Protein AF-A0A5C7JFH1-F1 (afdb_monomer_lite)

Radius of gyration: 30.29 Å; chains: 1; bounding box: 63×47×99 Å

Structure (mmCIF, N/CA/C/O backbone):
data_AF-A0A5C7JFH1-F1
#
_entry.id   AF-A0A5C7JFH1-F1
#
loop_
_atom_site.group_PDB
_atom_site.id
_atom_site.type_symbol
_atom_site.label_atom_id
_atom_site.label_alt_id
_atom_site.label_comp_id
_atom_site.label_asym_id
_atom_site.label_entity_id
_atom_site.label_seq_id
_atom_site.pdbx_PDB_ins_code
_atom_site.Cartn_x
_atom_site.Cartn_y
_atom_site.Cartn_z
_atom_site.occupancy
_atom_site.B_iso_or_equiv
_atom_site.auth_seq_id
_atom_site.auth_comp_id
_atom_site.auth_asym_id
_atom_site.auth_atom_id
_atom_site.pdbx_PDB_model_num
ATOM 1 N N . MET A 1 1 ? -14.091 -29.315 60.951 1.00 42.94 1 MET A N 1
ATOM 2 C CA . MET A 1 1 ? -14.255 -27.997 60.300 1.00 42.94 1 MET A CA 1
ATOM 3 C C . MET A 1 1 ? -15.397 -28.114 59.305 1.00 42.94 1 MET A C 1
ATOM 5 O O . MET A 1 1 ? -15.276 -28.849 58.335 1.00 42.94 1 MET A O 1
ATOM 9 N N . SER A 1 2 ? -16.553 -27.523 59.613 1.00 44.91 2 SER A N 1
ATOM 10 C CA . SER A 1 2 ? -17.740 -27.599 58.754 1.00 44.91 2 SER A CA 1
ATOM 11 C C . SER A 1 2 ? -17.531 -26.697 57.538 1.00 44.91 2 SER A C 1
ATOM 13 O O . SER A 1 2 ? -17.447 -25.478 57.686 1.00 44.91 2 SER A O 1
ATOM 15 N N . ASN A 1 3 ? -17.448 -27.292 56.345 1.00 43.00 3 ASN A N 1
ATOM 16 C CA . ASN A 1 3 ? -17.573 -26.580 55.075 1.00 43.00 3 ASN A CA 1
ATOM 17 C C . ASN A 1 3 ? -19.018 -26.075 54.946 1.00 43.00 3 ASN A C 1
ATOM 19 O O . ASN A 1 3 ? -19.849 -26.665 54.256 1.00 43.00 3 ASN A O 1
ATOM 23 N N . ARG A 1 4 ? -19.343 -24.979 55.642 1.00 42.22 4 ARG A N 1
ATOM 24 C CA . ARG A 1 4 ? -20.550 -24.206 55.357 1.00 42.22 4 ARG A CA 1
ATOM 25 C C . ARG A 1 4 ? -20.382 -23.632 53.954 1.00 42.22 4 ARG A C 1
ATOM 27 O O . ARG A 1 4 ? -19.744 -22.595 53.787 1.00 42.22 4 ARG A O 1
ATOM 34 N N . ARG A 1 5 ? -20.968 -24.298 52.953 1.00 40.88 5 ARG A N 1
ATOM 35 C CA . ARG A 1 5 ? -21.336 -23.656 51.686 1.00 40.88 5 ARG A CA 1
ATOM 36 C C . ARG A 1 5 ? -22.221 -22.469 52.054 1.00 40.88 5 ARG A C 1
ATOM 38 O O . ARG A 1 5 ? -23.400 -22.636 52.346 1.00 40.88 5 ARG A O 1
ATOM 45 N N . ARG A 1 6 ? -21.630 -21.275 52.131 1.00 45.62 6 ARG A N 1
ATOM 46 C CA . ARG A 1 6 ? -22.394 -20.033 52.153 1.00 45.62 6 ARG A CA 1
ATOM 47 C C . ARG A 1 6 ? -22.980 -19.900 50.756 1.00 45.62 6 ARG A C 1
ATOM 49 O O . ARG A 1 6 ? -22.289 -19.489 49.832 1.00 45.62 6 ARG A O 1
ATOM 56 N N . THR A 1 7 ? -24.218 -20.341 50.588 1.00 45.09 7 THR A N 1
ATOM 57 C CA . THR A 1 7 ? -24.996 -20.035 49.393 1.00 45.09 7 THR A CA 1
ATOM 58 C C . THR A 1 7 ? -25.188 -18.522 49.390 1.00 45.09 7 THR A C 1
ATOM 60 O O . THR A 1 7 ? -25.885 -17.993 50.255 1.00 45.09 7 THR A O 1
ATOM 63 N N . LEU A 1 8 ? -24.503 -17.814 48.488 1.00 51.34 8 LEU A N 1
ATOM 64 C CA . LEU A 1 8 ? -24.766 -16.399 48.251 1.00 51.34 8 LEU A CA 1
ATOM 65 C C . LEU A 1 8 ? -26.196 -16.325 47.710 1.00 51.34 8 LEU A C 1
ATOM 67 O O . LEU A 1 8 ? -26.460 -16.770 46.595 1.00 51.34 8 LEU A O 1
ATOM 71 N N . ASN A 1 9 ? -27.134 -15.868 48.535 1.00 47.03 9 ASN A N 1
ATOM 72 C CA . ASN A 1 9 ? -28.523 -15.739 48.127 1.00 47.03 9 ASN A CA 1
ATOM 73 C C . ASN A 1 9 ? -28.622 -14.479 47.259 1.00 47.03 9 ASN A C 1
ATOM 75 O O . ASN A 1 9 ? -28.784 -13.373 47.769 1.00 47.03 9 ASN A O 1
ATOM 79 N N . ILE A 1 10 ? -28.409 -14.641 45.953 1.00 52.47 10 ILE A N 1
ATOM 80 C CA . ILE A 1 10 ? -28.463 -13.551 44.979 1.00 52.47 10 ILE A CA 1
ATOM 81 C C . ILE A 1 10 ? -29.938 -13.179 44.801 1.00 52.47 10 ILE A C 1
ATOM 83 O O . ILE A 1 10 ? -30.633 -13.735 43.953 1.00 52.47 10 ILE A O 1
ATOM 87 N N . GLN A 1 11 ? -30.444 -12.251 45.613 1.00 55.06 11 GLN A N 1
ATOM 88 C CA . GLN A 1 11 ? -31.674 -11.545 45.267 1.00 55.06 11 GLN A CA 1
ATOM 89 C C . GLN A 1 11 ? -31.354 -10.627 44.090 1.00 55.06 11 GLN A C 1
ATOM 91 O O . GLN A 1 11 ? -30.784 -9.559 44.279 1.00 55.06 11 GLN A O 1
ATOM 96 N N . SER A 1 12 ? -31.678 -11.055 42.869 1.00 58.00 12 SER A N 1
ATOM 97 C CA . SER A 1 12 ? -31.512 -10.216 41.686 1.00 58.00 12 SER A CA 1
ATOM 98 C C . SER A 1 12 ? -32.571 -9.114 41.695 1.00 58.00 12 SER A C 1
ATOM 100 O O . SER A 1 12 ? -33.706 -9.325 41.264 1.00 58.00 12 SER A O 1
ATOM 102 N N . ILE A 1 13 ? -32.214 -7.939 42.199 1.00 66.94 13 ILE A N 1
ATOM 103 C CA . ILE A 1 13 ? -33.045 -6.743 42.068 1.00 66.94 13 ILE A CA 1
ATOM 104 C C . ILE A 1 13 ? -32.676 -6.080 40.738 1.00 66.94 13 ILE A C 1
ATOM 106 O O . ILE A 1 13 ? -31.496 -5.832 40.472 1.00 66.94 13 ILE A O 1
ATOM 110 N N . ALA A 1 14 ? -33.672 -5.833 39.884 1.00 64.94 14 ALA A N 1
ATOM 111 C CA . ALA A 1 14 ? -33.471 -5.092 38.643 1.00 64.94 14 ALA A CA 1
ATOM 112 C C . ALA A 1 14 ? -33.091 -3.639 38.963 1.00 64.94 14 ALA A C 1
ATOM 114 O O . ALA A 1 14 ? -33.740 -2.989 39.781 1.00 64.94 14 ALA A O 1
ATOM 115 N N . TYR A 1 15 ? -32.041 -3.142 38.318 1.00 69.31 15 TYR A N 1
ATOM 116 C CA . TYR A 1 15 ? -31.431 -1.848 38.602 1.00 69.31 15 TYR A CA 1
ATOM 117 C C . TYR A 1 15 ? -31.398 -0.974 37.352 1.00 69.31 15 TYR A C 1
ATOM 119 O O . TYR A 1 15 ? -30.757 -1.335 36.368 1.00 69.31 15 TYR A O 1
ATOM 127 N N . ASN A 1 16 ? -32.051 0.189 37.377 1.00 72.38 16 ASN A N 1
ATOM 128 C CA . ASN A 1 16 ? -32.026 1.105 36.241 1.00 72.38 16 ASN A CA 1
ATOM 129 C C . ASN A 1 16 ? -30.866 2.105 36.385 1.00 72.38 16 ASN A C 1
ATOM 131 O O . ASN A 1 16 ? -30.948 3.045 37.180 1.00 72.38 16 ASN A O 1
ATOM 135 N N . ALA A 1 17 ? -29.806 1.927 35.587 1.00 62.88 17 ALA A N 1
ATOM 136 C CA . ALA A 1 17 ? -28.624 2.785 35.643 1.00 62.88 17 ALA A CA 1
ATOM 137 C C . ALA A 1 17 ? -28.797 4.144 34.939 1.00 62.88 17 ALA A C 1
ATOM 139 O O . ALA A 1 17 ? -27.934 5.006 35.077 1.00 62.88 17 ALA A O 1
ATOM 140 N N . SER A 1 18 ? -29.889 4.373 34.207 1.00 66.19 18 SER A N 1
ATOM 141 C CA . SER A 1 18 ? -30.149 5.669 33.559 1.00 66.19 18 SER A CA 1
ATOM 142 C C . SER A 1 18 ? -30.772 6.702 34.509 1.00 66.19 18 SER A C 1
ATOM 144 O O . SER A 1 18 ? -30.607 7.903 34.313 1.00 66.19 18 SER A O 1
ATOM 146 N N . THR A 1 19 ? -31.461 6.251 35.564 1.00 64.94 19 THR A N 1
ATOM 147 C CA . THR A 1 19 ? -32.217 7.113 36.492 1.00 64.94 19 THR A CA 1
ATOM 148 C C . THR A 1 19 ? -31.709 7.057 37.936 1.00 64.94 19 THR A C 1
ATOM 150 O O . THR A 1 19 ? -32.391 7.543 38.841 1.00 64.94 19 THR A O 1
ATOM 153 N N . ASN A 1 20 ? -30.532 6.461 38.185 1.00 61.44 20 ASN A N 1
ATOM 154 C CA . ASN A 1 20 ? -29.967 6.255 39.530 1.00 61.44 20 ASN A CA 1
ATOM 155 C C . ASN A 1 20 ? -30.980 5.647 40.515 1.00 61.44 20 ASN A C 1
ATOM 157 O O . ASN A 1 20 ? -31.039 6.066 41.671 1.00 61.44 20 ASN A O 1
ATOM 161 N N . THR A 1 21 ? -31.841 4.729 40.063 1.00 54.28 21 THR A N 1
ATOM 162 C CA . THR A 1 21 ? -32.916 4.182 40.902 1.00 54.28 21 THR A CA 1
ATOM 163 C C . THR A 1 21 ? -32.829 2.655 40.978 1.00 54.28 21 THR A C 1
ATOM 165 O O . THR A 1 21 ? -33.039 1.986 39.961 1.00 54.28 21 THR A O 1
ATOM 168 N N . PRO A 1 22 ? -32.542 2.094 42.177 1.00 55.72 22 PRO A N 1
ATOM 169 C CA . PRO A 1 22 ? -32.298 2.775 43.461 1.00 55.72 22 PRO A CA 1
ATOM 170 C C . PRO A 1 22 ? -30.992 3.588 43.477 1.00 55.72 22 PRO A C 1
ATOM 172 O O . PRO A 1 22 ? -30.009 3.205 42.848 1.00 55.72 22 PRO A O 1
ATOM 175 N N . SER A 1 23 ? -30.957 4.696 44.223 1.00 62.59 23 SER A N 1
ATOM 176 C CA . SER A 1 23 ? -29.692 5.393 44.467 1.00 62.59 23 SER A CA 1
ATOM 177 C C . SER A 1 23 ? -28.814 4.513 45.352 1.00 62.59 23 SER A C 1
ATOM 179 O O . SER A 1 23 ? -29.315 3.720 46.150 1.00 62.59 23 SER A O 1
ATOM 181 N N . LEU A 1 24 ? -27.497 4.643 45.224 1.00 60.59 24 LEU A N 1
ATOM 182 C CA . LEU A 1 24 ? -26.554 3.790 45.945 1.00 60.59 24 LEU A CA 1
ATOM 183 C C . LEU A 1 24 ? -26.734 3.812 47.472 1.00 60.59 24 LEU A C 1
ATOM 185 O O . LEU A 1 24 ? -26.502 2.811 48.140 1.00 60.59 24 LEU A O 1
ATOM 189 N N . ALA A 1 25 ? -27.208 4.942 48.011 1.00 63.56 25 ALA A N 1
ATOM 190 C CA . ALA A 1 25 ? -27.552 5.110 49.424 1.00 63.56 25 ALA A CA 1
ATOM 191 C C . ALA A 1 25 ? -28.619 4.112 49.914 1.00 63.56 25 ALA A C 1
ATOM 193 O O . ALA A 1 25 ? -28.720 3.855 51.109 1.00 63.56 25 ALA A O 1
ATOM 194 N N . ASN A 1 26 ? -29.385 3.533 48.989 1.00 69.50 26 ASN A N 1
ATOM 195 C CA . ASN A 1 26 ? -30.462 2.595 49.267 1.00 69.50 26 ASN A CA 1
ATOM 196 C C . ASN A 1 26 ? -30.075 1.141 48.942 1.00 69.50 26 ASN A C 1
ATOM 198 O O . ASN A 1 26 ? -30.921 0.251 49.042 1.00 69.50 26 ASN A O 1
ATOM 202 N N . MET A 1 27 ? -28.826 0.874 48.536 1.00 75.75 27 MET A N 1
ATOM 203 C CA . MET A 1 27 ? -28.369 -0.489 48.276 1.00 75.75 27 MET A CA 1
ATOM 204 C C . MET A 1 27 ? -28.130 -1.236 49.590 1.00 75.75 27 MET A C 1
ATOM 206 O O . MET A 1 27 ? -27.197 -0.934 50.330 1.00 75.75 27 MET A O 1
ATOM 210 N N . VAL A 1 28 ? -28.949 -2.256 49.845 1.00 79.62 28 VAL A N 1
ATOM 211 C CA . VAL A 1 28 ? -28.807 -3.168 50.989 1.00 79.62 28 VAL A CA 1
ATOM 212 C C . VAL A 1 28 ? -27.431 -3.844 50.988 1.00 79.62 28 VAL A C 1
ATOM 214 O O . VAL A 1 28 ? -26.978 -4.338 49.953 1.00 79.62 28 VAL A O 1
ATOM 217 N N . ASP A 1 29 ? -26.780 -3.874 52.151 1.00 81.69 29 ASP A N 1
ATOM 218 C CA . ASP A 1 29 ? -25.498 -4.553 52.335 1.00 81.69 29 ASP A CA 1
ATOM 219 C C . ASP A 1 29 ? -25.619 -6.066 52.080 1.00 81.69 29 ASP A C 1
ATOM 221 O O . ASP A 1 29 ? -26.553 -6.722 52.542 1.00 81.69 29 ASP A O 1
ATOM 225 N N . GLY A 1 30 ? -24.681 -6.622 51.317 1.00 77.88 30 GLY A N 1
ATOM 226 C CA . GLY A 1 30 ? -24.679 -8.014 50.869 1.00 77.88 30 GLY A CA 1
ATOM 227 C C . GLY A 1 30 ? -25.569 -8.314 49.656 1.00 77.88 30 GLY A C 1
ATOM 228 O O . GLY A 1 30 ? -25.637 -9.474 49.246 1.00 77.88 30 GLY A O 1
ATOM 229 N N . ALA A 1 31 ? -26.242 -7.316 49.071 1.00 78.94 31 ALA A N 1
ATOM 230 C CA . ALA A 1 31 ? -27.097 -7.508 47.899 1.00 78.94 31 ALA A CA 1
ATOM 231 C C . ALA A 1 31 ? -26.342 -7.353 46.564 1.00 78.94 31 ALA A C 1
ATOM 233 O O . ALA A 1 31 ? -25.344 -6.635 46.452 1.00 78.94 31 ALA A O 1
ATOM 234 N N . VAL A 1 32 ? -26.868 -8.026 45.536 1.00 82.75 32 VAL A N 1
ATOM 235 C CA . VAL A 1 32 ? -26.378 -7.985 44.152 1.00 82.75 32 VAL A CA 1
ATOM 236 C C . VAL A 1 32 ? -27.483 -7.431 43.262 1.00 82.75 32 VAL A C 1
ATOM 238 O O . VAL A 1 32 ? -28.574 -7.990 43.180 1.00 82.75 32 VAL A O 1
ATOM 241 N N . TYR A 1 33 ? -27.185 -6.351 42.559 1.00 82.75 33 TYR A N 1
ATOM 242 C CA . TYR A 1 33 ? -28.122 -5.663 41.685 1.00 82.75 33 TYR A CA 1
ATOM 243 C C . TYR A 1 33 ? -27.745 -5.934 40.241 1.00 82.75 33 TYR A C 1
ATOM 245 O O . TYR A 1 33 ? -26.576 -5.825 39.875 1.00 82.75 33 TYR A O 1
ATOM 253 N N . LYS A 1 34 ? -28.735 -6.290 39.422 1.00 86.00 34 LYS A N 1
ATOM 254 C CA . LYS A 1 34 ? -28.535 -6.547 37.997 1.00 86.00 34 LYS A CA 1
ATOM 255 C C . LYS A 1 34 ? -29.018 -5.350 37.194 1.00 86.00 34 LYS A C 1
ATOM 257 O O . LYS A 1 34 ? -30.194 -4.997 37.267 1.00 86.00 34 LYS A O 1
ATOM 262 N N . VAL A 1 35 ? -28.131 -4.761 36.402 1.00 85.38 35 VAL A N 1
ATOM 263 C CA . VAL A 1 35 ? -28.430 -3.590 35.575 1.00 85.38 35 VAL A CA 1
ATOM 264 C C . VAL A 1 35 ? -29.437 -3.972 34.484 1.00 85.38 35 VAL A C 1
ATOM 266 O O . VAL A 1 35 ? -29.207 -4.905 33.718 1.00 85.38 35 VAL A O 1
ATOM 269 N N . SER A 1 36 ? -30.576 -3.287 34.419 1.00 83.69 36 SER A N 1
ATOM 270 C CA . SER A 1 36 ? -31.654 -3.527 33.448 1.00 83.69 36 SER A CA 1
ATOM 271 C C . SER A 1 36 ? -31.658 -2.529 32.291 1.00 83.69 36 SER A C 1
ATOM 273 O O . SER A 1 36 ? -32.174 -2.842 31.222 1.00 83.69 36 SER A O 1
ATOM 275 N N . VAL A 1 37 ? -31.066 -1.352 32.489 1.00 84.56 37 VAL A N 1
ATOM 276 C CA . VAL A 1 37 ? -30.922 -0.285 31.491 1.00 84.56 37 VAL A CA 1
ATOM 277 C C . VAL A 1 37 ? -29.512 0.268 31.621 1.00 84.56 37 VAL A C 1
ATOM 279 O O . VAL A 1 37 ? -29.060 0.488 32.744 1.00 84.56 37 VAL A O 1
ATOM 282 N N . GLU A 1 38 ? -28.822 0.461 30.499 1.00 87.69 38 GLU A N 1
ATOM 283 C CA . GLU A 1 38 ? -27.478 1.041 30.496 1.00 87.69 38 GLU A CA 1
ATOM 284 C C . GLU A 1 38 ? -27.464 2.502 30.979 1.00 87.69 38 GLU A C 1
ATOM 286 O O . GLU A 1 38 ? -28.469 3.210 30.896 1.00 87.69 38 GLU A O 1
ATOM 291 N N . GLY A 1 39 ? -26.327 2.955 31.508 1.00 86.94 39 GLY A N 1
ATOM 292 C CA . GLY A 1 39 ? -26.176 4.338 31.957 1.00 86.94 39 GLY A CA 1
ATOM 293 C C . GLY A 1 39 ? -24.884 4.605 32.723 1.00 86.94 39 GLY A C 1
ATOM 294 O O . GLY A 1 39 ? -24.100 3.694 32.996 1.00 86.94 39 GLY A O 1
ATOM 295 N N . ILE A 1 40 ? -24.655 5.873 33.068 1.00 84.94 40 ILE A N 1
ATOM 296 C CA .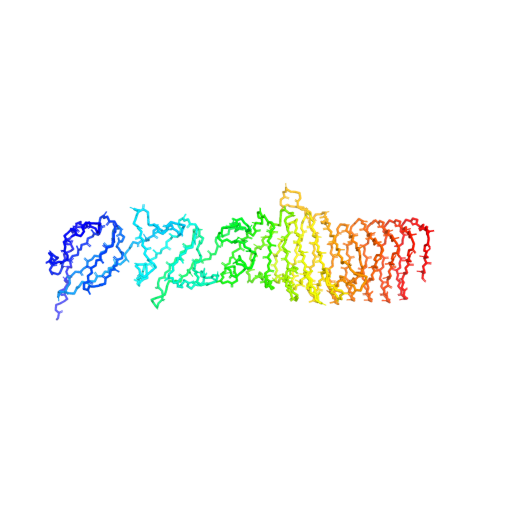 ILE A 1 40 ? -23.507 6.308 33.873 1.00 84.94 40 ILE A CA 1
ATOM 297 C C . ILE A 1 40 ? -23.910 6.346 35.347 1.00 84.94 40 ILE A C 1
ATOM 299 O O . ILE A 1 40 ? -24.917 6.943 35.714 1.00 84.94 40 ILE A O 1
ATOM 303 N N . GLN A 1 41 ? -23.083 5.742 36.193 1.00 80.88 41 GLN A N 1
ATOM 304 C CA . GLN A 1 41 ? -23.251 5.657 37.635 1.00 80.88 41 GLN A CA 1
ATOM 305 C C . GLN A 1 41 ? -22.122 6.373 38.359 1.00 80.88 41 GLN A C 1
ATOM 307 O O . GLN A 1 41 ? -20.955 6.038 38.171 1.00 80.88 41 GLN A O 1
ATOM 312 N N . THR A 1 42 ? -22.457 7.337 39.214 1.00 76.44 42 THR A N 1
ATOM 313 C CA . THR A 1 42 ? -21.470 8.075 40.009 1.00 76.44 42 THR A CA 1
ATOM 314 C C . THR A 1 42 ? -21.473 7.591 41.454 1.00 76.44 42 THR A C 1
ATOM 316 O O . THR A 1 42 ? -22.464 7.736 42.165 1.00 76.44 42 THR A O 1
ATOM 319 N N . ILE A 1 43 ? -20.341 7.050 41.910 1.00 68.00 43 ILE A N 1
ATOM 320 C CA . ILE A 1 43 ? -20.146 6.545 43.274 1.00 68.00 43 ILE A CA 1
ATOM 321 C C . ILE A 1 43 ? -18.886 7.166 43.861 1.00 68.00 43 ILE A C 1
ATOM 323 O O . ILE A 1 43 ? -17.814 7.078 43.264 1.00 68.00 43 ILE A O 1
ATOM 327 N N . GLY A 1 44 ? -19.003 7.802 45.031 1.00 65.50 44 GLY A N 1
ATOM 328 C CA . GLY A 1 44 ? -17.847 8.378 45.728 1.00 65.50 44 GLY A CA 1
ATOM 329 C C . GLY A 1 44 ? -17.062 9.388 44.881 1.00 65.50 44 GLY A C 1
ATOM 330 O O . GLY A 1 44 ? -15.842 9.443 44.970 1.00 65.50 44 GLY A O 1
ATOM 331 N N . GLY A 1 45 ? -17.746 10.132 44.002 1.00 71.31 45 GLY A N 1
ATOM 332 C CA . GLY A 1 45 ? -17.130 11.097 43.082 1.00 71.31 45 GLY A CA 1
ATOM 333 C C . GLY A 1 45 ? -16.567 10.506 41.781 1.00 71.31 45 GLY A C 1
ATOM 334 O O . GLY A 1 45 ? -16.125 11.266 40.926 1.00 71.31 45 GLY A O 1
ATOM 335 N N . THR A 1 46 ? -16.618 9.183 41.585 1.00 70.19 46 THR A N 1
ATOM 336 C CA . THR A 1 46 ? -16.154 8.521 40.353 1.00 70.19 46 THR A CA 1
ATOM 337 C C . THR A 1 46 ? -17.339 8.062 39.511 1.00 70.19 46 THR A C 1
ATOM 339 O O . THR A 1 46 ? -18.220 7.375 40.023 1.00 70.19 46 THR A O 1
ATOM 342 N N . SER A 1 47 ? -17.367 8.421 38.225 1.00 80.19 47 SER A N 1
ATOM 343 C CA . SER A 1 47 ? -18.432 8.031 37.289 1.00 80.19 47 SER A CA 1
ATOM 344 C C . SER A 1 47 ? -18.021 6.835 36.431 1.00 80.19 47 SER A C 1
ATOM 346 O O . SER A 1 47 ? -16.950 6.858 35.830 1.00 80.19 47 SER A O 1
ATOM 348 N N . LYS A 1 48 ? -18.878 5.816 36.355 1.00 83.00 48 LYS A N 1
ATOM 349 C CA . LYS A 1 48 ? -18.640 4.532 35.687 1.00 83.00 48 LYS A CA 1
ATOM 350 C C . LYS A 1 48 ? -19.804 4.169 34.778 1.00 83.00 48 LYS A C 1
ATOM 352 O O . LYS A 1 48 ? -20.955 4.312 35.176 1.00 83.00 48 LYS A O 1
ATOM 357 N N . PHE A 1 49 ? -19.532 3.699 33.566 1.00 87.31 49 PHE A N 1
ATOM 358 C CA . PHE A 1 49 ? -20.589 3.198 32.687 1.00 87.31 49 PHE A CA 1
ATOM 359 C C . PHE A 1 49 ? -21.012 1.790 33.118 1.00 87.31 49 PHE A C 1
ATOM 361 O O . PHE A 1 49 ? -20.160 0.952 33.384 1.00 87.31 49 PHE A O 1
ATOM 368 N N . CYS A 1 50 ? -22.309 1.504 33.154 1.00 87.31 50 CYS A N 1
ATOM 369 C CA . CYS A 1 50 ? -22.861 0.181 33.441 1.00 87.31 50 CYS A CA 1
ATOM 370 C C . CYS A 1 50 ? -23.667 -0.306 32.238 1.00 87.31 50 CYS A C 1
ATOM 372 O O . CYS A 1 50 ? -24.619 0.360 31.831 1.00 87.31 50 CYS A O 1
ATOM 374 N N . ALA A 1 51 ? -23.312 -1.467 31.688 1.00 88.75 51 ALA A N 1
ATOM 375 C CA . ALA A 1 51 ? -24.059 -2.079 30.596 1.00 88.75 51 ALA A CA 1
ATOM 376 C C . ALA A 1 51 ? -25.251 -2.890 31.123 1.00 88.75 51 ALA A C 1
ATOM 378 O O . ALA A 1 51 ? -25.272 -3.327 32.275 1.00 88.75 51 ALA A O 1
ATOM 379 N N . VAL A 1 52 ? -26.246 -3.146 30.269 1.00 87.88 52 VAL A N 1
ATOM 380 C CA . VAL A 1 52 ? -27.351 -4.054 30.612 1.00 87.88 52 VAL A CA 1
ATOM 381 C C . VAL A 1 52 ? -26.791 -5.435 30.967 1.00 87.88 52 VAL A C 1
ATOM 383 O O . VAL A 1 52 ? -26.016 -6.003 30.209 1.00 87.88 52 VAL A O 1
ATOM 386 N N . ASN A 1 53 ? -27.257 -5.990 32.085 1.00 88.38 53 ASN A N 1
ATOM 387 C CA . ASN A 1 53 ? -26.827 -7.218 32.760 1.00 88.38 53 ASN A CA 1
ATOM 388 C C . ASN A 1 53 ? -25.535 -7.145 33.581 1.00 88.38 53 ASN A C 1
ATOM 390 O O . ASN A 1 53 ? -25.236 -8.139 34.244 1.00 88.38 53 ASN A O 1
ATOM 394 N N . ASP A 1 54 ? -24.822 -6.015 33.619 1.00 88.44 54 ASP A N 1
ATOM 395 C CA . ASP A 1 54 ? -23.746 -5.837 34.599 1.00 88.44 54 ASP A CA 1
ATOM 396 C C . ASP A 1 54 ? -24.266 -5.979 36.035 1.00 88.44 54 ASP A C 1
ATOM 398 O O . ASP A 1 54 ? -25.461 -5.813 36.313 1.00 88.44 54 ASP A O 1
ATOM 402 N N . LEU A 1 55 ? -23.360 -6.327 36.950 1.00 87.19 55 LEU A N 1
ATOM 403 C CA . LEU A 1 55 ? -23.691 -6.562 38.349 1.00 87.19 55 LEU A CA 1
ATOM 404 C C . LEU A 1 55 ? -23.042 -5.501 39.234 1.00 87.19 55 LEU A C 1
ATOM 406 O O . LEU A 1 55 ? -21.844 -5.235 39.139 1.00 87.19 55 LEU A O 1
ATOM 410 N N . ILE A 1 56 ? -23.837 -4.930 40.133 1.00 84.44 56 ILE A N 1
ATOM 411 C CA . ILE A 1 56 ? -23.371 -4.007 41.166 1.00 84.44 56 ILE A CA 1
ATOM 412 C C . ILE A 1 56 ? -23.541 -4.710 42.508 1.00 84.44 56 ILE A C 1
ATOM 414 O O . ILE A 1 56 ? -24.637 -5.152 42.854 1.00 84.44 56 ILE A O 1
ATOM 418 N N . VAL A 1 57 ? -22.452 -4.839 43.257 1.00 85.25 57 VAL A N 1
ATOM 419 C CA . VAL A 1 57 ? -22.428 -5.562 44.530 1.00 85.25 57 VAL A CA 1
ATOM 420 C C . VAL A 1 57 ? -22.048 -4.592 45.637 1.00 85.25 57 VAL A C 1
ATOM 422 O O . VAL A 1 57 ? -21.025 -3.923 45.526 1.00 85.25 57 VAL A O 1
ATOM 425 N N . ASN A 1 58 ? -22.839 -4.532 46.707 1.00 81.81 58 ASN A N 1
ATOM 426 C CA . ASN A 1 58 ? -22.488 -3.790 47.919 1.00 81.81 58 ASN A CA 1
ATOM 427 C C . ASN A 1 58 ? -22.151 -4.786 49.036 1.00 81.81 58 ASN A C 1
ATOM 429 O O . ASN A 1 58 ? -22.999 -5.609 49.372 1.00 81.81 58 ASN A O 1
ATOM 433 N N . VAL A 1 59 ? -20.933 -4.750 49.585 1.00 82.12 59 VAL A N 1
ATOM 434 C CA . VAL A 1 59 ? -20.527 -5.593 50.727 1.00 82.12 59 VAL A CA 1
ATOM 435 C C . VAL A 1 59 ? -19.717 -4.771 51.723 1.00 82.12 59 VAL A C 1
ATOM 437 O O . VAL A 1 59 ? -18.695 -4.190 51.367 1.00 82.12 59 VAL A O 1
ATOM 440 N N . GLY A 1 60 ? -20.147 -4.740 52.983 1.00 81.44 60 GLY A N 1
ATOM 441 C CA . GLY A 1 60 ? -19.524 -3.958 54.047 1.00 81.44 60 GLY A CA 1
ATOM 442 C C . GLY A 1 60 ? -19.506 -2.455 53.757 1.00 81.44 60 GLY A C 1
ATOM 443 O O . GLY A 1 60 ? -18.567 -1.776 54.163 1.00 81.44 60 GLY A O 1
ATOM 444 N N . GLY A 1 61 ? -20.487 -1.945 53.001 1.00 77.75 61 GLY A N 1
ATOM 445 C CA . GLY A 1 61 ? -20.529 -0.548 52.545 1.00 77.75 61 GLY A CA 1
ATOM 446 C C . GLY A 1 61 ? -19.586 -0.219 51.379 1.00 77.75 61 GLY A C 1
ATOM 447 O O . GLY A 1 61 ? -19.507 0.938 50.967 1.00 77.75 61 GLY A O 1
ATOM 448 N N . VAL A 1 62 ? -18.878 -1.211 50.828 1.00 80.38 62 VAL A N 1
ATOM 449 C CA . VAL A 1 62 ? -18.041 -1.058 49.634 1.00 80.38 62 VAL A CA 1
ATOM 450 C C . VAL A 1 62 ? -18.825 -1.514 48.414 1.00 80.38 62 VAL A C 1
ATOM 452 O O . VAL A 1 62 ? -19.245 -2.668 48.324 1.00 80.38 62 VAL A O 1
ATOM 455 N N . THR A 1 63 ? -18.975 -0.620 47.437 1.00 80.38 63 THR A N 1
ATOM 456 C CA . THR A 1 63 ? -19.608 -0.962 46.161 1.00 80.38 63 THR A CA 1
ATOM 457 C C . THR A 1 63 ? -18.573 -1.378 45.127 1.00 80.38 63 THR A C 1
ATOM 459 O O . THR A 1 63 ? -17.641 -0.637 44.823 1.00 80.38 63 THR A O 1
ATOM 462 N N . SER A 1 64 ? -18.761 -2.572 44.575 1.00 84.00 64 SER A N 1
ATOM 463 C CA . SER A 1 64 ? -17.956 -3.146 43.502 1.00 84.00 64 SER A CA 1
ATOM 464 C C . SER A 1 64 ? -18.800 -3.314 42.244 1.00 84.00 64 SER A C 1
ATOM 466 O O . SER A 1 64 ? -19.981 -3.653 42.315 1.00 84.00 64 SER A O 1
ATOM 468 N N . PHE A 1 65 ? -18.171 -3.115 41.090 1.00 84.00 65 PHE A N 1
ATOM 469 C CA . PHE A 1 65 ? -18.778 -3.352 39.785 1.00 84.00 65 PHE A CA 1
ATOM 470 C C . PHE A 1 65 ? -18.180 -4.611 39.188 1.00 84.00 65 PHE A C 1
ATOM 472 O O . PHE A 1 65 ? -16.961 -4.788 39.202 1.00 84.00 65 PHE A O 1
ATOM 479 N N . LEU A 1 66 ? -19.042 -5.471 38.667 1.00 86.56 66 LEU A N 1
ATOM 480 C CA . LEU A 1 66 ? -18.644 -6.658 37.943 1.00 86.56 66 LEU A CA 1
ATOM 481 C C . LEU A 1 66 ? -19.212 -6.575 36.528 1.00 86.56 66 LEU A C 1
ATOM 483 O O . LEU A 1 66 ? -20.421 -6.683 36.309 1.00 86.56 66 LEU A O 1
ATOM 487 N N . HIS A 1 67 ? -18.303 -6.374 35.579 1.00 86.81 67 HIS A N 1
ATOM 488 C CA . HIS A 1 67 ? -18.603 -6.259 34.158 1.00 86.81 67 HIS A CA 1
ATOM 489 C C . HIS A 1 67 ? -18.716 -7.659 33.576 1.00 86.81 67 HIS A C 1
ATOM 491 O O . HIS A 1 67 ? -17.715 -8.346 33.380 1.00 86.81 67 HIS A O 1
ATOM 497 N N . VAL A 1 68 ? -19.950 -8.102 33.362 1.00 84.62 68 VAL A N 1
ATOM 498 C CA . VAL A 1 68 ? -20.238 -9.425 32.783 1.00 84.62 68 VAL A CA 1
ATOM 499 C C . VAL A 1 68 ? -20.728 -9.317 31.347 1.00 84.62 68 VAL A C 1
ATOM 501 O O . VAL A 1 68 ? -20.823 -10.330 30.656 1.00 84.62 68 VAL A O 1
ATOM 504 N N . SER A 1 69 ? -21.035 -8.100 30.899 1.00 86.06 69 SER A N 1
ATOM 505 C CA . SER A 1 69 ? -21.647 -7.858 29.603 1.00 86.06 69 SER A CA 1
ATOM 506 C C . SER A 1 69 ? -20.687 -7.165 28.655 1.00 86.06 69 SER A C 1
ATOM 508 O O . SER A 1 69 ? -19.919 -6.274 29.018 1.00 86.06 69 SER A O 1
ATOM 510 N N . ASN A 1 70 ? -20.777 -7.580 27.401 1.00 89.19 70 ASN A N 1
ATOM 511 C CA . ASN A 1 70 ? -20.094 -6.940 26.296 1.00 89.19 70 ASN A CA 1
ATOM 512 C C . ASN A 1 70 ? -20.754 -5.592 25.984 1.00 89.19 70 ASN A C 1
ATOM 514 O O . ASN A 1 70 ? -21.981 -5.487 25.993 1.00 89.19 70 ASN A O 1
ATOM 518 N N . VAL A 1 71 ? -19.949 -4.582 25.659 1.00 90.06 71 VAL A N 1
ATOM 519 C CA . VAL A 1 71 ? -20.450 -3.261 25.257 1.00 90.06 71 VAL A CA 1
ATOM 520 C C . VAL A 1 71 ? -20.335 -3.108 23.755 1.00 90.06 71 VAL A C 1
ATOM 522 O O . VAL A 1 71 ? -19.240 -3.137 23.213 1.00 90.06 71 VAL A O 1
ATOM 525 N N . ASN A 1 72 ? -21.455 -2.891 23.083 1.00 91.88 72 ASN A N 1
ATOM 526 C CA . ASN A 1 72 ? -21.464 -2.478 21.688 1.00 91.88 72 ASN A CA 1
ATOM 527 C C . ASN A 1 72 ? -21.336 -0.953 21.630 1.00 91.88 72 ASN A C 1
ATOM 529 O O . ASN A 1 72 ? -22.199 -0.244 22.149 1.00 91.88 72 ASN A O 1
ATOM 533 N N . PHE A 1 73 ? -20.266 -0.458 21.016 1.00 90.94 73 PHE A N 1
ATOM 534 C CA . PHE A 1 73 ? -19.920 0.959 20.978 1.00 90.94 73 PHE A CA 1
ATOM 535 C C . PHE A 1 73 ? -19.810 1.456 19.536 1.00 90.94 73 PHE A C 1
ATOM 537 O O . PHE A 1 73 ? -19.228 0.803 18.670 1.00 90.94 73 PHE A O 1
ATOM 544 N N . ASN A 1 74 ? -20.398 2.610 19.256 1.00 91.12 74 ASN A N 1
ATOM 545 C CA . ASN A 1 74 ? -20.316 3.299 17.982 1.00 91.12 74 ASN A CA 1
ATOM 546 C C . ASN A 1 74 ? -19.232 4.378 18.089 1.00 91.12 74 ASN A C 1
ATOM 548 O O . ASN A 1 74 ? -19.459 5.437 18.674 1.00 91.12 74 ASN A O 1
ATOM 552 N N . ALA A 1 75 ? -18.061 4.121 17.502 1.00 86.88 75 ALA A N 1
ATOM 553 C CA . ALA A 1 75 ? -16.933 5.045 17.569 1.00 86.88 75 ALA A CA 1
ATOM 554 C C . ALA A 1 75 ? -17.139 6.314 16.727 1.00 86.88 75 ALA A C 1
ATOM 556 O O . ALA A 1 75 ? -16.416 7.285 16.921 1.00 86.88 75 ALA A O 1
ATOM 557 N N . SER A 1 76 ? -18.108 6.338 15.803 1.00 84.38 76 SER A N 1
ATOM 558 C CA . SER A 1 76 ? -18.429 7.545 15.024 1.00 84.38 76 SER A CA 1
ATOM 559 C C . SER A 1 76 ? -19.240 8.566 15.822 1.00 84.38 76 SER A C 1
ATOM 561 O O . SER A 1 76 ? -19.082 9.766 15.617 1.00 84.38 76 SER A O 1
ATOM 563 N N . THR A 1 77 ? -20.090 8.099 16.741 1.00 87.56 77 THR A N 1
ATOM 564 C CA . THR A 1 77 ? -20.995 8.956 17.522 1.00 87.56 77 THR A CA 1
ATOM 565 C C . THR A 1 77 ? -20.640 9.027 19.005 1.00 87.56 77 THR A C 1
ATOM 567 O O . THR A 1 77 ? -21.192 9.862 19.716 1.00 87.56 77 THR A O 1
ATOM 570 N N . GLY A 1 78 ? -19.773 8.139 19.499 1.00 86.56 78 GLY A N 1
ATOM 571 C CA . GLY A 1 78 ? -19.481 7.998 20.927 1.00 86.56 78 GLY A CA 1
ATOM 572 C C . GLY A 1 78 ? -20.617 7.358 21.736 1.00 86.56 78 GLY A C 1
ATOM 573 O O . GLY A 1 78 ? -20.669 7.539 22.952 1.00 86.56 78 GLY A O 1
ATOM 574 N N . LEU A 1 79 ? -21.540 6.646 21.074 1.00 89.81 79 LEU A N 1
ATOM 575 C CA . LEU A 1 79 ? -22.748 6.081 21.691 1.00 89.81 79 LEU A CA 1
ATOM 576 C C . LEU A 1 79 ? -22.644 4.566 21.870 1.00 89.81 79 LEU A C 1
ATOM 578 O O . LEU A 1 79 ? -22.129 3.866 21.001 1.00 89.81 79 LEU A O 1
ATOM 582 N N . THR A 1 80 ? -23.210 4.040 22.949 1.00 89.88 80 THR A N 1
ATOM 583 C CA . THR A 1 80 ? -23.508 2.607 23.097 1.00 89.88 80 THR A CA 1
ATOM 584 C C . THR A 1 80 ? -24.830 2.233 22.417 1.00 89.88 80 THR A C 1
ATOM 586 O O . THR A 1 80 ? -25.582 3.102 21.973 1.00 89.88 80 THR A O 1
ATOM 589 N N . THR A 1 81 ? -25.147 0.936 22.310 1.00 85.44 81 THR A N 1
ATOM 590 C CA . THR A 1 81 ? -26.399 0.469 21.674 1.00 85.44 81 THR A CA 1
ATOM 591 C C . THR A 1 81 ? -27.671 1.035 22.309 1.00 85.44 81 THR A C 1
ATOM 593 O O . THR A 1 81 ? -28.627 1.282 21.580 1.00 85.44 81 THR A O 1
ATOM 596 N N . GLY A 1 82 ? -27.713 1.270 23.622 1.00 81.94 82 GLY A N 1
ATOM 597 C CA . GLY A 1 82 ? -28.865 1.922 24.257 1.00 81.94 82 GLY A CA 1
ATOM 598 C C . GLY A 1 82 ? -28.859 3.453 24.159 1.00 81.94 82 GLY A C 1
ATOM 599 O O . GLY A 1 82 ? -29.712 4.092 24.769 1.00 81.94 82 GLY A O 1
ATOM 600 N N . GLY A 1 83 ? -27.945 4.049 23.384 1.00 85.56 83 GLY A N 1
ATOM 601 C CA . GLY A 1 83 ? -27.908 5.489 23.123 1.00 85.56 83 GLY A CA 1
ATOM 602 C C . GLY A 1 83 ? -27.191 6.316 24.190 1.00 85.56 83 GLY A C 1
ATOM 603 O O . GLY A 1 83 ? -27.323 7.539 24.188 1.00 85.56 83 GLY A O 1
ATOM 604 N N . THR A 1 84 ? -26.431 5.688 25.090 1.00 84.62 84 THR A N 1
ATOM 605 C CA . THR A 1 84 ? -25.648 6.411 26.102 1.00 84.62 84 THR A CA 1
ATOM 606 C C . THR A 1 84 ? -24.347 6.944 25.505 1.00 84.62 84 THR A C 1
ATOM 608 O O . THR A 1 84 ? -23.538 6.179 24.980 1.00 84.62 84 THR A O 1
ATOM 611 N N . THR A 1 85 ? -24.103 8.251 25.623 1.00 86.00 85 THR A N 1
ATOM 612 C CA . THR A 1 85 ? -22.788 8.835 25.325 1.00 86.00 85 THR A CA 1
ATOM 613 C C . THR A 1 85 ? -21.808 8.477 26.431 1.00 86.00 85 THR A C 1
ATOM 615 O O . THR A 1 85 ? -22.050 8.804 27.593 1.00 86.00 85 THR A O 1
ATOM 618 N N . VAL A 1 86 ? -20.695 7.839 26.077 1.00 80.81 86 VAL A N 1
ATOM 619 C CA . VAL A 1 86 ? -19.673 7.406 27.040 1.00 80.81 86 VAL A CA 1
ATOM 620 C C . VAL A 1 86 ? -18.300 7.945 26.659 1.00 80.81 86 VAL A C 1
ATOM 622 O O . VAL A 1 86 ? -17.916 7.954 25.490 1.00 80.81 86 VAL A O 1
ATOM 625 N N . THR A 1 87 ? -17.543 8.404 27.653 1.00 79.88 87 THR A N 1
ATOM 626 C CA . THR A 1 87 ? -16.142 8.798 27.476 1.00 79.88 87 THR A CA 1
ATOM 627 C C . THR A 1 87 ? -15.234 7.573 27.493 1.00 79.88 87 THR A C 1
ATOM 629 O O . THR A 1 87 ? -15.580 6.524 28.040 1.00 79.88 87 THR A O 1
ATOM 632 N N . GLN A 1 88 ? -14.014 7.714 26.971 1.00 75.69 88 GLN A N 1
ATOM 633 C CA . GLN A 1 88 ? -13.015 6.649 27.061 1.00 75.69 88 GLN A CA 1
ATOM 634 C C . GLN A 1 88 ? -12.762 6.226 28.518 1.00 75.69 88 GLN A C 1
ATOM 636 O O . GLN A 1 88 ? -12.772 5.040 28.822 1.00 75.69 88 GLN A O 1
ATOM 641 N N . SER A 1 89 ? -12.613 7.179 29.443 1.00 78.75 89 SER A N 1
ATOM 642 C CA . SER A 1 89 ? -12.401 6.884 30.867 1.00 78.75 89 SER A CA 1
ATOM 643 C C . SER A 1 89 ? -13.537 6.077 31.503 1.00 78.75 89 SER A C 1
ATOM 645 O O . SER A 1 89 ? -13.289 5.306 32.424 1.00 78.75 89 SER A O 1
ATOM 647 N N . GLN A 1 90 ? -14.767 6.214 31.001 1.00 81.38 90 GLN A N 1
ATOM 648 C CA . GLN A 1 90 ? -15.924 5.432 31.446 1.00 81.38 90 GLN A CA 1
ATOM 649 C C . GLN A 1 90 ? -15.964 4.027 30.826 1.00 81.38 90 GLN A C 1
ATOM 651 O O . GLN A 1 90 ? -16.624 3.135 31.361 1.00 81.38 90 GLN A O 1
ATOM 656 N N . LEU A 1 91 ? -15.261 3.825 29.710 1.00 79.44 91 LEU A N 1
ATOM 657 C CA . LEU A 1 91 ? -15.085 2.535 29.047 1.00 79.44 91 LEU A CA 1
ATOM 658 C C . LEU A 1 91 ? -13.899 1.736 29.609 1.00 79.44 91 LEU A C 1
ATOM 660 O O . LEU A 1 91 ? -13.940 0.506 29.579 1.00 79.44 91 LEU A O 1
ATOM 664 N N . THR A 1 92 ? -12.879 2.416 30.141 1.00 81.12 92 THR A N 1
ATOM 665 C CA . THR A 1 92 ? -11.658 1.826 30.712 1.00 81.12 92 THR A CA 1
ATOM 666 C C . THR A 1 92 ? -11.919 1.180 32.077 1.00 81.12 92 THR A C 1
ATOM 668 O O . THR A 1 92 ? -11.466 1.651 33.119 1.00 81.12 92 THR A O 1
ATOM 671 N N . GLU A 1 93 ? -12.654 0.071 32.079 1.00 79.12 93 GLU A N 1
ATOM 672 C CA . GLU A 1 93 ? -12.873 -0.754 33.267 1.00 79.12 93 GLU A CA 1
ATOM 673 C C . GLU A 1 93 ? -12.304 -2.162 33.064 1.00 79.12 93 GLU A C 1
ATOM 675 O O . GLU A 1 93 ? -12.494 -2.784 32.014 1.00 79.12 93 GLU A O 1
ATOM 680 N N . THR A 1 94 ? -11.564 -2.658 34.059 1.00 79.75 94 THR A N 1
ATOM 681 C CA . THR A 1 94 ? -10.891 -3.963 34.012 1.00 79.75 94 THR A CA 1
ATOM 682 C C . THR A 1 94 ? -11.884 -5.091 33.737 1.00 79.75 94 THR A C 1
ATOM 684 O O . THR A 1 94 ? -12.905 -5.208 34.411 1.00 79.75 94 THR A O 1
ATOM 687 N N . GLY A 1 95 ? -11.565 -5.948 32.762 1.00 75.94 95 GLY A N 1
ATOM 688 C CA . GLY A 1 95 ? -12.374 -7.119 32.406 1.00 75.94 95 GLY A CA 1
ATOM 689 C C . GLY A 1 95 ? -13.542 -6.844 31.452 1.00 75.94 95 GLY A C 1
ATOM 690 O O . GLY A 1 95 ? -14.201 -7.790 31.027 1.00 75.94 95 GLY A O 1
ATOM 691 N N . ARG A 1 96 ? -13.788 -5.585 31.066 1.00 85.19 96 ARG A N 1
ATOM 692 C CA . ARG A 1 96 ? -14.805 -5.245 30.066 1.00 85.19 96 ARG A CA 1
ATOM 693 C C . ARG A 1 96 ? -14.297 -5.509 28.648 1.00 85.19 96 ARG A C 1
ATOM 695 O O . ARG A 1 96 ? -13.199 -5.081 28.294 1.00 85.19 96 ARG A O 1
ATOM 702 N N . LYS A 1 97 ? -15.142 -6.146 27.830 1.00 89.06 97 LYS A N 1
ATOM 703 C CA . LYS A 1 97 ? -14.961 -6.248 26.376 1.00 89.06 97 LYS A CA 1
ATOM 704 C C . LYS A 1 97 ? -15.872 -5.263 25.655 1.00 89.06 97 LYS A C 1
ATOM 706 O O . LYS A 1 97 ? -17.065 -5.182 25.959 1.00 89.06 97 LYS A O 1
ATOM 711 N N . ILE A 1 98 ? -15.320 -4.545 24.687 1.00 90.19 98 ILE A N 1
ATOM 712 C CA . ILE A 1 98 ? -16.038 -3.547 23.890 1.00 90.19 98 ILE A CA 1
ATOM 713 C C . ILE A 1 98 ? -15.954 -3.953 22.422 1.00 90.19 98 ILE A C 1
ATOM 715 O O . ILE A 1 98 ? -14.864 -4.207 21.924 1.00 90.19 98 ILE A O 1
ATOM 719 N N . TYR A 1 99 ? -17.090 -3.993 21.738 1.00 91.50 99 TYR A N 1
ATOM 720 C CA . TYR A 1 99 ? -17.223 -4.328 20.326 1.00 91.50 99 TYR A CA 1
ATOM 721 C C . TYR A 1 99 ? -17.594 -3.076 19.551 1.00 91.50 99 TYR A C 1
ATOM 723 O O . TYR A 1 99 ? -18.595 -2.417 19.842 1.00 91.50 99 TYR A O 1
ATOM 731 N N . ILE A 1 100 ? -16.792 -2.749 18.549 1.00 89.81 100 ILE A N 1
ATOM 732 C CA . ILE A 1 100 ? -17.002 -1.565 17.732 1.00 89.81 100 ILE A CA 1
ATOM 733 C C . ILE A 1 100 ? -18.006 -1.885 16.638 1.00 89.81 100 ILE A C 1
ATOM 735 O O . ILE A 1 100 ? -17.792 -2.750 15.796 1.00 89.81 100 ILE A O 1
ATOM 739 N N . THR A 1 101 ? -19.129 -1.179 16.665 1.00 89.06 101 THR A N 1
ATOM 740 C CA . THR A 1 101 ? -20.259 -1.391 15.748 1.00 89.06 101 THR A CA 1
ATOM 741 C C . THR A 1 101 ? -20.221 -0.468 14.538 1.00 89.06 101 THR A C 1
ATOM 743 O O . THR A 1 101 ? -20.772 -0.799 13.494 1.00 89.06 101 THR A O 1
ATOM 746 N N . ALA A 1 102 ? -19.539 0.669 14.657 1.00 87.38 102 ALA A N 1
ATOM 747 C CA . ALA A 1 102 ? -19.313 1.601 13.566 1.00 87.38 102 ALA A CA 1
ATOM 748 C C . ALA A 1 102 ? -17.953 2.276 13.742 1.00 87.38 102 ALA A C 1
ATOM 750 O O . ALA A 1 102 ? -17.589 2.663 14.857 1.00 87.38 102 ALA A O 1
ATOM 751 N N . SER A 1 103 ? -17.219 2.393 12.635 1.00 84.94 103 SER A N 1
ATOM 752 C CA . SER A 1 103 ? -15.875 2.964 12.595 1.00 84.94 103 SER A CA 1
ATOM 753 C C . SER A 1 103 ? -15.894 4.449 12.933 1.00 84.94 103 SER A C 1
ATOM 755 O O . SER A 1 103 ? -16.777 5.175 12.481 1.00 84.94 103 SER A O 1
ATOM 757 N N . GLY A 1 104 ? -14.902 4.928 13.671 1.00 81.88 104 GLY A N 1
ATOM 758 C CA . GLY A 1 104 ? -14.837 6.332 14.041 1.00 81.88 104 GLY A CA 1
ATOM 759 C C . GLY A 1 104 ? -13.667 6.672 14.946 1.00 81.88 104 GLY A C 1
ATOM 760 O O . GLY A 1 104 ? -12.789 5.849 15.214 1.00 81.88 104 GLY A O 1
ATOM 761 N N . LYS A 1 105 ? -13.661 7.925 15.385 1.00 80.25 105 LYS A N 1
ATOM 762 C CA . LYS A 1 105 ? -12.609 8.514 16.202 1.00 80.25 105 LYS A CA 1
ATOM 763 C C . LYS A 1 105 ? -13.066 8.576 17.652 1.00 80.25 105 LYS A C 1
ATOM 765 O O . LYS A 1 105 ? -14.063 9.228 17.949 1.00 80.25 105 LYS A O 1
ATOM 770 N N . ILE A 1 106 ? -12.304 7.973 18.557 1.00 76.81 106 ILE A N 1
ATOM 771 C CA . ILE A 1 106 ? -12.452 8.222 19.989 1.00 76.81 106 ILE A CA 1
ATOM 772 C C . ILE A 1 106 ? -11.545 9.391 20.364 1.00 76.81 106 ILE A C 1
ATOM 774 O O . ILE A 1 106 ? -10.320 9.292 20.300 1.00 76.81 106 ILE A O 1
ATOM 778 N N . THR A 1 107 ? -12.164 10.495 20.770 1.00 68.56 107 THR A N 1
ATOM 779 C CA . THR A 1 107 ? -11.484 11.661 21.335 1.00 68.56 107 THR A CA 1
ATOM 780 C C . THR A 1 107 ? -11.251 11.493 22.835 1.00 68.56 107 THR A C 1
ATOM 782 O O . THR A 1 107 ? -12.079 10.934 23.557 1.00 68.56 107 THR A O 1
ATOM 785 N N . GLY A 1 108 ? -10.128 12.024 23.325 1.00 64.94 108 GLY A N 1
ATOM 786 C CA . GLY A 1 108 ? -9.872 12.141 24.766 1.00 64.94 108 GLY A CA 1
ATOM 787 C C . GLY A 1 108 ? -9.058 11.013 25.405 1.00 64.94 108 GLY A C 1
ATOM 788 O O . GLY A 1 108 ? -8.961 10.985 26.631 1.00 64.94 108 GLY A O 1
ATOM 789 N N . GLY A 1 109 ? -8.427 10.145 24.608 1.00 65.94 109 GLY A N 1
ATOM 790 C CA . GLY A 1 109 ? -7.253 9.398 25.059 1.00 65.94 109 GLY A CA 1
ATOM 791 C C . GLY A 1 109 ? -6.814 8.234 24.166 1.00 65.94 109 GLY A C 1
ATOM 792 O O . GLY A 1 109 ? -7.298 8.037 23.047 1.00 65.94 109 GLY A O 1
ATOM 793 N N . THR A 1 110 ? -5.811 7.505 24.657 1.00 75.81 110 THR A N 1
ATOM 794 C CA . THR A 1 110 ? -5.016 6.545 23.878 1.00 75.81 110 THR A CA 1
ATOM 795 C C . THR A 1 110 ? -5.582 5.134 23.999 1.00 75.81 110 THR A C 1
ATOM 797 O O . THR A 1 110 ? -5.712 4.603 25.101 1.00 75.81 110 THR A O 1
ATOM 800 N N . VAL A 1 111 ? -5.904 4.517 22.867 1.00 82.00 111 VAL A N 1
ATOM 801 C CA . VAL A 1 111 ? -6.193 3.094 22.717 1.00 82.00 111 VAL A CA 1
ATOM 802 C C . VAL A 1 111 ? -4.954 2.462 22.103 1.00 82.00 111 VAL A C 1
ATOM 804 O O . VAL A 1 111 ? -4.532 2.829 21.004 1.00 82.00 111 VAL A O 1
ATOM 807 N N . VAL A 1 112 ? -4.367 1.503 22.810 1.00 82.94 112 VAL A N 1
ATOM 808 C CA . VAL A 1 112 ? -3.214 0.751 22.316 1.00 82.94 112 VAL A CA 1
ATOM 809 C C . VAL A 1 112 ? -3.627 -0.008 21.056 1.00 82.94 112 VAL A C 1
ATOM 811 O O . VAL A 1 112 ? -4.668 -0.671 21.030 1.00 82.94 112 VAL A O 1
ATOM 814 N N . ASN A 1 113 ? -2.797 0.116 20.019 1.00 80.69 113 ASN A N 1
ATOM 815 C CA . ASN A 1 113 ? -3.003 -0.399 18.661 1.00 80.69 113 ASN A CA 1
ATOM 816 C C . ASN A 1 113 ? -4.146 0.263 17.865 1.00 80.69 113 ASN A C 1
ATOM 818 O O . ASN A 1 113 ? -4.515 -0.247 16.810 1.00 80.69 113 ASN A O 1
ATOM 822 N N . GLY A 1 114 ? -4.717 1.372 18.357 1.00 69.69 114 GLY A N 1
ATOM 823 C CA . GLY A 1 114 ? -5.775 2.126 17.667 1.00 69.69 114 GLY A CA 1
ATOM 824 C C . GLY A 1 114 ? -5.367 3.530 17.214 1.00 69.69 114 GLY A C 1
ATOM 825 O O . GLY A 1 114 ? -6.092 4.172 16.467 1.00 69.69 114 GLY A O 1
ATOM 826 N N . THR A 1 115 ? -4.237 4.066 17.668 1.00 65.56 115 THR A N 1
ATOM 827 C CA . THR A 1 115 ? -3.852 5.463 17.402 1.00 65.56 115 THR A CA 1
ATOM 828 C C . THR A 1 115 ? -3.182 5.685 16.055 1.00 65.56 115 THR A C 1
ATOM 830 O O . THR A 1 115 ? -2.231 4.987 15.725 1.00 65.56 115 THR A O 1
ATOM 833 N N . THR A 1 116 ? -3.570 6.771 15.379 1.00 56.56 116 THR A N 1
ATOM 834 C CA . THR A 1 116 ? -2.781 7.416 14.311 1.00 56.56 116 THR A CA 1
ATOM 835 C C . THR A 1 116 ? -2.864 8.939 14.482 1.00 56.56 116 THR A C 1
ATOM 837 O O . THR A 1 116 ? -3.732 9.607 13.922 1.00 56.56 116 THR A O 1
ATOM 840 N N . GLY A 1 117 ? -2.010 9.492 15.349 1.00 59.16 117 GLY A N 1
ATOM 841 C CA . GLY A 1 117 ? -2.061 10.882 15.830 1.00 59.16 117 GLY A CA 1
ATOM 842 C C . GLY A 1 117 ? -2.397 10.982 17.327 1.00 59.16 117 GLY A C 1
ATOM 843 O O . GLY A 1 117 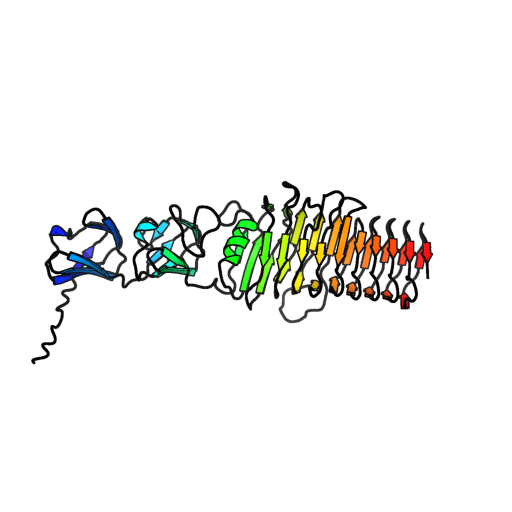? -2.260 10.009 18.062 1.00 59.16 117 GLY A O 1
ATOM 844 N N . GLY A 1 118 ? -2.837 12.159 17.795 1.00 59.09 118 GLY A N 1
ATOM 845 C CA . GLY A 1 118 ? -3.194 12.399 19.208 1.00 59.09 118 GLY A CA 1
ATOM 846 C C . GLY A 1 118 ? -4.487 11.719 19.689 1.00 59.09 118 GLY A C 1
ATOM 847 O O . GLY A 1 118 ? -4.833 11.835 20.859 1.00 59.09 118 GLY A O 1
ATOM 848 N N . ASP A 1 119 ? -5.189 11.012 18.802 1.00 69.56 119 ASP A N 1
ATOM 849 C CA . ASP A 1 119 ? -6.481 10.375 19.046 1.00 69.56 119 ASP A CA 1
ATOM 850 C C . ASP A 1 119 ? -6.502 8.942 18.497 1.00 69.56 119 ASP A C 1
ATOM 852 O O . ASP A 1 119 ? -5.732 8.590 17.596 1.00 69.56 119 ASP A O 1
ATOM 856 N N . SER A 1 120 ? -7.418 8.126 19.023 1.00 77.38 120 SER A N 1
ATOM 857 C CA . SER A 1 120 ? -7.531 6.708 18.677 1.00 77.38 120 SER A CA 1
ATOM 858 C C . SER A 1 120 ? -8.651 6.451 17.683 1.00 77.38 120 SER A C 1
ATOM 860 O O . SER A 1 120 ? -9.799 6.834 17.912 1.00 77.38 120 SER A O 1
ATOM 862 N N . TYR A 1 121 ? -8.337 5.754 16.603 1.00 81.00 121 TYR A N 1
ATOM 863 C CA . TYR A 1 121 ? -9.275 5.360 15.568 1.00 81.00 121 TYR A CA 1
ATOM 864 C C . TYR A 1 121 ? -9.603 3.880 15.674 1.00 81.00 121 TYR A C 1
ATOM 866 O O . TYR A 1 121 ? -8.730 3.045 15.890 1.00 81.00 121 TYR A O 1
ATOM 874 N N . LEU A 1 122 ? -10.882 3.557 15.520 1.00 84.00 122 LEU A N 1
ATOM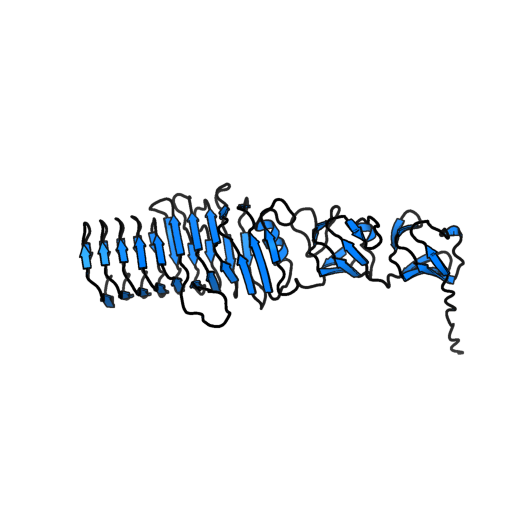 875 C CA . LEU A 1 122 ? -11.386 2.194 15.609 1.00 84.00 122 LEU A CA 1
ATOM 876 C C . LEU A 1 122 ? -12.224 1.885 14.378 1.00 84.00 122 LEU A C 1
ATOM 878 O O . LEU A 1 122 ? -12.963 2.751 13.899 1.00 84.00 122 LEU A O 1
ATOM 882 N N . ILE A 1 123 ? -12.148 0.650 13.891 1.00 84.88 123 ILE A N 1
ATOM 883 C CA . ILE A 1 123 ? -12.994 0.178 12.794 1.00 84.88 123 ILE A CA 1
ATOM 884 C C . ILE A 1 123 ? -14.100 -0.728 13.325 1.00 84.88 123 ILE A C 1
ATOM 886 O O . ILE A 1 123 ? -13.954 -1.395 14.349 1.00 84.88 123 ILE A O 1
ATOM 890 N N . ALA A 1 124 ? -15.227 -0.761 12.620 1.00 84.62 124 ALA A N 1
ATOM 891 C CA . ALA A 1 124 ? -16.285 -1.720 12.897 1.00 84.62 124 ALA A CA 1
ATOM 892 C C . ALA A 1 124 ? -15.732 -3.158 12.886 1.00 84.62 124 ALA A C 1
ATOM 894 O O . ALA A 1 124 ? -15.009 -3.551 11.971 1.00 84.62 124 ALA A O 1
ATOM 895 N N . GLY A 1 125 ? -16.081 -3.936 13.908 1.00 84.44 125 GLY A N 1
ATOM 896 C CA . GLY A 1 125 ? -15.550 -5.275 14.153 1.00 84.44 125 GLY A CA 1
ATOM 897 C C . GLY A 1 125 ? -14.368 -5.322 15.124 1.00 84.44 125 GLY A C 1
ATOM 898 O O . GLY A 1 125 ? -14.020 -6.412 15.578 1.00 84.44 125 GLY A O 1
ATOM 899 N N . ASP A 1 126 ? -13.784 -4.180 15.497 1.00 87.44 126 ASP A N 1
ATOM 900 C CA . ASP A 1 126 ? -12.754 -4.158 16.533 1.00 87.44 126 ASP A CA 1
ATOM 901 C C . ASP A 1 126 ? -13.296 -4.630 17.876 1.00 87.44 126 ASP A C 1
ATOM 903 O O . ASP A 1 126 ? -14.413 -4.297 18.276 1.00 87.44 126 ASP A O 1
ATOM 907 N N . THR A 1 127 ? -12.471 -5.401 18.582 1.00 89.88 127 THR A N 1
ATOM 908 C CA . THR A 1 127 ? -12.708 -5.766 19.977 1.00 89.88 127 THR A CA 1
ATOM 909 C C . THR A 1 127 ? -11.633 -5.131 20.842 1.00 89.88 127 THR A C 1
ATOM 911 O O . THR A 1 127 ? -10.443 -5.268 20.552 1.00 89.88 127 THR A O 1
ATOM 914 N N . LEU A 1 128 ? -12.049 -4.433 21.895 1.00 89.75 128 LEU A N 1
ATOM 915 C CA . LEU A 1 128 ? -11.165 -3.805 22.864 1.00 89.75 128 LEU A CA 1
ATOM 916 C C . LEU A 1 128 ? -11.325 -4.471 24.221 1.00 89.75 128 LEU A C 1
ATOM 918 O O . LEU A 1 128 ? -12.438 -4.807 24.632 1.00 89.75 128 LEU A O 1
ATOM 922 N N . GLU A 1 129 ? -10.214 -4.583 24.935 1.00 89.75 129 GLU A N 1
ATOM 923 C CA . GLU A 1 129 ? -10.176 -4.997 26.331 1.00 89.75 129 GLU A CA 1
ATOM 924 C C . GLU A 1 129 ? -9.326 -4.018 27.139 1.00 89.75 129 GLU A C 1
ATOM 926 O O . GLU A 1 129 ? -8.324 -3.485 26.654 1.00 89.75 129 GLU A O 1
ATOM 931 N N . THR A 1 130 ? -9.716 -3.777 28.387 1.00 85.81 130 THR A N 1
ATOM 932 C CA . THR A 1 130 ? -8.902 -2.987 29.315 1.00 85.81 130 THR A CA 1
ATOM 933 C C . THR A 1 130 ? -7.790 -3.858 29.892 1.00 85.81 130 THR A C 1
ATOM 935 O O . THR A 1 130 ? -8.052 -4.734 30.719 1.00 85.81 130 THR A O 1
ATOM 938 N N . ILE A 1 131 ? -6.544 -3.584 29.508 1.00 81.06 131 ILE A N 1
ATOM 939 C CA . ILE A 1 131 ? -5.339 -4.248 30.018 1.00 81.06 131 ILE A CA 1
ATOM 940 C C . ILE A 1 131 ? -4.512 -3.195 30.757 1.00 81.06 131 ILE A C 1
ATOM 942 O O . ILE A 1 131 ? -4.172 -2.165 30.187 1.00 81.06 131 ILE A O 1
ATOM 946 N N . ASN A 1 132 ? -4.210 -3.420 32.041 1.00 82.94 132 ASN A N 1
ATOM 947 C CA . ASN A 1 132 ? -3.459 -2.473 32.884 1.00 82.94 132 ASN A CA 1
ATOM 948 C C . ASN A 1 132 ? -4.032 -1.040 32.880 1.00 82.94 132 ASN A C 1
ATOM 950 O O . ASN A 1 132 ? -3.283 -0.070 32.816 1.00 82.94 132 ASN A O 1
ATOM 954 N N . ASN A 1 133 ? -5.362 -0.906 32.950 1.00 78.44 133 ASN A N 1
ATOM 955 C CA . ASN A 1 133 ? -6.086 0.373 32.858 1.00 78.44 133 ASN A CA 1
ATOM 956 C C . ASN A 1 133 ? -5.903 1.117 31.523 1.00 78.44 133 ASN A C 1
ATOM 958 O O . ASN A 1 133 ? -6.062 2.334 31.470 1.00 78.44 133 ASN A O 1
ATOM 962 N N . VAL A 1 134 ? -5.593 0.401 30.440 1.00 83.69 134 VAL A N 1
ATOM 963 C CA . VAL A 1 134 ? -5.496 0.962 29.091 1.00 83.69 134 VAL A CA 1
ATOM 964 C C . VAL A 1 134 ? -6.359 0.143 28.140 1.00 83.69 134 VAL A C 1
ATOM 966 O O . VAL A 1 134 ? -6.270 -1.085 28.103 1.00 83.69 134 VAL A O 1
ATOM 969 N N . LEU A 1 135 ? -7.205 0.817 27.359 1.00 87.00 135 LEU A N 1
ATOM 970 C CA . LEU A 1 135 ? -7.953 0.157 26.293 1.00 87.00 135 LEU A CA 1
ATOM 971 C C . LEU A 1 135 ? -6.973 -0.336 25.232 1.00 87.00 135 LEU A C 1
ATOM 973 O O . LEU A 1 135 ? -6.191 0.442 24.692 1.00 87.00 135 LEU A O 1
ATOM 977 N N . THR A 1 136 ? -7.024 -1.625 24.940 1.00 87.25 136 THR A N 1
ATOM 978 C CA . THR A 1 136 ? -6.158 -2.284 23.966 1.00 87.25 136 THR A CA 1
ATOM 979 C C . THR A 1 136 ? -7.030 -3.004 22.959 1.00 87.25 136 THR A C 1
ATOM 981 O O . THR A 1 136 ? -7.910 -3.769 23.355 1.00 87.25 136 THR A O 1
ATOM 984 N N . ILE A 1 137 ? -6.802 -2.781 21.665 1.00 88.56 137 ILE A N 1
ATOM 985 C CA . ILE A 1 137 ? -7.437 -3.610 20.638 1.00 88.56 137 ILE A CA 1
ATOM 986 C C . ILE A 1 137 ? -6.829 -5.012 20.708 1.00 88.56 137 ILE A C 1
ATOM 988 O O . ILE A 1 137 ? -5.614 -5.179 20.589 1.00 88.56 137 ILE A O 1
ATOM 992 N N . THR A 1 138 ? -7.683 -6.015 20.894 1.00 86.62 138 THR A N 1
ATOM 993 C CA . THR A 1 138 ? -7.293 -7.427 21.013 1.00 86.62 138 THR A CA 1
ATOM 994 C C . THR A 1 138 ? -7.640 -8.250 19.778 1.00 86.62 138 THR A C 1
ATOM 996 O O . THR A 1 138 ? -7.150 -9.370 19.634 1.00 86.62 138 THR A O 1
ATOM 999 N N . SER A 1 139 ? -8.457 -7.717 18.866 1.00 81.50 139 SER A N 1
ATOM 1000 C CA . SER A 1 139 ? -8.781 -8.388 17.608 1.00 81.50 139 SER A CA 1
ATOM 1001 C C . SER A 1 139 ? -7.755 -8.090 16.511 1.00 81.50 139 SER A C 1
ATOM 1003 O O . SER A 1 139 ? -7.110 -7.039 16.488 1.00 81.50 139 SER A O 1
ATOM 1005 N N . GLN A 1 140 ? -7.636 -9.012 15.558 1.00 82.00 140 GLN A N 1
ATOM 1006 C CA . GLN A 1 140 ? -7.023 -8.739 14.256 1.00 82.00 140 GLN A CA 1
ATOM 1007 C C . GLN A 1 140 ? -8.001 -7.940 13.388 1.00 82.00 140 GLN A C 1
ATOM 1009 O O . GLN A 1 140 ? -9.209 -7.956 13.641 1.00 82.00 140 GLN A O 1
ATOM 1014 N N . ILE A 1 141 ? -7.500 -7.266 12.354 1.00 82.31 141 ILE A N 1
ATOM 1015 C CA . ILE A 1 141 ? -8.395 -6.740 11.320 1.00 82.31 141 ILE A CA 1
ATOM 1016 C C . ILE A 1 141 ? -9.028 -7.940 10.608 1.00 82.31 141 ILE A C 1
ATOM 1018 O O . ILE A 1 141 ? -8.324 -8.855 10.168 1.00 82.31 141 ILE A O 1
ATOM 1022 N N . ASN A 1 142 ? -10.356 -7.941 10.504 1.00 83.06 142 ASN A N 1
ATOM 1023 C CA . ASN A 1 142 ? -11.091 -9.028 9.864 1.00 83.06 142 ASN A CA 1
ATOM 1024 C C . ASN A 1 142 ? -10.658 -9.184 8.399 1.00 83.06 142 ASN A C 1
ATOM 1026 O O . ASN A 1 142 ? -10.534 -8.188 7.681 1.00 83.06 142 ASN A O 1
ATOM 1030 N N . SER A 1 143 ? -10.469 -10.427 7.944 1.00 86.00 143 SER A N 1
ATOM 1031 C CA . SER A 1 143 ? -10.179 -10.704 6.530 1.00 86.00 143 SER A CA 1
ATOM 1032 C C . SER A 1 143 ? -11.268 -10.104 5.632 1.00 86.00 143 SER A C 1
ATOM 1034 O O . SER A 1 143 ? -12.458 -10.187 5.942 1.00 86.00 143 SER A O 1
ATOM 1036 N N . GLY A 1 144 ? -10.851 -9.478 4.534 1.00 84.44 144 GLY A N 1
ATOM 1037 C CA . GLY A 1 144 ? -11.733 -8.815 3.576 1.00 84.44 144 GLY A CA 1
ATOM 1038 C C . GLY A 1 144 ? -12.147 -7.398 3.975 1.00 84.44 144 GLY A C 1
ATOM 1039 O O . GLY A 1 144 ? -12.946 -6.788 3.265 1.00 84.44 144 GLY A O 1
ATOM 1040 N N . SER A 1 145 ? -11.618 -6.851 5.075 1.00 85.50 145 SER A N 1
ATOM 1041 C CA . SER A 1 145 ? -11.909 -5.470 5.472 1.00 85.50 145 SER A CA 1
ATOM 1042 C C . SER A 1 145 ? -11.426 -4.471 4.419 1.00 85.50 145 SER A C 1
ATOM 1044 O O . SER A 1 145 ? -10.335 -4.610 3.858 1.00 85.50 145 SER A O 1
ATOM 1046 N N . ILE A 1 146 ? -12.236 -3.436 4.187 1.00 87.50 146 ILE A N 1
ATOM 1047 C CA . ILE A 1 146 ? -11.924 -2.325 3.284 1.00 87.50 146 ILE A CA 1
ATOM 1048 C C . ILE A 1 146 ? -11.730 -1.057 4.117 1.00 87.50 146 ILE A C 1
ATOM 1050 O O . ILE A 1 146 ? -12.632 -0.627 4.836 1.00 87.50 146 ILE A O 1
ATOM 1054 N N . ILE A 1 147 ? -10.558 -0.446 3.985 1.00 88.00 147 ILE A N 1
ATOM 1055 C CA . ILE A 1 147 ? -10.196 0.841 4.570 1.00 88.00 147 ILE A CA 1
ATOM 1056 C C . ILE A 1 147 ? -10.267 1.888 3.459 1.00 88.00 147 ILE A C 1
ATOM 1058 O O . ILE A 1 147 ? -9.461 1.881 2.532 1.00 88.00 147 ILE A O 1
ATOM 1062 N N . ASN A 1 148 ? -11.248 2.784 3.540 1.00 88.38 148 ASN A N 1
ATOM 1063 C CA . ASN A 1 148 ? -11.437 3.856 2.564 1.00 88.38 148 ASN A CA 1
ATOM 1064 C C . ASN A 1 148 ? -10.550 5.063 2.898 1.00 88.38 148 ASN A C 1
ATOM 1066 O O . ASN A 1 148 ? -10.630 5.575 4.014 1.00 88.38 148 ASN A O 1
ATOM 1070 N N . VAL A 1 149 ? -9.769 5.540 1.926 1.00 89.44 149 VAL A N 1
ATOM 1071 C CA . VAL A 1 149 ? -8.750 6.591 2.091 1.00 89.44 149 VAL A CA 1
ATOM 1072 C C . VAL A 1 149 ? -9.074 7.823 1.232 1.00 89.44 149 VAL A C 1
ATOM 1074 O O . VAL A 1 149 ? -9.509 7.683 0.091 1.00 89.44 149 VAL A O 1
ATOM 1077 N N . GLY A 1 150 ? -8.845 9.033 1.755 1.00 82.62 150 GLY A N 1
ATOM 1078 C CA . GLY A 1 150 ? -8.806 10.290 0.985 1.00 82.62 150 GLY A CA 1
ATOM 1079 C C . GLY A 1 150 ? -10.041 11.202 1.087 1.00 82.62 150 GLY A C 1
ATOM 1080 O O . GLY A 1 150 ? -9.952 12.412 0.868 1.00 82.62 150 GLY A O 1
ATOM 1081 N N . ILE A 1 151 ? -11.210 10.684 1.463 1.00 74.12 151 ILE A N 1
ATOM 1082 C CA . ILE A 1 151 ? -12.462 11.468 1.503 1.00 74.12 151 ILE A CA 1
ATOM 1083 C C . ILE A 1 151 ? -12.704 12.136 2.862 1.00 74.12 151 ILE A C 1
ATOM 1085 O O . ILE A 1 151 ? -13.689 11.833 3.522 1.00 74.12 151 ILE A O 1
ATOM 1089 N N . GLY A 1 152 ? -11.795 13.014 3.311 1.00 63.06 152 GLY A N 1
ATOM 1090 C CA . GLY A 1 152 ? -12.019 13.925 4.456 1.00 63.06 152 GLY A CA 1
ATOM 1091 C C . GLY A 1 152 ? -12.523 13.288 5.765 1.00 63.06 152 GLY A C 1
ATOM 1092 O O . GLY A 1 152 ? -13.082 13.982 6.609 1.00 63.06 152 GLY A O 1
ATOM 1093 N N . GLY A 1 153 ? -12.365 11.973 5.913 1.00 67.12 153 GLY A N 1
ATOM 1094 C CA . GLY A 1 153 ? -12.940 11.165 6.981 1.00 67.12 153 GLY A CA 1
ATOM 1095 C C . GLY A 1 153 ? -11.864 10.528 7.851 1.00 67.12 153 GLY A C 1
ATOM 1096 O O . GLY A 1 153 ? -10.802 11.104 8.063 1.00 67.12 153 GLY A O 1
ATOM 1097 N N . LEU A 1 154 ? -12.155 9.318 8.334 1.00 73.06 154 LEU A N 1
ATOM 1098 C CA . LEU A 1 154 ? -11.320 8.563 9.274 1.00 73.06 154 LEU A CA 1
ATOM 1099 C C . LEU A 1 154 ? -9.863 8.406 8.809 1.00 73.06 154 LEU A C 1
ATOM 1101 O O . LEU A 1 154 ? -8.940 8.587 9.594 1.00 73.06 154 LEU A O 1
ATOM 1105 N N . PHE A 1 155 ? -9.677 8.124 7.520 1.00 84.44 155 PHE A N 1
ATOM 1106 C CA . PHE A 1 155 ? -8.378 8.004 6.868 1.00 84.44 155 PHE A CA 1
ATOM 1107 C C . PHE A 1 155 ? -8.289 9.061 5.769 1.00 84.44 155 PHE A C 1
ATOM 1109 O O . PHE A 1 155 ? -8.558 8.808 4.595 1.00 84.44 155 PHE A O 1
ATOM 1116 N N . SER A 1 156 ? -8.000 10.296 6.169 1.00 82.81 156 SER A N 1
ATOM 1117 C CA . SER A 1 156 ? -7.935 11.442 5.254 1.00 82.81 156 SER A CA 1
ATOM 1118 C C . SER A 1 156 ? -6.787 11.343 4.247 1.00 82.81 156 SER A C 1
ATOM 1120 O O . SER A 1 156 ? -6.866 11.952 3.183 1.00 82.81 156 SER A O 1
ATOM 1122 N N . ASN A 1 157 ? -5.747 10.572 4.560 1.00 87.19 157 ASN A N 1
ATOM 1123 C CA . ASN A 1 157 ? -4.599 10.327 3.701 1.00 87.19 157 ASN A CA 1
ATOM 1124 C C . ASN A 1 157 ? -4.049 8.904 3.918 1.00 87.19 157 ASN A C 1
ATOM 1126 O O . ASN A 1 157 ? -4.495 8.176 4.813 1.00 87.19 157 ASN A O 1
ATOM 1130 N N . MET A 1 158 ? -3.115 8.491 3.064 1.00 87.25 158 MET A N 1
ATOM 1131 C CA . MET A 1 158 ? -2.551 7.144 3.091 1.00 87.25 158 MET A CA 1
ATOM 1132 C C . MET A 1 158 ? -1.644 6.937 4.309 1.00 87.25 158 MET A C 1
ATOM 1134 O O . MET A 1 158 ? -1.603 5.831 4.840 1.00 87.25 158 MET A O 1
ATOM 1138 N N . SER A 1 159 ? -0.966 7.986 4.787 1.00 85.75 159 SER A N 1
ATOM 1139 C CA . SER A 1 159 ? -0.087 7.912 5.961 1.00 85.75 159 SER A CA 1
ATOM 1140 C C . SER A 1 159 ? -0.846 7.443 7.208 1.00 85.75 159 SER A C 1
ATOM 1142 O O . SER A 1 159 ? -0.465 6.471 7.856 1.00 85.75 159 SER A O 1
ATOM 1144 N N . VAL A 1 160 ? -2.019 8.030 7.457 1.00 82.81 160 VAL A N 1
ATOM 1145 C CA . VAL A 1 160 ? -2.905 7.650 8.567 1.00 82.81 160 VAL A CA 1
ATOM 1146 C C . VAL A 1 160 ? -3.397 6.204 8.416 1.00 82.81 160 VAL A C 1
ATOM 1148 O O . VAL A 1 160 ? -3.421 5.455 9.387 1.00 82.81 160 VAL A O 1
ATOM 1151 N N . ALA A 1 161 ? -3.769 5.764 7.210 1.00 87.12 161 ALA A N 1
ATOM 1152 C CA . ALA A 1 161 ? -4.177 4.371 6.996 1.00 87.12 161 ALA A CA 1
ATOM 1153 C C . ALA A 1 161 ? -3.022 3.384 7.227 1.00 87.12 161 ALA A C 1
ATOM 1155 O O . ALA A 1 161 ? -3.221 2.307 7.788 1.00 87.12 161 ALA A O 1
ATOM 1156 N N . ASN A 1 162 ? -1.816 3.765 6.817 1.00 86.12 162 ASN A N 1
ATOM 1157 C CA . ASN A 1 162 ? -0.613 2.968 6.971 1.00 86.12 162 ASN A CA 1
ATOM 1158 C C . ASN A 1 162 ? -0.215 2.782 8.438 1.00 86.12 162 ASN A C 1
ATOM 1160 O O . ASN A 1 162 ? 0.026 1.658 8.870 1.00 86.12 162 ASN A O 1
ATOM 1164 N N . ASP A 1 163 ? -0.204 3.861 9.220 1.00 83.25 163 ASP A N 1
ATOM 1165 C CA . ASP A 1 163 ? 0.086 3.793 10.654 1.00 83.25 163 ASP A CA 1
ATOM 1166 C C . ASP A 1 163 ? -0.893 2.852 11.367 1.00 83.25 163 ASP A C 1
ATOM 1168 O O . ASP A 1 163 ? -0.498 2.037 12.200 1.00 83.25 163 ASP A O 1
ATOM 1172 N N . TYR A 1 164 ? -2.170 2.906 10.980 1.00 84.75 164 TYR A N 1
ATOM 1173 C CA . TYR A 1 164 ? -3.205 2.044 11.537 1.00 84.75 164 TYR A CA 1
ATOM 1174 C C . TYR A 1 164 ? -2.957 0.565 11.216 1.00 84.75 164 TYR A C 1
ATOM 1176 O O . TYR A 1 164 ? -3.083 -0.293 12.092 1.00 84.75 164 TYR A O 1
ATOM 1184 N N . LEU A 1 165 ? -2.577 0.260 9.972 1.00 85.94 165 LEU A N 1
ATOM 1185 C CA . LEU A 1 165 ? -2.210 -1.095 9.561 1.00 85.94 165 LEU A CA 1
ATOM 1186 C C . LEU A 1 165 ? -0.963 -1.600 10.287 1.00 85.94 165 LEU A C 1
ATOM 1188 O O . LEU A 1 165 ? -0.960 -2.728 10.768 1.00 85.94 165 LEU A O 1
ATOM 1192 N N . ASN A 1 166 ? 0.077 -0.775 10.404 1.00 80.50 166 ASN A N 1
ATOM 1193 C CA . ASN A 1 166 ? 1.363 -1.172 10.982 1.00 80.50 166 ASN A CA 1
ATOM 1194 C C . ASN A 1 166 ? 1.290 -1.489 12.484 1.00 80.50 166 ASN A C 1
ATOM 1196 O O . ASN A 1 166 ? 2.164 -2.177 13.015 1.00 80.50 166 ASN A O 1
ATOM 1200 N N . LEU A 1 167 ? 0.240 -1.032 13.169 1.00 80.75 167 LEU A N 1
ATOM 1201 C CA . LEU A 1 167 ? -0.039 -1.371 14.564 1.00 80.75 167 LEU A CA 1
ATOM 1202 C C . LEU A 1 167 ? -0.816 -2.686 14.732 1.00 80.75 167 LEU A C 1
ATOM 1204 O O . LEU A 1 167 ? -1.082 -3.091 15.868 1.00 80.75 167 LEU A O 1
ATOM 1208 N N . ARG A 1 168 ? -1.223 -3.350 13.639 1.00 80.12 168 ARG A N 1
ATOM 1209 C CA . ARG A 1 168 ? -2.165 -4.472 13.696 1.00 80.12 168 ARG A CA 1
ATOM 1210 C C . ARG A 1 168 ? -1.790 -5.634 12.788 1.00 80.12 168 ARG A C 1
ATOM 1212 O O . ARG A 1 168 ? -1.310 -5.480 11.674 1.00 80.12 168 ARG A O 1
ATOM 1219 N N . ASN A 1 169 ? -2.125 -6.830 13.261 1.00 80.44 169 ASN A N 1
ATOM 1220 C CA . ASN A 1 169 ? -2.123 -8.020 12.422 1.00 80.44 169 ASN A CA 1
ATOM 1221 C C . ASN A 1 169 ? -3.417 -8.086 11.605 1.00 80.44 169 ASN A C 1
ATOM 1223 O O . ASN A 1 169 ? -4.505 -7.782 12.110 1.00 80.44 169 ASN A O 1
ATOM 1227 N N . TYR A 1 170 ? -3.301 -8.550 10.368 1.00 83.56 170 TYR A N 1
ATOM 1228 C CA . TYR A 1 170 ? -4.420 -8.791 9.471 1.00 83.56 170 TYR A CA 1
ATOM 1229 C C . TYR A 1 170 ? -4.200 -10.058 8.645 1.00 83.56 170 TYR A C 1
ATOM 1231 O O . TYR A 1 170 ? -3.075 -10.514 8.474 1.00 83.56 170 TYR A O 1
ATOM 1239 N N . ALA A 1 171 ? -5.285 -10.653 8.153 1.00 79.19 171 ALA A N 1
ATOM 1240 C CA . ALA A 1 171 ? -5.201 -11.708 7.148 1.00 79.19 171 ALA A CA 1
ATOM 1241 C C . ALA A 1 171 ? -5.216 -11.064 5.760 1.00 79.19 171 ALA A C 1
ATOM 1243 O O . ALA A 1 171 ? -4.160 -10.869 5.177 1.00 79.19 171 ALA A O 1
ATOM 1244 N N . ASP A 1 172 ? -6.380 -10.622 5.283 1.00 86.62 172 ASP A N 1
ATOM 1245 C CA . ASP A 1 172 ? -6.501 -9.914 4.006 1.00 86.62 172 ASP A CA 1
ATOM 1246 C C . ASP A 1 172 ? -7.159 -8.552 4.215 1.00 86.62 172 ASP A C 1
ATOM 1248 O O . ASP A 1 172 ? -8.232 -8.477 4.817 1.00 86.62 172 ASP A O 1
ATOM 1252 N N . VAL A 1 173 ? -6.551 -7.482 3.708 1.00 90.19 173 VAL A N 1
ATOM 1253 C CA . VAL A 1 173 ? -7.078 -6.114 3.830 1.00 90.19 173 VAL A CA 1
ATOM 1254 C C . VAL A 1 173 ? -6.956 -5.374 2.511 1.00 90.19 173 VAL A C 1
ATOM 1256 O O . VAL A 1 173 ? -6.018 -5.578 1.747 1.00 90.19 173 VAL A O 1
ATOM 1259 N N . THR A 1 174 ? -7.922 -4.497 2.248 1.00 91.19 174 THR A N 1
ATOM 1260 C CA . THR A 1 174 ? -7.901 -3.584 1.109 1.00 91.19 174 THR A CA 1
ATOM 1261 C C . THR A 1 174 ? -7.828 -2.133 1.575 1.00 91.19 174 THR A C 1
ATOM 1263 O O . THR A 1 174 ? -8.725 -1.669 2.272 1.00 91.19 174 THR A O 1
ATOM 1266 N N . LEU A 1 175 ? -6.804 -1.398 1.146 1.00 92.31 175 LEU A N 1
ATOM 1267 C CA . LEU A 1 175 ? -6.766 0.062 1.150 1.00 92.31 175 LEU A CA 1
ATOM 1268 C C . LEU A 1 175 ? -7.413 0.568 -0.142 1.00 92.31 175 LEU A C 1
ATOM 1270 O O . LEU A 1 175 ? -6.949 0.248 -1.232 1.00 92.31 175 LEU A O 1
ATOM 1274 N N . ASN A 1 176 ? -8.491 1.336 -0.037 1.00 91.75 176 ASN A N 1
ATOM 1275 C CA . ASN A 1 176 ? -9.291 1.787 -1.170 1.00 91.75 176 ASN A CA 1
ATOM 1276 C C . ASN A 1 176 ? -9.260 3.314 -1.276 1.00 91.75 176 ASN A C 1
ATOM 1278 O O . ASN A 1 176 ? -9.894 4.006 -0.477 1.00 91.75 176 ASN A O 1
ATOM 1282 N N . LEU A 1 177 ? -8.519 3.847 -2.247 1.00 91.12 177 LEU A N 1
ATOM 1283 C CA . LEU A 1 177 ? -8.379 5.287 -2.445 1.00 91.12 177 LEU A CA 1
ATOM 1284 C C . LEU A 1 177 ? -9.633 5.823 -3.120 1.00 91.12 177 LEU A C 1
ATOM 1286 O O . LEU A 1 177 ? -10.001 5.399 -4.212 1.00 91.12 177 LEU A O 1
ATOM 1290 N N . LEU A 1 178 ? -10.285 6.778 -2.473 1.00 90.75 178 LEU A N 1
ATOM 1291 C CA . LEU A 1 178 ? -11.514 7.402 -2.956 1.00 90.75 178 LEU A CA 1
ATOM 1292 C C . LEU A 1 178 ? -11.294 8.830 -3.474 1.00 90.75 178 LEU A C 1
ATOM 1294 O O . LEU A 1 178 ? -12.215 9.435 -4.019 1.00 90.75 178 LEU A O 1
ATOM 1298 N N . SER A 1 179 ? -10.089 9.369 -3.308 1.00 91.94 179 SER A N 1
ATOM 1299 C CA . SER A 1 179 ? -9.656 10.654 -3.855 1.00 91.94 179 SER A CA 1
ATOM 1300 C C . SER A 1 179 ? -8.124 10.719 -3.904 1.00 91.94 179 SER A C 1
ATOM 1302 O O . SER A 1 179 ? -7.432 9.851 -3.367 1.00 91.94 179 SER A O 1
ATOM 1304 N N . ALA A 1 180 ? -7.586 11.752 -4.559 1.00 90.25 180 ALA A N 1
ATOM 1305 C CA . ALA A 1 180 ? -6.160 12.052 -4.484 1.00 90.25 180 ALA A CA 1
ATOM 1306 C C . ALA A 1 180 ? -5.773 12.492 -3.065 1.00 90.25 180 ALA A C 1
ATOM 1308 O O . ALA A 1 180 ? -6.503 13.259 -2.433 1.00 90.25 180 ALA A O 1
ATOM 1309 N N . THR A 1 181 ? -4.611 12.045 -2.595 1.00 90.06 181 THR A N 1
ATOM 1310 C CA . THR A 1 181 ? -4.065 12.418 -1.287 1.00 90.06 181 THR A CA 1
ATOM 1311 C C . THR A 1 181 ? -2.784 13.221 -1.458 1.00 90.06 181 THR A C 1
ATOM 1313 O O . THR A 1 181 ? -2.011 12.993 -2.389 1.00 90.06 181 THR A O 1
ATOM 1316 N N . THR A 1 182 ? -2.563 14.169 -0.549 1.00 90.25 182 THR A N 1
ATOM 1317 C CA . THR A 1 182 ? -1.286 14.874 -0.419 1.00 90.25 182 THR A CA 1
ATOM 1318 C C . THR A 1 182 ? -0.642 14.437 0.883 1.00 90.25 182 THR A C 1
ATOM 1320 O O . THR A 1 182 ? -1.230 14.602 1.951 1.00 90.25 182 THR A O 1
ATOM 1323 N N . GLU A 1 183 ? 0.565 13.900 0.792 1.00 89.75 183 GLU A N 1
ATOM 1324 C CA . GLU A 1 183 ? 1.304 13.357 1.922 1.00 89.75 183 GLU A CA 1
ATOM 1325 C C . GLU A 1 183 ? 2.449 14.303 2.294 1.00 89.75 183 GLU A C 1
ATOM 1327 O O . GLU A 1 183 ? 3.224 14.755 1.447 1.00 89.75 183 GLU A O 1
ATOM 1332 N N . THR A 1 184 ? 2.557 14.620 3.582 1.00 87.88 184 THR A N 1
ATOM 1333 C CA . THR A 1 184 ? 3.582 15.530 4.125 1.00 87.88 184 THR A CA 1
ATOM 1334 C C . THR A 1 184 ? 4.775 14.794 4.732 1.00 87.88 184 THR A C 1
ATOM 1336 O O . THR A 1 184 ? 5.716 15.430 5.201 1.00 87.88 184 THR A O 1
ATOM 1339 N N . SER A 1 185 ? 4.751 13.463 4.726 1.00 88.88 185 SER A N 1
ATOM 1340 C CA . SER A 1 185 ? 5.820 12.576 5.190 1.00 88.88 185 SER A CA 1
ATOM 1341 C C . SER A 1 185 ? 5.962 11.398 4.231 1.00 88.88 185 SER A C 1
ATOM 1343 O O . SER A 1 185 ? 5.025 11.094 3.492 1.00 88.88 185 SER A O 1
ATOM 1345 N N . SER A 1 186 ? 7.107 10.714 4.255 1.00 90.56 186 SER A N 1
ATOM 1346 C CA . SER A 1 186 ? 7.211 9.394 3.629 1.00 90.56 186 SER A CA 1
ATOM 1347 C C . SER A 1 186 ? 6.206 8.412 4.230 1.00 90.56 186 SER A C 1
ATOM 1349 O O . SER A 1 186 ? 5.801 8.553 5.387 1.00 90.56 186 SER A O 1
ATOM 1351 N N . ILE A 1 187 ? 5.807 7.423 3.432 1.00 90.81 187 ILE A N 1
ATOM 1352 C CA . ILE A 1 187 ? 4.924 6.337 3.863 1.00 90.81 187 ILE A CA 1
ATOM 1353 C C . ILE A 1 187 ? 5.613 5.014 3.588 1.00 90.81 187 ILE A C 1
ATOM 1355 O O . ILE A 1 187 ? 5.910 4.706 2.434 1.00 90.81 187 ILE A O 1
ATOM 1359 N N . ASP A 1 188 ? 5.773 4.215 4.638 1.00 90.31 188 ASP A N 1
ATOM 1360 C CA . ASP A 1 188 ? 6.293 2.856 4.557 1.00 90.31 188 ASP A CA 1
ATOM 1361 C C . ASP A 1 188 ? 5.158 1.849 4.751 1.00 90.31 188 ASP A C 1
ATOM 1363 O O . ASP A 1 188 ? 4.773 1.540 5.883 1.00 90.31 188 ASP A O 1
ATOM 1367 N N . ILE A 1 189 ? 4.606 1.368 3.633 1.00 89.38 189 ILE A N 1
ATOM 1368 C CA . ILE A 1 189 ? 3.563 0.343 3.617 1.00 89.38 189 ILE A CA 1
ATOM 1369 C C . ILE A 1 189 ? 4.217 -1.028 3.630 1.00 89.38 189 ILE A C 1
ATOM 1371 O O . ILE A 1 189 ? 4.731 -1.499 2.613 1.00 89.38 189 ILE A O 1
ATOM 1375 N N . GLU A 1 190 ? 4.162 -1.673 4.790 1.00 88.06 190 GLU A N 1
ATOM 1376 C CA . GLU A 1 190 ? 4.751 -2.985 5.000 1.00 88.06 190 GLU A CA 1
ATOM 1377 C C . GLU A 1 190 ? 3.673 -4.045 5.223 1.00 88.06 190 GLU A C 1
ATOM 1379 O O . GLU A 1 190 ? 2.891 -3.984 6.176 1.00 88.06 190 GLU A O 1
ATOM 1384 N N . ASN A 1 191 ? 3.655 -5.074 4.375 1.00 85.69 191 ASN A N 1
ATOM 1385 C CA . ASN A 1 191 ? 2.895 -6.277 4.682 1.00 85.69 191 ASN A CA 1
ATOM 1386 C C . ASN A 1 191 ? 3.745 -7.233 5.519 1.00 85.69 191 ASN A C 1
ATOM 1388 O O . ASN A 1 191 ? 4.493 -8.060 4.998 1.00 85.69 191 ASN A O 1
ATOM 1392 N N . ARG A 1 192 ? 3.598 -7.114 6.841 1.00 83.38 192 ARG A N 1
ATOM 1393 C CA . ARG A 1 192 ? 4.199 -8.026 7.831 1.00 83.38 192 ARG A CA 1
ATOM 1394 C C . ARG A 1 192 ? 3.365 -9.281 8.083 1.00 83.38 192 ARG A C 1
ATOM 1396 O O . ARG A 1 192 ? 3.728 -10.103 8.923 1.00 83.38 192 ARG A O 1
ATOM 1403 N N . CYS A 1 193 ? 2.224 -9.406 7.414 1.00 79.12 193 CYS A N 1
ATOM 1404 C CA . CYS A 1 193 ? 1.249 -10.448 7.674 1.00 79.12 193 CYS A CA 1
ATOM 1405 C C . CYS A 1 193 ? 1.301 -11.557 6.618 1.00 79.12 193 CYS A C 1
ATOM 1407 O O . CYS A 1 193 ? 1.795 -11.382 5.509 1.00 79.12 193 CYS A O 1
ATOM 1409 N N . GLY A 1 194 ? 0.767 -12.731 6.967 1.00 77.38 194 GLY A N 1
ATOM 1410 C CA . GLY A 1 194 ? 0.751 -13.883 6.061 1.00 77.38 194 GLY A CA 1
ATOM 1411 C C . GLY A 1 194 ? -0.266 -13.793 4.917 1.00 77.38 194 GLY A C 1
ATOM 1412 O O . GLY A 1 194 ? -0.144 -14.553 3.958 1.00 77.38 194 GLY A O 1
ATOM 1413 N N . GLY A 1 195 ? -1.274 -12.918 5.005 1.00 83.19 195 GLY A N 1
ATOM 1414 C CA . GLY A 1 195 ? -2.270 -12.758 3.940 1.00 83.19 195 GLY A CA 1
ATOM 1415 C C . GLY A 1 195 ? -2.021 -11.535 3.054 1.00 83.19 195 GLY A C 1
ATOM 1416 O O . GLY A 1 195 ? -0.900 -11.028 2.984 1.00 83.19 195 GLY A O 1
ATOM 1417 N N . LYS A 1 196 ? -3.030 -11.130 2.278 1.00 88.19 196 LYS A N 1
ATOM 1418 C CA . LYS A 1 196 ? -2.876 -10.187 1.160 1.00 88.19 196 LYS A CA 1
ATOM 1419 C C . LYS A 1 196 ? -3.212 -8.752 1.552 1.00 88.19 196 LYS A C 1
ATOM 1421 O O . LYS A 1 196 ? -4.286 -8.483 2.089 1.00 88.19 196 LYS A O 1
ATOM 1426 N N . LEU A 1 197 ? -2.347 -7.818 1.168 1.00 91.38 197 LEU A N 1
ATOM 1427 C CA . LEU A 1 197 ? -2.642 -6.389 1.218 1.00 91.38 197 LEU A CA 1
ATOM 1428 C C . LEU A 1 197 ? -2.962 -5.883 -0.190 1.00 91.38 197 LEU A C 1
ATOM 1430 O O . LEU A 1 197 ? -2.083 -5.814 -1.046 1.00 91.38 197 LEU A O 1
ATOM 1434 N N . ASN A 1 198 ? -4.212 -5.502 -0.431 1.00 91.69 198 ASN A N 1
ATOM 1435 C CA . ASN A 1 198 ? -4.624 -4.870 -1.680 1.00 91.69 198 ASN A CA 1
ATOM 1436 C C . ASN A 1 198 ? -4.626 -3.347 -1.514 1.00 91.69 198 ASN A C 1
ATOM 1438 O O . ASN A 1 198 ? -5.169 -2.834 -0.543 1.00 91.69 198 ASN A O 1
ATOM 1442 N N . ILE A 1 199 ? -4.085 -2.615 -2.478 1.00 92.75 199 ILE A N 1
ATOM 1443 C CA . ILE A 1 199 ? -4.116 -1.155 -2.537 1.00 92.75 199 ILE A CA 1
ATOM 1444 C C . ILE A 1 199 ? -4.776 -0.771 -3.858 1.00 92.75 199 ILE A C 1
ATOM 1446 O O . ILE A 1 199 ? -4.172 -0.864 -4.925 1.00 92.75 199 ILE A O 1
ATOM 1450 N N . LEU A 1 200 ? -6.035 -0.356 -3.788 1.00 92.19 200 LEU A N 1
ATOM 1451 C CA . LEU A 1 200 ? -6.802 0.114 -4.932 1.00 92.19 200 LEU A CA 1
ATOM 1452 C C . LEU A 1 200 ? -6.588 1.617 -5.062 1.00 92.19 200 LEU A C 1
ATOM 1454 O O . LEU A 1 200 ? -7.156 2.400 -4.305 1.00 92.19 200 LEU A O 1
ATOM 1458 N N . GLY A 1 201 ? -5.753 2.023 -6.016 1.00 88.25 201 GLY A N 1
ATOM 1459 C CA . GLY A 1 201 ? -5.508 3.429 -6.317 1.00 88.25 201 GLY A CA 1
ATOM 1460 C C . GLY A 1 201 ? -6.692 4.101 -7.010 1.00 88.25 201 GLY A C 1
ATOM 1461 O O . GLY A 1 201 ? -6.849 5.312 -6.892 1.00 88.25 201 GLY A O 1
ATOM 1462 N N . ASN A 1 202 ? -7.538 3.338 -7.718 1.00 88.69 202 ASN A N 1
ATOM 1463 C CA . ASN A 1 202 ? -8.700 3.837 -8.471 1.00 88.69 202 ASN A CA 1
ATOM 1464 C C . ASN A 1 202 ? -8.373 4.998 -9.435 1.00 88.69 202 ASN A C 1
ATOM 1466 O O . ASN A 1 202 ? -9.244 5.792 -9.785 1.00 88.69 202 ASN A O 1
ATOM 1470 N N . GLY A 1 203 ? -7.115 5.108 -9.874 1.00 86.62 203 GLY A N 1
ATOM 1471 C CA . GLY A 1 203 ? -6.638 6.189 -10.739 1.00 86.62 203 GLY A CA 1
ATOM 1472 C C . GLY A 1 203 ? -6.338 7.489 -9.990 1.00 86.62 203 GLY A C 1
ATOM 1473 O O . GLY A 1 203 ? -5.915 8.469 -10.605 1.00 86.62 203 GLY A O 1
ATOM 1474 N N . PHE A 1 204 ? -6.520 7.512 -8.670 1.00 92.12 204 PHE A N 1
ATOM 1475 C CA . PHE A 1 204 ? -6.115 8.624 -7.829 1.00 92.12 204 PHE A CA 1
ATOM 1476 C C . PHE A 1 204 ? -4.610 8.618 -7.576 1.00 92.12 204 PHE A C 1
ATOM 1478 O O . PHE A 1 204 ? -3.917 7.605 -7.680 1.00 92.12 204 PHE A O 1
ATOM 1485 N N . THR A 1 205 ? -4.099 9.808 -7.270 1.00 91.12 205 THR A N 1
ATOM 1486 C CA . THR A 1 205 ? -2.679 10.048 -7.020 1.00 91.12 205 THR A CA 1
ATOM 1487 C C . THR A 1 205 ? -2.411 10.163 -5.526 1.00 91.12 205 THR A C 1
ATOM 1489 O O . THR A 1 205 ? -3.108 10.912 -4.846 1.00 91.12 205 THR A O 1
ATOM 1492 N N . VAL A 1 206 ? -1.356 9.497 -5.059 1.00 92.69 206 VAL A N 1
ATOM 1493 C CA . VAL A 1 206 ? -0.687 9.794 -3.786 1.00 92.69 206 VAL A CA 1
ATOM 1494 C C . VAL A 1 206 ? 0.459 10.768 -4.078 1.00 92.69 206 VAL A C 1
ATOM 1496 O O . VAL A 1 206 ? 1.406 10.417 -4.788 1.00 92.69 206 VAL A O 1
ATOM 1499 N N . ASP A 1 207 ? 0.345 12.010 -3.609 1.00 92.31 207 ASP A N 1
ATOM 1500 C CA . ASP A 1 207 ? 1.242 13.115 -3.963 1.00 92.31 207 ASP A CA 1
ATOM 1501 C C . ASP A 1 207 ? 2.113 13.565 -2.781 1.00 92.31 207 ASP A C 1
ATOM 1503 O O . ASP A 1 207 ? 1.632 14.150 -1.816 1.00 92.31 207 ASP A O 1
ATOM 1507 N N . PHE A 1 208 ? 3.420 13.356 -2.892 1.00 91.38 208 PHE A N 1
ATOM 1508 C CA . PHE A 1 208 ? 4.438 13.762 -1.923 1.00 91.38 208 PHE A CA 1
ATOM 1509 C C . PHE A 1 208 ? 5.159 15.064 -2.325 1.00 91.38 208 PHE A C 1
ATOM 1511 O O . PHE A 1 208 ? 6.085 15.497 -1.643 1.00 91.38 208 PHE A O 1
ATOM 1518 N N . ARG A 1 209 ? 4.802 15.713 -3.447 1.00 88.50 209 ARG A N 1
ATOM 1519 C CA . ARG A 1 209 ? 5.593 16.831 -4.014 1.00 88.50 209 ARG A CA 1
ATOM 1520 C C . ARG A 1 209 ? 5.627 18.093 -3.152 1.00 88.50 209 ARG A C 1
ATOM 1522 O O . ARG A 1 209 ? 6.502 18.932 -3.362 1.00 88.50 209 ARG A O 1
ATOM 1529 N N . GLY A 1 210 ? 4.698 18.237 -2.205 1.00 82.44 210 GLY A N 1
ATOM 1530 C CA . GLY A 1 210 ? 4.636 19.380 -1.291 1.00 82.44 210 GLY A CA 1
ATOM 1531 C C . GLY A 1 210 ? 5.821 19.472 -0.324 1.00 82.44 210 GLY A C 1
ATOM 1532 O O . GLY A 1 210 ? 6.011 20.507 0.311 1.00 82.44 210 GLY A O 1
ATOM 1533 N N . THR A 1 211 ? 6.630 18.419 -0.194 1.00 77.94 211 THR A N 1
ATOM 1534 C CA . THR A 1 211 ? 7.776 18.386 0.719 1.00 77.94 211 THR A CA 1
ATOM 1535 C C . THR A 1 211 ? 8.920 17.597 0.089 1.00 77.94 211 THR A C 1
ATOM 1537 O O . THR A 1 211 ? 8.739 16.475 -0.380 1.00 77.94 211 THR A O 1
ATOM 1540 N N . VAL A 1 212 ? 10.109 18.202 0.043 1.00 81.38 212 VAL A N 1
ATOM 1541 C CA . VAL A 1 212 ? 11.292 17.565 -0.549 1.00 81.38 212 VAL A CA 1
ATOM 1542 C C . VAL A 1 212 ? 11.734 16.390 0.317 1.00 81.38 212 VAL A C 1
ATOM 1544 O O . VAL A 1 212 ? 11.834 16.526 1.532 1.00 81.38 212 VAL A O 1
ATOM 1547 N N . GLY A 1 213 ? 12.050 15.262 -0.320 1.00 82.62 213 GLY A N 1
ATOM 1548 C CA . GLY A 1 213 ? 12.613 14.096 0.370 1.00 82.62 213 GLY A CA 1
ATOM 1549 C C . GLY A 1 213 ? 11.584 13.104 0.912 1.00 82.62 213 GLY A C 1
ATOM 1550 O O . GLY A 1 213 ? 11.971 12.183 1.618 1.00 82.62 213 GLY A O 1
ATOM 1551 N N . ASN A 1 214 ? 10.306 13.250 0.558 1.00 89.06 214 ASN A N 1
ATOM 1552 C CA . ASN A 1 214 ? 9.278 12.271 0.903 1.00 89.06 214 ASN A CA 1
ATOM 1553 C C . ASN A 1 214 ? 8.986 11.315 -0.260 1.00 89.06 214 ASN A C 1
ATOM 1555 O O . ASN A 1 214 ? 9.010 11.716 -1.427 1.00 89.06 214 ASN A O 1
ATOM 1559 N N . ASN A 1 215 ? 8.696 10.056 0.059 1.00 89.25 215 ASN A N 1
ATOM 1560 C CA . ASN A 1 215 ? 8.446 8.977 -0.899 1.00 89.25 215 ASN A CA 1
ATOM 1561 C C . ASN A 1 215 ? 7.475 7.916 -0.359 1.00 89.25 215 ASN A C 1
ATOM 1563 O O . ASN A 1 215 ? 7.107 7.914 0.813 1.00 89.25 215 ASN A O 1
ATOM 1567 N N . CYS A 1 216 ? 7.092 6.980 -1.226 1.00 92.44 216 CYS A N 1
ATOM 1568 C CA . CYS A 1 216 ? 6.358 5.779 -0.848 1.00 92.44 216 CYS A CA 1
ATOM 1569 C C . CYS A 1 216 ? 7.285 4.561 -0.882 1.00 92.44 216 CYS A C 1
ATOM 1571 O O . CYS A 1 216 ? 7.949 4.322 -1.893 1.00 92.44 216 CYS A O 1
ATOM 1573 N N . THR A 1 217 ? 7.289 3.769 0.184 1.00 92.00 217 THR A N 1
ATOM 1574 C CA . THR A 1 217 ? 7.914 2.447 0.235 1.00 92.00 217 THR A CA 1
ATOM 1575 C C . THR A 1 217 ? 6.836 1.374 0.314 1.00 92.00 217 THR A C 1
ATOM 1577 O O . THR A 1 217 ? 5.917 1.478 1.121 1.00 92.00 217 THR A O 1
ATOM 1580 N N . LEU A 1 218 ? 6.971 0.329 -0.501 1.00 90.56 218 LEU A N 1
ATOM 1581 C CA . LEU A 1 218 ? 6.203 -0.910 -0.411 1.00 90.56 218 LEU A CA 1
ATOM 1582 C C . LEU A 1 218 ? 7.158 -2.054 -0.056 1.00 90.56 218 LEU A C 1
ATOM 1584 O O . LEU A 1 218 ? 8.088 -2.357 -0.815 1.00 90.56 218 LEU A O 1
ATOM 1588 N N . SER A 1 219 ? 6.932 -2.690 1.088 1.00 89.00 219 SER A N 1
ATOM 1589 C CA . SER A 1 219 ? 7.799 -3.737 1.634 1.00 89.00 219 SER A CA 1
ATOM 1590 C C . SER A 1 219 ? 7.006 -4.963 2.092 1.00 89.00 219 SER A C 1
ATOM 1592 O O . SER A 1 219 ? 5.854 -4.871 2.509 1.00 89.00 219 SER A O 1
ATOM 1594 N N . GLY A 1 220 ? 7.627 -6.140 2.007 1.00 84.81 220 GLY A N 1
ATOM 1595 C CA . GLY A 1 220 ? 6.981 -7.417 2.324 1.00 84.81 220 GLY A CA 1
ATOM 1596 C C . GLY A 1 220 ? 6.340 -8.110 1.118 1.00 84.81 220 GLY A C 1
ATOM 1597 O O . GLY A 1 220 ? 6.490 -7.690 -0.031 1.00 84.81 220 GLY A O 1
ATOM 1598 N N . ASP A 1 221 ? 5.657 -9.218 1.385 1.00 80.44 221 ASP A N 1
ATOM 1599 C CA . ASP A 1 221 ? 5.095 -10.097 0.357 1.00 80.44 221 ASP A CA 1
ATOM 1600 C C . ASP A 1 221 ? 3.583 -9.905 0.203 1.00 80.44 221 ASP A C 1
ATOM 1602 O O . ASP A 1 221 ? 2.924 -9.317 1.055 1.00 80.44 221 ASP A O 1
ATOM 1606 N N . ASN A 1 222 ? 3.003 -10.427 -0.882 1.00 85.25 222 ASN A N 1
ATOM 1607 C CA . ASN A 1 222 ? 1.550 -10.450 -1.107 1.00 85.25 222 ASN A CA 1
ATOM 1608 C C . ASN A 1 222 ? 0.875 -9.067 -1.125 1.00 85.25 222 ASN A C 1
ATOM 1610 O O . ASN A 1 222 ? -0.303 -8.945 -0.778 1.00 85.25 222 ASN A O 1
ATOM 1614 N N . ILE A 1 223 ? 1.601 -8.037 -1.560 1.00 89.12 223 ILE A N 1
ATOM 1615 C CA . ILE A 1 223 ? 1.020 -6.720 -1.823 1.00 89.12 223 ILE A CA 1
ATOM 1616 C C . ILE A 1 223 ? 0.555 -6.675 -3.276 1.00 89.12 223 ILE A C 1
ATOM 1618 O O . ILE A 1 223 ? 1.336 -6.922 -4.196 1.00 89.12 223 ILE A O 1
ATOM 1622 N N . LEU A 1 224 ? -0.712 -6.332 -3.480 1.00 88.81 224 LEU A N 1
ATOM 1623 C CA . LEU A 1 224 ? -1.298 -6.058 -4.784 1.00 88.81 224 LEU A CA 1
ATOM 1624 C C . LEU A 1 224 ? -1.647 -4.577 -4.880 1.00 88.81 224 LEU A C 1
ATOM 1626 O O . LEU A 1 224 ? -2.503 -4.106 -4.142 1.00 88.81 224 LEU A O 1
ATOM 1630 N N . ILE A 1 225 ? -1.053 -3.859 -5.825 1.00 89.56 225 ILE A N 1
ATOM 1631 C CA . ILE A 1 225 ? -1.459 -2.492 -6.167 1.00 89.56 225 ILE A CA 1
ATOM 1632 C C . ILE A 1 225 ? -2.290 -2.500 -7.456 1.00 89.56 225 ILE A C 1
ATOM 1634 O O . ILE A 1 225 ? -1.946 -3.194 -8.409 1.00 89.56 225 ILE A O 1
ATOM 1638 N N . ASP A 1 226 ? -3.378 -1.738 -7.515 1.00 86.50 226 ASP A N 1
ATOM 1639 C CA . ASP A 1 226 ? -4.244 -1.645 -8.696 1.00 86.50 226 ASP A CA 1
ATOM 1640 C C . ASP A 1 226 ? -4.491 -0.193 -9.095 1.00 86.50 226 ASP A C 1
ATOM 1642 O O . ASP A 1 226 ? -4.882 0.614 -8.252 1.00 86.50 226 ASP A O 1
ATOM 1646 N N . ASN A 1 227 ? -4.283 0.134 -10.377 1.00 85.69 227 ASN A N 1
ATOM 1647 C CA . ASN A 1 227 ? -4.483 1.478 -10.933 1.00 85.69 227 ASN A CA 1
ATOM 1648 C C . ASN A 1 227 ? -3.868 2.571 -10.034 1.00 85.69 227 ASN A C 1
ATOM 1650 O O . ASN A 1 227 ? -4.542 3.501 -9.574 1.00 85.69 227 ASN A O 1
ATOM 1654 N N . PHE A 1 228 ? -2.591 2.378 -9.704 1.00 88.38 228 PHE A N 1
ATOM 1655 C CA . PHE A 1 228 ? -1.900 3.098 -8.642 1.00 88.38 228 PHE A CA 1
ATOM 1656 C C . PHE A 1 228 ? -0.995 4.184 -9.220 1.00 88.38 228 PHE A C 1
ATOM 1658 O O . PHE A 1 228 ? -0.174 3.914 -10.101 1.00 88.38 228 PHE A O 1
ATOM 1665 N N . THR A 1 229 ? -1.143 5.413 -8.715 1.00 90.75 229 THR A N 1
ATOM 1666 C CA . THR A 1 229 ? -0.323 6.558 -9.127 1.00 90.75 229 THR A CA 1
ATOM 1667 C C . THR A 1 229 ? 0.384 7.186 -7.932 1.00 90.75 229 THR A C 1
ATOM 1669 O O . THR A 1 229 ? -0.268 7.597 -6.974 1.00 90.75 229 THR A O 1
ATOM 1672 N N . VAL A 1 230 ? 1.708 7.331 -8.015 1.00 91.25 230 VAL A N 1
ATOM 1673 C CA . VAL A 1 230 ? 2.529 8.018 -7.002 1.00 91.25 230 VAL A CA 1
ATOM 1674 C C . VAL A 1 230 ? 3.310 9.152 -7.644 1.00 91.25 230 VAL A C 1
ATOM 1676 O O . VAL A 1 230 ? 3.919 8.978 -8.702 1.00 91.25 230 VAL A O 1
ATOM 1679 N N . LYS A 1 231 ? 3.321 10.313 -6.985 1.00 91.06 231 LYS A N 1
ATOM 1680 C CA . LYS A 1 231 ? 4.146 11.461 -7.370 1.00 91.06 231 LYS A CA 1
ATOM 1681 C C . LYS A 1 231 ? 5.008 11.899 -6.204 1.00 91.06 231 LYS A C 1
ATOM 1683 O O . LYS A 1 231 ? 4.487 12.076 -5.114 1.00 91.06 231 LYS A O 1
ATOM 1688 N N . ALA A 1 232 ? 6.291 12.146 -6.427 1.00 89.00 232 ALA A N 1
ATOM 1689 C CA . ALA A 1 232 ? 7.170 12.675 -5.390 1.00 89.00 232 ALA A CA 1
ATOM 1690 C C . ALA A 1 232 ? 8.115 13.752 -5.915 1.00 89.00 232 ALA A C 1
ATOM 1692 O O . ALA A 1 232 ? 8.312 13.900 -7.120 1.00 89.00 232 ALA A O 1
ATOM 1693 N N . ASN A 1 233 ? 8.709 14.489 -4.980 1.00 85.94 233 ASN A N 1
ATOM 1694 C CA . ASN A 1 233 ? 9.820 15.400 -5.219 1.00 85.94 233 ASN A CA 1
ATOM 1695 C C . ASN A 1 233 ? 10.989 14.994 -4.308 1.00 85.94 233 ASN A C 1
ATOM 1697 O O . ASN A 1 233 ? 11.281 15.645 -3.307 1.00 85.94 233 ASN A O 1
ATOM 1701 N N . HIS A 1 234 ? 11.622 13.862 -4.616 1.00 83.25 234 HIS A N 1
ATOM 1702 C CA . HIS A 1 234 ? 12.681 13.283 -3.792 1.00 83.25 234 HIS A CA 1
ATOM 1703 C C . HIS A 1 234 ? 13.963 13.118 -4.605 1.00 83.25 234 HIS A C 1
ATOM 1705 O O . HIS A 1 234 ? 13.927 12.593 -5.711 1.00 83.25 234 HIS A O 1
ATOM 1711 N N . ALA A 1 235 ? 15.113 13.480 -4.030 1.00 80.38 235 ALA A N 1
ATOM 1712 C CA . ALA A 1 235 ? 16.432 13.241 -4.628 1.00 80.38 235 ALA A CA 1
ATOM 1713 C C . ALA A 1 235 ? 16.788 11.754 -4.854 1.00 80.38 235 ALA A C 1
ATOM 1715 O O . ALA A 1 235 ? 17.767 11.464 -5.526 1.00 80.38 235 ALA A O 1
ATOM 1716 N N . ASN A 1 236 ? 15.988 10.831 -4.316 1.00 81.50 236 ASN A N 1
ATOM 1717 C CA . ASN A 1 236 ? 16.095 9.385 -4.471 1.00 81.50 236 ASN A CA 1
ATOM 1718 C C . ASN A 1 236 ? 14.812 8.930 -5.182 1.00 81.50 236 ASN A C 1
ATOM 1720 O O . ASN A 1 236 ? 14.351 9.606 -6.086 1.00 81.50 236 ASN A O 1
ATOM 1724 N N . GLN A 1 237 ? 14.185 7.830 -4.790 1.00 82.75 237 GLN A N 1
ATOM 1725 C CA . GLN A 1 237 ? 13.009 7.276 -5.461 1.00 82.75 237 GLN A CA 1
ATOM 1726 C C . GLN A 1 237 ? 11.664 7.893 -5.032 1.00 82.75 237 GLN A C 1
ATOM 1728 O O . GLN A 1 237 ? 11.478 8.191 -3.857 1.00 82.75 237 GLN A O 1
ATOM 1733 N N . ALA A 1 238 ? 10.698 8.002 -5.954 1.00 84.94 238 ALA A N 1
ATOM 1734 C CA . ALA A 1 238 ? 9.299 8.295 -5.613 1.00 84.94 238 ALA A CA 1
ATOM 1735 C C . ALA A 1 238 ? 8.570 7.055 -5.071 1.00 84.94 238 ALA A C 1
ATOM 1737 O O . ALA A 1 238 ? 7.814 7.158 -4.106 1.00 84.94 238 ALA A O 1
ATOM 1738 N N . LEU A 1 239 ? 8.838 5.888 -5.668 1.00 87.56 239 LEU A N 1
ATOM 1739 C CA . LEU A 1 239 ? 8.373 4.583 -5.203 1.00 87.56 239 LEU A CA 1
ATOM 1740 C C . LEU A 1 239 ? 9.564 3.652 -4.939 1.00 87.56 239 LEU A C 1
ATOM 1742 O O . LEU A 1 239 ? 10.365 3.395 -5.838 1.00 87.56 239 LEU A O 1
ATOM 1746 N N . TYR A 1 240 ? 9.664 3.123 -3.725 1.00 86.56 240 TYR A N 1
ATOM 1747 C CA . TYR A 1 240 ? 10.665 2.142 -3.318 1.00 86.56 240 TYR A CA 1
ATOM 1748 C C . TYR A 1 240 ? 10.018 0.780 -3.087 1.00 86.56 240 TYR A C 1
ATOM 1750 O O . TYR A 1 240 ? 9.035 0.688 -2.362 1.00 86.56 240 TYR A O 1
ATOM 1758 N N . VAL A 1 241 ? 10.557 -0.279 -3.687 1.00 85.12 241 VAL A N 1
ATOM 1759 C CA . VAL A 1 241 ? 10.001 -1.633 -3.602 1.00 85.12 241 VAL A CA 1
ATOM 1760 C C . VAL A 1 241 ? 11.046 -2.590 -3.052 1.00 85.12 241 VAL A C 1
ATOM 1762 O O . VAL A 1 241 ? 12.101 -2.772 -3.665 1.00 85.12 241 VAL A O 1
ATOM 1765 N N . THR A 1 242 ? 10.738 -3.229 -1.920 1.00 83.88 242 THR A N 1
ATOM 1766 C CA . THR A 1 242 ? 11.661 -4.148 -1.232 1.00 83.88 242 THR A CA 1
ATOM 1767 C C . THR A 1 242 ? 11.147 -5.567 -1.019 1.00 83.88 242 THR A C 1
ATOM 1769 O O . THR A 1 242 ? 11.854 -6.380 -0.430 1.00 83.88 242 THR A O 1
ATOM 1772 N N . GLY A 1 243 ? 9.973 -5.906 -1.555 1.00 79.88 243 GLY A N 1
ATOM 1773 C CA . GLY A 1 243 ? 9.409 -7.256 -1.478 1.00 79.88 243 GLY A CA 1
ATOM 1774 C C . GLY A 1 243 ? 8.772 -7.736 -2.782 1.00 79.88 243 GLY A C 1
ATOM 1775 O O . GLY A 1 243 ? 9.084 -7.219 -3.859 1.00 79.88 243 GLY A O 1
ATOM 1776 N N . ASN A 1 244 ? 7.909 -8.752 -2.695 1.00 81.06 244 ASN A N 1
ATOM 1777 C CA . ASN A 1 244 ? 7.191 -9.304 -3.844 1.00 81.06 244 ASN A CA 1
ATOM 1778 C C . ASN A 1 244 ? 5.863 -8.562 -4.057 1.00 81.06 244 ASN A C 1
ATOM 1780 O O . ASN A 1 244 ? 4.839 -8.901 -3.458 1.00 81.06 244 ASN A O 1
ATOM 1784 N N . ILE A 1 245 ? 5.888 -7.561 -4.936 1.00 82.88 245 ILE A N 1
ATOM 1785 C CA . ILE A 1 245 ? 4.752 -6.688 -5.238 1.00 82.88 245 ILE A CA 1
ATOM 1786 C C . ILE A 1 245 ? 4.147 -7.059 -6.589 1.00 82.88 245 ILE A C 1
ATOM 1788 O O . ILE A 1 245 ? 4.826 -7.126 -7.619 1.00 82.88 245 ILE A O 1
ATOM 1792 N N . LEU A 1 246 ? 2.836 -7.253 -6.589 1.00 82.94 246 LEU A N 1
ATOM 1793 C CA . LEU A 1 246 ? 2.028 -7.452 -7.781 1.00 82.94 246 LEU A CA 1
ATOM 1794 C C . LEU A 1 246 ? 1.363 -6.125 -8.143 1.00 82.94 246 LEU A C 1
ATOM 1796 O O . LEU A 1 246 ? 0.833 -5.451 -7.266 1.00 82.94 246 LEU A O 1
ATOM 1800 N N . HIS A 1 247 ? 1.349 -5.749 -9.420 1.00 79.19 247 HIS A N 1
ATOM 1801 C CA . HIS A 1 247 ? 0.608 -4.569 -9.872 1.00 79.19 247 HIS A CA 1
ATOM 1802 C C . HIS A 1 247 ? -0.400 -4.910 -10.974 1.00 79.19 247 HIS A C 1
ATOM 1804 O O . HIS A 1 247 ? -0.116 -5.740 -11.838 1.00 79.19 247 HIS A O 1
ATOM 1810 N N . ASN A 1 248 ? -1.559 -4.246 -10.962 1.00 76.94 248 ASN A N 1
ATOM 1811 C CA . ASN A 1 248 ? -2.668 -4.425 -11.902 1.00 76.94 248 ASN A CA 1
ATOM 1812 C C . ASN A 1 248 ? -3.182 -3.084 -12.468 1.00 76.94 248 ASN A C 1
ATOM 1814 O O . ASN A 1 248 ? -2.906 -2.023 -11.913 1.00 76.94 248 ASN A O 1
ATOM 1818 N N . ASN A 1 249 ? -3.852 -3.136 -13.630 1.00 73.12 249 ASN A N 1
ATOM 1819 C CA . ASN A 1 249 ? -4.491 -2.016 -14.351 1.00 73.12 249 ASN A CA 1
ATOM 1820 C C . ASN A 1 249 ? -3.654 -0.737 -14.570 1.00 73.12 249 ASN A C 1
ATOM 1822 O O . ASN A 1 249 ? -4.195 0.287 -14.978 1.00 73.12 249 ASN A O 1
ATOM 1826 N N . GLY A 1 250 ? -2.335 -0.802 -14.383 1.00 73.19 250 GLY A N 1
ATOM 1827 C CA . GLY A 1 250 ? -1.427 0.328 -14.565 1.00 73.19 250 GLY A CA 1
ATOM 1828 C C . GLY A 1 250 ? -0.726 0.733 -13.270 1.00 73.19 250 GLY A C 1
ATOM 1829 O O . GLY A 1 250 ? -1.365 0.918 -12.238 1.00 73.19 250 GLY A O 1
ATOM 1830 N N . LEU A 1 251 ? 0.592 0.904 -13.345 1.00 82.12 251 LEU A N 1
ATOM 1831 C CA . LEU A 1 251 ? 1.393 1.591 -12.333 1.00 82.12 251 LEU A CA 1
ATOM 1832 C C . LEU A 1 251 ? 1.970 2.859 -12.962 1.00 82.12 251 LEU A C 1
ATOM 1834 O O . LEU A 1 251 ? 2.711 2.760 -13.940 1.00 82.12 251 LEU A O 1
ATOM 1838 N N . ASN A 1 252 ? 1.637 4.027 -12.414 1.00 83.19 252 ASN A N 1
ATOM 1839 C CA . ASN A 1 252 ? 2.191 5.305 -12.851 1.00 83.19 252 ASN A CA 1
ATOM 1840 C C . ASN A 1 252 ? 3.039 5.922 -11.739 1.00 83.19 252 ASN A C 1
ATOM 1842 O O . ASN A 1 252 ? 2.535 6.214 -10.655 1.00 83.19 252 ASN A O 1
ATOM 1846 N N . VAL A 1 253 ? 4.323 6.140 -12.004 1.00 82.25 253 VAL A N 1
ATOM 1847 C CA . VAL A 1 253 ? 5.214 6.755 -11.019 1.00 82.25 253 VAL A CA 1
ATOM 1848 C C . VAL A 1 253 ? 5.913 7.958 -11.611 1.00 82.25 253 VAL A C 1
ATOM 1850 O O . VAL A 1 253 ? 6.535 7.879 -12.674 1.00 82.25 253 VAL A O 1
ATOM 1853 N N . GLN A 1 254 ? 5.813 9.070 -10.884 1.00 84.75 254 GLN A N 1
ATOM 1854 C CA . GLN A 1 254 ? 6.419 10.332 -11.251 1.00 84.75 254 GLN A CA 1
ATOM 1855 C C . GLN A 1 254 ? 7.341 10.845 -10.152 1.00 84.75 254 GLN A C 1
ATOM 1857 O O . GLN A 1 254 ? 6.923 11.030 -9.012 1.00 84.75 254 GLN A O 1
ATOM 1862 N N . ASN A 1 255 ? 8.583 11.154 -10.511 1.00 80.75 255 ASN A N 1
ATOM 1863 C CA . ASN A 1 255 ? 9.465 11.942 -9.657 1.00 80.75 255 ASN A CA 1
ATOM 1864 C C . ASN A 1 255 ? 9.794 13.260 -10.352 1.00 80.75 255 ASN A C 1
ATOM 1866 O O . ASN A 1 255 ? 10.241 13.260 -11.504 1.00 80.75 255 ASN A O 1
ATOM 1870 N N . THR A 1 256 ? 9.532 14.366 -9.654 1.00 83.12 256 THR A N 1
ATOM 1871 C CA . THR A 1 256 ? 9.775 15.718 -10.156 1.00 83.12 256 THR A CA 1
ATOM 1872 C C . THR A 1 256 ? 11.094 16.335 -9.703 1.00 83.12 256 THR A C 1
ATOM 1874 O O . THR A 1 256 ? 11.417 17.446 -10.118 1.00 83.12 256 THR A O 1
ATOM 1877 N N . HIS A 1 257 ? 11.849 15.652 -8.841 1.00 80.88 257 HIS A N 1
ATOM 1878 C CA . HIS A 1 257 ? 13.159 16.131 -8.407 1.00 80.88 257 HIS A CA 1
ATOM 1879 C C . HIS A 1 257 ? 14.145 16.148 -9.579 1.00 80.88 257 HIS A C 1
ATOM 1881 O O . HIS A 1 257 ? 13.993 15.385 -10.522 1.00 80.88 257 HIS A O 1
ATOM 1887 N N . ALA A 1 258 ? 15.179 16.985 -9.529 1.00 72.50 258 ALA A N 1
ATOM 1888 C CA . ALA A 1 258 ? 16.120 17.150 -10.642 1.00 72.50 258 ALA A CA 1
ATOM 1889 C C . ALA A 1 258 ? 17.129 15.996 -10.841 1.00 72.50 258 ALA A C 1
ATOM 1891 O O . ALA A 1 258 ? 17.786 15.955 -11.877 1.00 72.50 258 ALA A O 1
ATOM 1892 N N . THR A 1 259 ? 17.292 15.123 -9.845 1.00 71.31 259 THR A N 1
ATOM 1893 C CA . THR A 1 259 ? 18.333 14.071 -9.776 1.00 71.31 259 THR A CA 1
ATOM 1894 C C . THR A 1 259 ? 17.808 12.777 -9.144 1.00 71.31 259 THR A C 1
ATOM 1896 O O . THR A 1 259 ? 18.581 11.974 -8.631 1.00 71.31 259 THR A O 1
ATOM 1899 N N . GLY A 1 260 ? 16.485 12.641 -9.062 1.00 68.12 260 GLY A N 1
ATOM 1900 C CA . GLY A 1 260 ? 15.817 11.549 -8.365 1.00 68.12 260 GLY A CA 1
ATOM 1901 C C . GLY A 1 260 ? 15.450 10.397 -9.286 1.00 68.12 260 GLY A C 1
ATOM 1902 O O . GLY A 1 260 ? 15.575 10.467 -10.502 1.00 68.12 260 GLY A O 1
ATOM 1903 N N . SER A 1 261 ? 14.919 9.340 -8.696 1.00 72.12 261 SER A N 1
ATOM 1904 C CA . SER A 1 261 ? 14.419 8.176 -9.397 1.00 72.12 261 SER A CA 1
ATOM 1905 C C . SER A 1 261 ? 12.897 8.082 -9.373 1.00 72.12 261 SER A C 1
ATOM 1907 O O . SER A 1 261 ? 12.258 8.414 -8.378 1.00 72.12 261 SER A O 1
ATOM 1909 N N . GLY A 1 262 ? 12.278 7.603 -10.450 1.00 75.81 262 GLY A N 1
ATOM 1910 C CA . GLY A 1 262 ? 10.846 7.289 -10.444 1.00 75.81 262 GLY A CA 1
ATOM 1911 C C . GLY A 1 262 ? 10.569 6.126 -9.491 1.00 75.81 262 GLY A C 1
ATOM 1912 O O . GLY A 1 262 ? 9.962 6.291 -8.436 1.00 75.81 262 GLY A O 1
ATOM 1913 N N . ILE A 1 263 ? 11.092 4.955 -9.840 1.00 81.44 263 ILE A N 1
ATOM 1914 C CA . ILE A 1 263 ? 10.917 3.705 -9.094 1.00 81.44 263 ILE A CA 1
ATOM 1915 C C . ILE A 1 263 ? 12.293 3.129 -8.774 1.00 81.44 263 ILE A C 1
ATOM 1917 O O . ILE A 1 263 ? 13.191 3.216 -9.612 1.00 81.44 263 ILE A O 1
ATOM 1921 N N . SER A 1 264 ? 12.449 2.521 -7.599 1.00 81.94 264 SER A N 1
ATOM 1922 C CA . SER A 1 264 ? 13.598 1.676 -7.273 1.00 81.94 264 SER A CA 1
ATOM 1923 C C . SER A 1 264 ? 13.146 0.320 -6.717 1.00 81.94 264 SER A C 1
ATOM 1925 O O . SER A 1 264 ? 12.402 0.287 -5.739 1.00 81.94 264 SER A O 1
ATOM 1927 N N . VAL A 1 265 ? 13.567 -0.786 -7.343 1.00 80.06 265 VAL A N 1
ATOM 1928 C CA . VAL A 1 265 ? 13.294 -2.171 -6.897 1.00 80.06 265 VAL A CA 1
ATOM 1929 C C . VAL A 1 265 ? 14.596 -2.794 -6.394 1.00 80.06 265 VAL A C 1
ATOM 1931 O O . VAL A 1 265 ? 15.515 -2.995 -7.188 1.00 80.06 265 VAL A O 1
ATOM 1934 N N . VAL A 1 266 ? 14.714 -3.089 -5.095 1.00 79.88 266 VAL A N 1
ATOM 1935 C CA . VAL A 1 266 ? 15.979 -3.585 -4.506 1.00 79.88 266 VAL A CA 1
ATOM 1936 C C . VAL A 1 266 ? 16.229 -5.079 -4.723 1.00 79.88 266 VAL A C 1
ATOM 1938 O O . VAL A 1 266 ? 15.365 -5.806 -5.205 1.00 79.88 266 VAL A O 1
ATOM 1941 N N . SER A 1 267 ? 17.439 -5.527 -4.372 1.00 72.88 267 SER A N 1
ATOM 1942 C CA . SER A 1 267 ? 17.911 -6.887 -4.608 1.00 72.88 267 SER A CA 1
ATOM 1943 C C . SER A 1 267 ? 17.008 -7.870 -3.875 1.00 72.88 267 SER A C 1
ATOM 1945 O O . SER A 1 267 ? 16.801 -7.743 -2.670 1.00 72.88 267 SER A O 1
ATOM 1947 N N . GLY A 1 268 ? 16.474 -8.849 -4.604 1.00 67.75 268 GLY A N 1
ATOM 1948 C CA . GLY A 1 268 ? 15.498 -9.812 -4.083 1.00 67.75 268 GLY A CA 1
ATOM 1949 C C . GLY A 1 268 ? 14.041 -9.332 -4.115 1.00 67.75 268 GLY A C 1
ATOM 1950 O O . GLY A 1 268 ? 13.142 -10.165 -4.012 1.00 67.75 268 GLY A O 1
ATOM 1951 N N . GLY A 1 269 ? 13.795 -8.035 -4.326 1.00 70.50 269 GLY A N 1
ATOM 1952 C CA . GLY A 1 269 ? 12.468 -7.499 -4.611 1.00 70.50 269 GLY A CA 1
ATOM 1953 C C . GLY A 1 269 ? 11.985 -7.901 -6.006 1.00 70.50 269 GLY A C 1
ATOM 1954 O O . GLY A 1 269 ? 12.772 -8.054 -6.947 1.00 70.50 269 GLY A O 1
ATOM 1955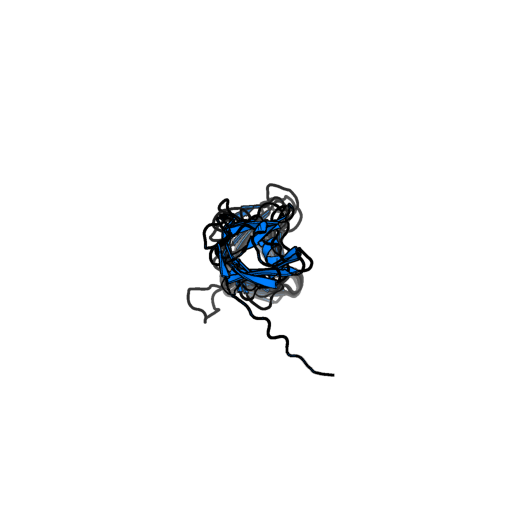 N N . LYS A 1 270 ? 10.669 -8.065 -6.156 1.00 75.75 270 LYS A N 1
ATOM 1956 C CA . LYS A 1 270 ? 10.028 -8.370 -7.440 1.00 75.75 270 LYS A CA 1
ATOM 1957 C C . LYS A 1 270 ? 8.863 -7.426 -7.659 1.00 75.75 270 LYS A C 1
ATOM 1959 O O . LYS A 1 270 ? 7.990 -7.317 -6.804 1.00 75.75 270 LYS A O 1
ATOM 1964 N N . LEU A 1 271 ? 8.828 -6.794 -8.828 1.00 78.06 271 LEU A N 1
ATOM 1965 C CA . LEU A 1 271 ? 7.680 -6.019 -9.281 1.00 78.06 271 LEU A CA 1
ATOM 1966 C C . LEU A 1 271 ? 7.078 -6.722 -10.496 1.00 78.06 271 LEU A C 1
ATOM 1968 O O . LEU A 1 271 ? 7.652 -6.719 -11.587 1.00 78.06 271 LEU A O 1
ATOM 1972 N N . GLN A 1 272 ? 5.933 -7.365 -10.295 1.00 74.62 272 GLN A N 1
ATOM 1973 C CA . GLN A 1 272 ? 5.318 -8.208 -11.311 1.00 74.62 272 GLN A CA 1
ATOM 1974 C C . GLN A 1 272 ? 3.955 -7.669 -11.738 1.00 74.62 272 GLN A C 1
ATOM 1976 O O . GLN A 1 272 ? 2.999 -7.622 -10.966 1.00 74.62 272 GLN A O 1
ATOM 1981 N N . GLY A 1 273 ? 3.848 -7.335 -13.019 1.00 63.62 273 GLY A N 1
ATOM 1982 C CA . GLY A 1 273 ? 2.592 -6.988 -13.655 1.00 63.62 273 GLY A CA 1
ATOM 1983 C C . GLY A 1 273 ? 1.699 -8.203 -13.830 1.00 63.62 273 GLY A C 1
ATOM 1984 O O . GLY A 1 273 ? 2.070 -9.182 -14.489 1.00 63.62 273 GLY A O 1
ATOM 1985 N N . ILE A 1 274 ? 0.486 -8.091 -13.308 1.00 61.62 274 ILE A N 1
ATOM 1986 C CA . ILE A 1 274 ? -0.609 -9.035 -13.495 1.00 61.62 274 ILE A CA 1
ATOM 1987 C C . ILE A 1 274 ? -1.829 -8.285 -14.023 1.00 61.62 274 ILE A C 1
ATOM 1989 O O . ILE A 1 274 ? -2.090 -7.163 -13.626 1.00 61.62 274 ILE A O 1
ATOM 1993 N N . ASN A 1 275 ? -2.572 -8.889 -14.938 1.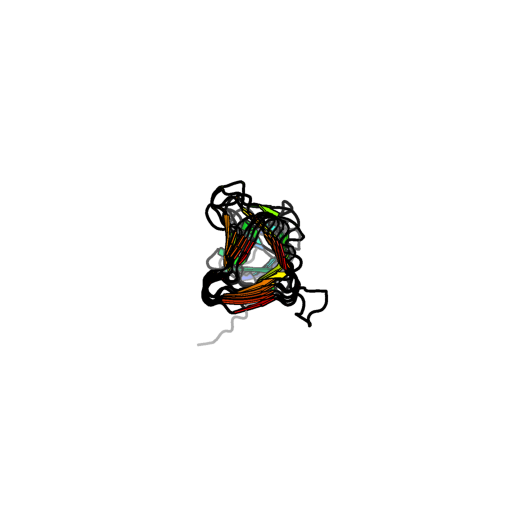00 52.34 275 ASN A N 1
ATOM 1994 C CA . ASN A 1 275 ? -3.834 -8.366 -15.439 1.00 52.34 275 ASN A CA 1
ATOM 1995 C C . ASN A 1 275 ? -4.947 -9.252 -14.886 1.00 52.34 275 ASN A C 1
ATOM 1997 O O . ASN A 1 275 ? -5.113 -10.397 -15.315 1.00 52.34 275 ASN A O 1
ATOM 2001 N N . ILE A 1 276 ? -5.671 -8.741 -13.894 1.00 51.44 276 ILE A N 1
ATOM 2002 C CA . ILE A 1 276 ? -6.808 -9.436 -13.297 1.00 51.44 276 ILE A CA 1
ATOM 2003 C C . ILE A 1 276 ? -8.071 -8.976 -14.032 1.00 51.44 276 ILE A C 1
ATOM 2005 O O . ILE A 1 276 ? -8.762 -8.056 -13.597 1.00 51.44 276 ILE A O 1
ATOM 2009 N N . ARG A 1 277 ? -8.415 -9.639 -15.143 1.00 40.88 277 ARG A N 1
ATOM 2010 C CA . ARG A 1 277 ? -9.792 -9.594 -15.662 1.00 40.88 277 ARG A CA 1
ATOM 2011 C C . ARG A 1 277 ? -10.639 -10.579 -14.863 1.00 40.88 277 ARG A C 1
ATOM 2013 O O . ARG A 1 277 ? -10.612 -11.768 -15.144 1.00 40.88 277 ARG A O 1
ATOM 2020 N N . THR A 1 278 ? -11.310 -10.079 -13.826 1.00 38.12 278 THR A N 1
ATOM 2021 C CA . THR A 1 278 ? -12.537 -10.630 -13.207 1.00 38.12 278 THR A CA 1
ATOM 2022 C C . THR A 1 278 ? -12.808 -12.140 -13.377 1.00 38.12 278 THR A C 1
ATOM 2024 O O . THR A 1 278 ? -13.830 -12.532 -13.928 1.00 38.12 278 THR A O 1
ATOM 2027 N N . ASN A 1 279 ? -11.908 -13.000 -12.893 1.00 34.47 279 ASN A N 1
ATOM 2028 C CA . ASN A 1 279 ? -12.176 -14.285 -12.227 1.00 34.47 279 ASN A CA 1
ATOM 2029 C C . ASN A 1 279 ? -10.843 -14.972 -11.888 1.00 34.47 279 ASN A C 1
ATOM 2031 O O . ASN A 1 279 ? -9.911 -15.019 -12.686 1.00 34.47 279 ASN A O 1
ATOM 2035 N N . LEU A 1 280 ? -10.753 -15.479 -10.663 1.00 41.34 280 LEU A N 1
ATOM 2036 C CA . LEU A 1 280 ? -9.528 -15.691 -9.887 1.00 41.34 280 LEU A CA 1
ATOM 2037 C C . LEU A 1 280 ? -8.652 -16.905 -10.292 1.00 41.34 280 LEU A C 1
ATOM 2039 O O . LEU A 1 280 ? -8.129 -17.577 -9.409 1.00 41.34 280 LEU A O 1
ATOM 2043 N N . THR A 1 281 ? -8.491 -17.244 -11.579 1.00 32.00 281 THR A N 1
ATOM 2044 C CA . THR A 1 281 ? -7.792 -18.497 -11.966 1.00 32.00 281 THR A CA 1
ATOM 2045 C C . THR A 1 281 ? -6.857 -18.439 -13.178 1.00 32.00 281 THR A C 1
ATOM 2047 O O . THR A 1 281 ? -6.308 -19.472 -13.557 1.00 32.00 281 THR A O 1
ATOM 2050 N N . THR A 1 282 ? -6.585 -17.279 -13.790 1.00 33.91 282 THR A N 1
ATOM 2051 C CA . THR A 1 282 ? -5.648 -17.237 -14.937 1.00 33.91 282 THR A CA 1
ATOM 2052 C C . THR A 1 282 ? -4.744 -16.000 -14.925 1.00 33.91 282 THR A C 1
ATOM 2054 O O . THR A 1 282 ? -5.070 -14.950 -15.471 1.00 33.91 282 THR A O 1
ATOM 2057 N N . TYR A 1 283 ? -3.563 -16.136 -14.314 1.00 39.91 283 TYR A N 1
ATOM 2058 C CA . TYR A 1 283 ? -2.479 -15.147 -14.344 1.00 39.91 283 TYR A CA 1
ATOM 2059 C C . TYR A 1 283 ? -1.773 -15.168 -15.707 1.00 39.91 283 TYR A C 1
ATOM 2061 O O . TYR A 1 283 ? -0.751 -15.835 -15.838 1.00 39.91 283 TYR A O 1
ATOM 2069 N N . ASN A 1 284 ? -2.297 -14.513 -16.752 1.00 38.44 284 ASN A N 1
ATOM 2070 C CA . ASN A 1 284 ? -1.614 -14.625 -18.056 1.00 38.44 284 ASN A CA 1
ATOM 2071 C C . ASN A 1 284 ? -1.575 -13.407 -18.979 1.00 38.44 284 ASN A C 1
ATOM 2073 O O . ASN A 1 284 ? -1.179 -13.524 -20.132 1.00 38.44 284 ASN A O 1
ATOM 2077 N N . THR A 1 285 ? -1.866 -12.209 -18.480 1.00 49.94 285 THR A N 1
ATOM 2078 C CA . THR A 1 285 ? -1.452 -10.970 -19.163 1.00 49.94 285 THR A CA 1
ATOM 2079 C C . THR A 1 285 ? -0.786 -10.044 -18.145 1.00 49.94 285 THR A C 1
ATOM 2081 O O . THR A 1 285 ? -1.172 -10.051 -16.983 1.00 49.94 285 THR A O 1
ATOM 2084 N N . ALA A 1 286 ? 0.290 -9.337 -18.510 1.00 57.91 286 ALA A N 1
ATOM 2085 C CA . ALA A 1 286 ? 0.902 -8.355 -17.599 1.00 57.91 286 ALA A CA 1
ATOM 2086 C C . ALA A 1 286 ? 0.056 -7.073 -17.581 1.00 57.91 286 ALA A C 1
ATOM 2088 O O . ALA A 1 286 ? -0.707 -6.830 -18.517 1.00 57.91 286 ALA A O 1
ATOM 2089 N N . ALA A 1 287 ? 0.209 -6.247 -16.547 1.00 65.81 287 ALA A N 1
ATOM 2090 C CA . ALA A 1 287 ? -0.295 -4.874 -16.532 1.00 65.81 287 ALA A CA 1
ATOM 2091 C C . ALA A 1 287 ? 0.743 -3.883 -17.088 1.00 65.81 287 ALA A C 1
ATOM 2093 O O . ALA A 1 287 ? 1.936 -4.182 -17.165 1.00 65.81 287 ALA A O 1
ATOM 2094 N N . ASN A 1 288 ? 0.278 -2.698 -17.486 1.00 70.75 288 ASN A N 1
ATOM 2095 C CA . ASN A 1 288 ? 1.132 -1.617 -17.982 1.00 70.75 288 ASN A CA 1
ATOM 2096 C C . ASN A 1 288 ? 1.921 -0.956 -16.843 1.00 70.75 288 ASN A C 1
ATOM 2098 O O . ASN A 1 288 ? 1.416 -0.844 -15.724 1.00 70.75 288 ASN A O 1
ATOM 2102 N N . ILE A 1 289 ? 3.122 -0.467 -17.148 1.00 71.12 289 ILE A N 1
ATOM 2103 C CA . ILE A 1 289 ? 3.882 0.433 -16.279 1.00 71.12 289 ILE A CA 1
ATOM 2104 C C . ILE A 1 289 ? 4.228 1.685 -17.078 1.00 71.12 289 ILE A C 1
ATOM 2106 O O . ILE A 1 289 ? 4.788 1.617 -18.173 1.00 71.12 289 ILE A O 1
ATOM 2110 N N . THR A 1 290 ? 3.918 2.841 -16.510 1.00 71.12 290 THR A N 1
ATOM 2111 C CA . THR A 1 290 ? 4.343 4.136 -17.029 1.00 71.12 290 THR A CA 1
ATOM 2112 C C . THR A 1 290 ? 5.262 4.781 -16.007 1.00 71.12 290 THR A C 1
ATOM 2114 O O . THR A 1 290 ? 4.891 4.987 -14.853 1.00 71.12 290 THR A O 1
ATOM 2117 N N . ILE A 1 291 ? 6.475 5.109 -16.437 1.00 68.44 291 ILE A N 1
ATOM 2118 C CA . ILE A 1 291 ? 7.476 5.765 -15.605 1.00 68.44 291 ILE A CA 1
ATOM 2119 C C . ILE A 1 291 ? 7.758 7.118 -16.241 1.00 68.44 291 ILE A C 1
ATOM 2121 O O . ILE A 1 291 ? 8.388 7.220 -17.292 1.00 68.44 291 ILE A O 1
ATOM 2125 N N . SER A 1 292 ? 7.271 8.175 -15.603 1.00 66.00 292 SER A N 1
ATOM 2126 C CA . SER A 1 292 ? 7.488 9.542 -16.069 1.00 66.00 292 SER A CA 1
ATOM 2127 C C . SER A 1 292 ? 8.405 10.262 -15.102 1.00 66.00 292 SER A C 1
ATOM 2129 O O . SER A 1 292 ? 7.979 10.667 -14.031 1.00 66.00 292 SER A O 1
ATOM 2131 N N . VAL A 1 293 ? 9.661 10.469 -15.464 1.00 60.66 293 VAL A N 1
ATOM 2132 C CA . VAL A 1 293 ? 10.559 11.320 -14.678 1.00 60.66 293 VAL A CA 1
ATOM 2133 C C . VAL A 1 293 ? 10.698 12.668 -15.379 1.00 60.66 293 VAL A C 1
ATOM 2135 O O . VAL A 1 293 ? 10.790 12.721 -16.598 1.00 60.66 293 VAL A O 1
ATOM 2138 N N . SER A 1 294 ? 10.611 13.776 -14.640 1.00 54.09 294 SER A N 1
ATOM 2139 C CA . SER A 1 294 ? 10.463 15.105 -15.260 1.00 54.09 294 SER A CA 1
ATOM 2140 C C . SER A 1 294 ? 11.769 15.743 -15.744 1.00 54.09 294 SER A C 1
ATOM 2142 O O . SER A 1 294 ? 11.739 16.876 -16.215 1.00 54.09 294 SER A O 1
ATOM 2144 N N . ASN A 1 295 ? 12.912 15.079 -15.570 1.00 57.41 295 ASN A N 1
ATOM 2145 C CA . ASN A 1 295 ? 14.222 15.585 -15.964 1.00 57.41 295 ASN A CA 1
ATOM 2146 C C . ASN A 1 295 ? 15.085 14.429 -16.495 1.00 57.41 295 ASN A C 1
ATOM 2148 O O . ASN A 1 295 ? 14.978 13.312 -15.994 1.00 57.41 295 ASN A O 1
ATOM 2152 N N . VAL A 1 296 ? 15.939 14.696 -17.485 1.00 50.03 296 VAL A N 1
ATOM 2153 C CA . VAL A 1 296 ? 16.783 13.697 -18.180 1.00 50.03 296 VAL A CA 1
ATOM 2154 C C . VAL A 1 296 ? 17.805 13.026 -17.254 1.00 50.03 296 VAL A C 1
ATOM 2156 O O . VAL A 1 296 ? 18.222 11.908 -17.509 1.00 50.03 296 VAL A O 1
ATOM 2159 N N . ASN A 1 297 ? 18.149 13.665 -16.132 1.00 51.72 297 ASN A N 1
ATOM 2160 C CA . ASN A 1 297 ? 19.066 13.120 -15.121 1.00 51.72 297 ASN A CA 1
ATOM 2161 C C . ASN A 1 297 ? 18.387 12.195 -14.096 1.00 51.72 297 ASN A C 1
ATOM 2163 O O . ASN A 1 297 ? 19.000 11.850 -13.085 1.00 51.72 297 ASN A O 1
ATOM 2167 N N . ASN A 1 298 ? 17.115 11.854 -14.302 1.00 51.94 298 ASN A N 1
ATOM 2168 C CA . ASN A 1 298 ? 16.365 10.990 -13.405 1.00 51.94 298 ASN A CA 1
ATOM 2169 C C . ASN A 1 298 ? 16.283 9.566 -13.949 1.00 51.94 298 ASN A C 1
ATOM 2171 O O . ASN A 1 298 ? 16.081 9.358 -15.147 1.00 51.94 298 ASN A O 1
ATOM 2175 N N . TYR A 1 299 ? 16.337 8.592 -13.042 1.00 58.25 299 TYR A N 1
ATOM 2176 C CA . TYR A 1 299 ? 16.412 7.175 -13.392 1.00 58.25 299 TYR A CA 1
ATOM 2177 C C . TYR A 1 299 ? 15.184 6.404 -12.878 1.00 58.25 299 TYR A C 1
ATOM 2179 O O . TYR A 1 299 ? 14.641 6.685 -11.823 1.00 58.25 299 TYR A O 1
ATOM 2187 N N . ALA A 1 300 ? 14.701 5.380 -13.556 1.00 63.03 300 ALA A N 1
ATOM 2188 C CA . ALA A 1 300 ? 14.048 4.265 -12.874 1.00 63.03 300 ALA A CA 1
ATOM 2189 C C . ALA A 1 300 ? 15.077 3.162 -12.725 1.00 63.03 300 ALA A C 1
ATOM 2191 O O . ALA A 1 300 ? 15.852 2.933 -13.640 1.00 63.03 300 ALA A O 1
ATOM 2192 N N . TYR A 1 301 ? 15.128 2.520 -11.568 1.00 67.88 301 TYR A N 1
ATOM 2193 C CA . TYR A 1 301 ? 16.223 1.630 -11.230 1.00 67.88 301 TYR A CA 1
ATOM 2194 C C . TYR A 1 301 ? 15.689 0.296 -10.735 1.00 67.88 301 TYR A C 1
ATOM 2196 O O . TYR A 1 301 ? 15.079 0.193 -9.675 1.00 67.88 301 TYR A O 1
ATOM 2204 N N . ILE A 1 302 ? 15.944 -0.760 -11.486 1.00 68.94 302 ILE A N 1
ATOM 2205 C CA . ILE A 1 302 ? 15.930 -2.104 -10.932 1.00 68.94 302 ILE A CA 1
ATOM 2206 C C . ILE A 1 302 ? 17.344 -2.346 -10.426 1.00 68.94 302 ILE A C 1
ATOM 2208 O O . ILE A 1 302 ? 18.318 -2.149 -11.145 1.00 68.94 302 ILE A O 1
ATOM 2212 N N . SER A 1 303 ? 17.475 -2.715 -9.164 1.00 58.72 303 SER A N 1
ATOM 2213 C CA . SER A 1 303 ? 18.774 -3.050 -8.595 1.00 58.72 303 SER A CA 1
ATOM 2214 C C . SER A 1 303 ? 19.285 -4.401 -9.088 1.00 58.72 303 SER A C 1
ATOM 2216 O O . SER A 1 303 ? 18.585 -5.144 -9.776 1.00 58.72 303 SER A O 1
ATOM 2218 N N . ALA A 1 304 ? 20.522 -4.724 -8.713 1.00 60.62 304 ALA A N 1
ATOM 2219 C CA . ALA A 1 304 ? 21.103 -6.008 -9.051 1.00 60.62 304 ALA A CA 1
ATOM 2220 C C . ALA A 1 304 ? 20.237 -7.173 -8.535 1.00 60.62 304 ALA A C 1
ATOM 2222 O O . ALA A 1 304 ? 19.848 -7.183 -7.367 1.00 60.62 304 ALA A O 1
ATOM 2223 N N . ASN A 1 305 ? 19.962 -8.154 -9.397 1.00 66.50 305 ASN A N 1
ATOM 2224 C CA . ASN A 1 305 ? 19.091 -9.310 -9.142 1.00 66.50 305 ASN A CA 1
ATOM 2225 C C . ASN A 1 305 ? 17.602 -8.980 -8.909 1.00 66.50 305 ASN A C 1
ATOM 2227 O O . ASN A 1 305 ? 16.850 -9.832 -8.428 1.00 66.50 305 ASN A O 1
ATOM 2231 N N . GLY A 1 306 ? 17.158 -7.755 -9.204 1.00 66.06 306 GLY A N 1
ATOM 2232 C CA . GLY A 1 306 ? 15.736 -7.418 -9.228 1.00 66.06 306 GLY A CA 1
ATOM 2233 C C . GLY A 1 306 ? 15.083 -7.916 -10.518 1.00 66.06 306 GLY A C 1
ATOM 2234 O O . GLY A 1 306 ? 15.687 -7.849 -11.583 1.00 66.06 306 GLY A O 1
ATOM 2235 N N . ASN A 1 307 ? 13.839 -8.390 -10.446 1.00 74.25 307 ASN A N 1
ATOM 2236 C CA . ASN A 1 307 ? 13.102 -8.839 -11.633 1.00 74.25 307 ASN A CA 1
ATOM 2237 C C . ASN A 1 307 ? 11.882 -7.954 -11.887 1.00 74.25 307 ASN A C 1
ATOM 2239 O O . ASN A 1 307 ? 11.113 -7.662 -10.964 1.00 74.25 307 ASN A O 1
ATOM 2243 N N . LEU A 1 308 ? 11.676 -7.595 -13.155 1.00 79.50 308 LEU A N 1
ATOM 2244 C CA . LEU A 1 308 ? 10.517 -6.834 -13.612 1.00 79.50 308 LEU A CA 1
ATOM 2245 C C . LEU A 1 308 ? 9.706 -7.639 -14.614 1.00 79.50 308 LEU A C 1
ATOM 2247 O O . LEU A 1 308 ? 10.238 -8.228 -15.551 1.00 79.50 308 LEU A O 1
ATOM 2251 N N . THR A 1 309 ? 8.387 -7.616 -14.459 1.00 80.50 309 THR A N 1
ATOM 2252 C CA . THR A 1 309 ? 7.466 -8.069 -15.504 1.00 80.50 309 THR A CA 1
ATOM 2253 C C . THR A 1 309 ? 6.448 -6.981 -15.797 1.00 80.50 309 THR A C 1
ATOM 2255 O O . THR A 1 309 ? 5.759 -6.539 -14.887 1.00 80.50 309 THR A O 1
ATOM 2258 N N . ALA A 1 310 ? 6.305 -6.587 -17.059 1.00 79.00 310 ALA A N 1
ATOM 2259 C CA . ALA A 1 310 ? 5.369 -5.554 -17.498 1.00 79.00 310 ALA A CA 1
ATOM 2260 C C . ALA A 1 310 ? 4.745 -5.920 -18.853 1.00 79.00 310 ALA A C 1
ATOM 2262 O O . ALA A 1 310 ? 5.264 -6.762 -19.586 1.00 79.00 310 ALA A O 1
ATOM 2263 N N . TYR A 1 311 ? 3.604 -5.320 -19.198 1.00 77.19 311 TYR A N 1
ATOM 2264 C CA . TYR A 1 311 ? 3.013 -5.476 -20.532 1.00 77.19 311 TYR A CA 1
ATOM 2265 C C . TYR A 1 311 ? 3.593 -4.445 -21.484 1.00 77.19 311 TYR A C 1
ATOM 2267 O O . TYR A 1 311 ? 4.259 -4.806 -22.448 1.00 77.19 311 TYR A O 1
ATOM 2275 N N . ASN A 1 312 ? 3.420 -3.173 -21.143 1.00 80.25 312 ASN A N 1
ATOM 2276 C CA . ASN A 1 312 ? 4.092 -2.053 -21.780 1.00 80.25 312 ASN A CA 1
ATOM 2277 C C . ASN A 1 312 ? 4.960 -1.326 -20.761 1.00 80.25 312 ASN A C 1
ATOM 2279 O O . ASN A 1 312 ? 4.565 -1.214 -19.596 1.00 80.25 312 ASN A O 1
ATOM 2283 N N . ILE A 1 313 ? 6.085 -0.793 -21.230 1.00 82.50 313 ILE A N 1
ATOM 2284 C CA . ILE A 1 313 ? 6.893 0.180 -20.498 1.00 82.50 313 ILE A CA 1
ATOM 2285 C C . ILE A 1 313 ? 6.979 1.458 -21.329 1.00 82.50 313 ILE A C 1
ATOM 2287 O O . ILE A 1 313 ? 7.419 1.433 -22.478 1.00 82.50 313 ILE A O 1
ATOM 2291 N N . THR A 1 314 ? 6.585 2.580 -20.731 1.00 83.75 314 THR A N 1
ATOM 2292 C CA . THR A 1 314 ? 6.796 3.919 -21.297 1.00 83.75 314 THR A CA 1
ATOM 2293 C C . THR A 1 314 ? 7.697 4.725 -20.376 1.00 83.75 314 THR A C 1
ATOM 2295 O O . THR A 1 314 ? 7.425 4.799 -19.175 1.00 83.75 314 THR A O 1
ATOM 2298 N N . ILE A 1 315 ? 8.749 5.315 -20.942 1.00 82.31 315 ILE A N 1
ATOM 2299 C CA . ILE A 1 315 ? 9.813 6.012 -20.216 1.00 82.31 315 ILE A CA 1
ATOM 2300 C C . ILE A 1 315 ? 10.022 7.408 -20.804 1.00 82.31 315 ILE A C 1
ATOM 2302 O O . ILE A 1 315 ? 10.182 7.553 -22.014 1.00 82.31 315 ILE A O 1
ATOM 2306 N N . ASN A 1 316 ? 10.077 8.417 -19.932 1.00 79.56 316 ASN A N 1
ATOM 2307 C CA . ASN A 1 316 ? 10.352 9.815 -20.298 1.00 79.56 316 ASN A CA 1
ATOM 2308 C C . ASN A 1 316 ? 11.681 10.356 -19.700 1.00 79.56 316 ASN A C 1
ATOM 2310 O O . ASN A 1 316 ? 11.881 11.562 -19.652 1.00 79.56 316 ASN A O 1
ATOM 2314 N N . GLY A 1 317 ? 12.571 9.478 -19.220 1.00 78.00 317 GLY A N 1
ATOM 2315 C CA . GLY A 1 317 ? 13.947 9.786 -18.775 1.00 78.00 317 GLY A CA 1
ATOM 2316 C C . GLY A 1 317 ? 14.798 8.519 -18.821 1.00 78.00 317 GLY A C 1
ATOM 2317 O O . GLY A 1 317 ? 14.579 7.725 -19.719 1.00 78.00 317 GLY A O 1
ATOM 2318 N N . THR A 1 318 ? 15.721 8.248 -17.904 1.00 80.56 318 THR A N 1
ATOM 2319 C CA . THR A 1 318 ? 16.503 6.998 -17.991 1.00 80.56 318 THR A CA 1
ATOM 2320 C C . THR A 1 318 ? 15.835 5.864 -17.208 1.00 80.56 318 THR A C 1
ATOM 2322 O O . THR A 1 318 ? 15.290 6.064 -16.129 1.00 80.56 318 THR A O 1
ATOM 2325 N N . PHE A 1 319 ? 15.877 4.639 -17.712 1.00 81.94 319 PHE A N 1
ATOM 2326 C CA . PHE A 1 319 ? 15.513 3.414 -17.011 1.00 81.94 319 PHE A CA 1
ATOM 2327 C C . PHE A 1 319 ? 16.719 2.484 -17.004 1.00 81.94 319 PHE A C 1
ATOM 2329 O O . PHE A 1 319 ? 17.308 2.232 -18.044 1.00 81.94 319 PHE A O 1
ATOM 2336 N N . TYR A 1 320 ? 17.064 1.944 -15.847 1.00 82.75 320 TYR A N 1
ATOM 2337 C CA . TYR A 1 320 ? 18.108 0.959 -15.657 1.00 82.75 320 TYR A CA 1
ATOM 2338 C C . TYR A 1 320 ? 17.470 -0.365 -15.236 1.00 82.75 320 TYR A C 1
ATOM 2340 O O . TYR A 1 320 ? 16.932 -0.488 -14.137 1.00 82.75 320 TYR A O 1
ATOM 2348 N N . GLY A 1 321 ? 17.540 -1.357 -16.119 1.00 74.06 321 GLY A N 1
ATOM 2349 C CA . GLY A 1 321 ? 16.981 -2.699 -15.972 1.00 74.06 321 GLY A CA 1
ATOM 2350 C C . GLY A 1 321 ? 17.682 -3.587 -14.947 1.00 74.06 321 GLY A C 1
ATOM 2351 O O . GLY A 1 321 ? 17.227 -4.707 -14.726 1.00 74.06 321 GLY A O 1
ATOM 2352 N N . GLY A 1 322 ? 18.731 -3.083 -14.294 1.00 76.62 322 GLY A N 1
ATOM 2353 C CA . GLY A 1 322 ? 19.459 -3.776 -13.236 1.00 76.62 322 GLY A CA 1
ATOM 2354 C C . GLY A 1 322 ? 20.498 -4.759 -13.748 1.00 76.62 322 GLY A C 1
ATOM 2355 O O . GLY A 1 322 ? 20.419 -5.249 -14.869 1.00 76.62 322 GLY A O 1
ATOM 2356 N N . ASN A 1 323 ? 21.513 -5.018 -12.924 1.00 81.69 323 ASN A N 1
ATOM 2357 C CA . ASN A 1 323 ? 22.547 -6.009 -13.223 1.00 81.69 323 ASN A CA 1
ATOM 2358 C C . ASN A 1 323 ? 22.089 -7.407 -12.810 1.00 81.69 323 ASN A C 1
ATOM 2360 O O . ASN A 1 323 ? 21.550 -7.571 -11.720 1.00 81.69 323 ASN A O 1
ATOM 2364 N N . SER A 1 324 ? 22.396 -8.431 -13.605 1.00 83.81 324 SER A N 1
ATOM 2365 C CA . SER A 1 324 ? 22.019 -9.819 -13.288 1.00 83.81 324 SER A CA 1
ATOM 2366 C C . SER A 1 324 ? 20.508 -9.973 -13.072 1.00 83.81 324 SER A C 1
ATOM 2368 O O . SER A 1 324 ? 20.054 -10.743 -12.228 1.00 83.81 324 SER A O 1
ATOM 2370 N N . SER A 1 325 ? 19.730 -9.193 -13.820 1.00 81.75 325 SER A N 1
ATOM 2371 C CA . SER A 1 325 ? 18.280 -9.090 -13.697 1.00 81.75 325 SER A CA 1
ATOM 2372 C C . SER A 1 325 ? 17.579 -9.854 -14.814 1.00 81.75 325 SER A C 1
ATOM 2374 O O . SER A 1 325 ? 18.125 -10.027 -15.908 1.00 81.75 325 SER A O 1
ATOM 2376 N N . VAL A 1 326 ? 16.342 -10.289 -14.561 1.00 83.56 326 VAL A N 1
ATOM 2377 C CA . VAL A 1 326 ? 15.460 -10.855 -15.589 1.00 83.56 326 VAL A CA 1
ATOM 2378 C C . VAL A 1 326 ? 14.279 -9.918 -15.808 1.00 83.56 326 VAL A C 1
ATOM 2380 O O . VAL A 1 326 ? 13.411 -9.766 -14.943 1.00 83.56 326 VAL A O 1
ATOM 2383 N N . ASN A 1 327 ? 14.238 -9.305 -16.989 1.00 83.25 327 ASN A N 1
ATOM 2384 C CA . ASN A 1 327 ? 13.205 -8.352 -17.377 1.00 83.25 327 ASN A CA 1
ATOM 2385 C C . ASN A 1 327 ? 12.292 -8.972 -18.434 1.00 83.25 327 ASN A C 1
ATOM 2387 O O . ASN A 1 327 ? 12.749 -9.394 -19.494 1.00 83.25 327 ASN A O 1
ATOM 2391 N N . HIS A 1 328 ? 10.990 -9.005 -18.159 1.00 85.06 328 HIS A N 1
ATOM 2392 C CA . HIS A 1 328 ? 9.985 -9.574 -19.050 1.00 85.06 328 HIS A CA 1
ATOM 2393 C C . HIS A 1 328 ? 8.943 -8.523 -19.449 1.00 85.06 328 HIS A C 1
ATOM 2395 O O . HIS A 1 328 ? 7.991 -8.251 -18.716 1.00 85.06 328 HIS A O 1
ATOM 2401 N N . ILE A 1 329 ? 9.114 -7.935 -20.630 1.00 85.94 329 ILE A N 1
ATOM 2402 C CA . ILE A 1 329 ? 8.194 -6.968 -21.224 1.00 85.94 329 ILE A CA 1
ATOM 2403 C C . ILE A 1 329 ? 7.380 -7.683 -22.301 1.00 85.94 329 ILE A C 1
ATOM 2405 O O . ILE A 1 329 ? 7.901 -8.068 -23.339 1.00 85.94 329 ILE A O 1
ATOM 2409 N N . ARG A 1 330 ? 6.082 -7.892 -22.080 1.00 82.00 330 ARG A N 1
ATOM 2410 C CA . ARG A 1 330 ? 5.282 -8.752 -22.971 1.00 82.00 330 ARG A CA 1
ATOM 2411 C C . ARG A 1 330 ? 4.926 -8.120 -24.317 1.00 82.00 330 ARG A C 1
ATOM 2413 O O . ARG A 1 330 ? 4.730 -8.868 -25.266 1.00 82.00 330 ARG A O 1
ATOM 2420 N N . ASN A 1 331 ? 4.805 -6.796 -24.398 1.00 85.56 331 ASN A N 1
ATOM 2421 C CA . ASN A 1 331 ? 4.339 -6.113 -25.604 1.00 85.56 331 ASN A CA 1
ATOM 2422 C C . ASN A 1 331 ? 5.351 -5.094 -26.130 1.00 85.56 331 ASN A C 1
ATOM 2424 O O . ASN A 1 331 ? 6.010 -5.387 -27.114 1.00 85.56 331 ASN A O 1
ATOM 2428 N N . SER A 1 332 ? 5.518 -3.918 -25.524 1.00 86.56 332 SER A N 1
ATOM 2429 C CA . SER A 1 332 ? 6.422 -2.914 -26.109 1.00 86.56 332 SER A CA 1
ATOM 2430 C C . SER A 1 332 ? 7.144 -2.041 -25.095 1.00 86.56 332 SER A C 1
ATOM 2432 O O . SER A 1 332 ? 6.661 -1.811 -23.983 1.00 86.56 332 SER A O 1
ATOM 2434 N N . ILE A 1 333 ? 8.288 -1.512 -25.530 1.00 87.75 333 ILE A N 1
ATOM 2435 C CA . ILE A 1 333 ? 9.032 -0.453 -24.845 1.00 87.75 333 ILE A CA 1
ATOM 2436 C C . ILE A 1 333 ? 8.961 0.811 -25.697 1.00 87.75 333 ILE A C 1
ATOM 2438 O O . ILE A 1 333 ? 9.197 0.773 -26.906 1.00 87.75 333 ILE A O 1
ATOM 2442 N N . THR A 1 334 ? 8.654 1.936 -25.060 1.00 88.44 334 THR A N 1
ATOM 2443 C CA . THR A 1 334 ? 8.681 3.255 -25.695 1.00 88.44 334 THR A CA 1
ATOM 2444 C C . THR A 1 334 ? 9.473 4.225 -24.836 1.00 88.44 334 THR A C 1
ATOM 2446 O O . THR A 1 334 ? 9.095 4.480 -23.690 1.00 88.44 334 THR A O 1
ATOM 2449 N N . THR A 1 335 ? 10.549 4.781 -25.385 1.00 84.06 335 THR A N 1
ATOM 2450 C CA . THR A 1 335 ? 11.355 5.800 -24.712 1.00 84.06 335 THR A CA 1
ATOM 2451 C C . THR A 1 335 ? 11.111 7.158 -25.381 1.00 84.06 335 THR A C 1
ATOM 2453 O O . THR A 1 335 ? 11.596 7.428 -26.472 1.00 84.06 335 THR A O 1
ATOM 2456 N N . ASN A 1 336 ? 10.280 8.027 -24.801 1.00 82.19 336 ASN A N 1
ATOM 2457 C CA . ASN A 1 336 ? 9.890 9.310 -25.414 1.00 82.19 336 ASN A CA 1
ATOM 2458 C C . ASN A 1 336 ? 10.978 10.382 -25.207 1.00 82.19 336 ASN A C 1
ATOM 2460 O O . ASN A 1 336 ? 10.753 11.370 -24.509 1.00 82.19 336 ASN A O 1
ATOM 2464 N N . GLY A 1 337 ? 12.175 10.152 -25.751 1.00 78.50 337 GLY A N 1
ATOM 2465 C CA . GLY A 1 337 ? 13.359 10.988 -25.505 1.00 78.50 337 GLY A CA 1
ATOM 2466 C C . GLY A 1 337 ? 14.146 10.607 -24.246 1.00 78.50 337 GLY A C 1
ATOM 2467 O O . GLY A 1 337 ? 15.057 11.325 -23.855 1.00 78.50 337 GLY A O 1
ATOM 2468 N N . GLY A 1 338 ? 13.767 9.505 -23.597 1.00 80.94 338 GLY A N 1
ATOM 2469 C CA . GLY A 1 338 ? 14.506 8.893 -22.497 1.00 80.94 338 GLY A CA 1
ATOM 2470 C C . GLY A 1 338 ? 15.307 7.665 -22.936 1.00 80.94 338 GLY A C 1
ATOM 2471 O O . GLY A 1 338 ? 15.189 7.228 -24.081 1.00 80.94 338 GLY A O 1
ATOM 2472 N N . ASP A 1 339 ? 16.028 7.055 -22.000 1.00 85.06 339 ASP A N 1
ATOM 2473 C CA . ASP A 1 339 ? 16.896 5.908 -22.260 1.00 85.06 339 ASP A CA 1
ATOM 2474 C C . ASP A 1 339 ? 16.407 4.649 -21.539 1.00 85.06 339 ASP A C 1
ATOM 2476 O O . ASP A 1 339 ? 15.926 4.711 -20.410 1.00 85.06 339 ASP A O 1
ATOM 2480 N N . PHE A 1 340 ? 16.574 3.480 -22.147 1.00 85.31 340 PHE A N 1
ATOM 2481 C CA . PHE A 1 340 ? 16.429 2.178 -21.503 1.00 85.31 340 PHE A CA 1
ATOM 2482 C C . PHE A 1 340 ? 17.778 1.464 -21.525 1.00 85.31 340 PHE A C 1
ATOM 2484 O O . PHE A 1 340 ? 18.273 1.083 -22.578 1.00 85.31 340 PHE A O 1
ATOM 2491 N N . ILE A 1 341 ? 18.356 1.238 -20.353 1.00 87.44 341 ILE A N 1
ATOM 2492 C CA . ILE A 1 341 ? 19.654 0.602 -20.158 1.00 87.44 341 ILE A CA 1
ATOM 2493 C C . ILE A 1 341 ? 19.418 -0.746 -19.485 1.00 87.44 341 ILE A C 1
ATOM 2495 O O . ILE A 1 341 ? 19.007 -0.791 -18.334 1.00 87.44 341 ILE A O 1
ATOM 2499 N N . CYS A 1 342 ? 19.687 -1.861 -20.156 1.00 77.25 342 CYS A N 1
ATOM 2500 C CA . CYS A 1 342 ? 19.325 -3.193 -19.655 1.00 77.25 342 CYS A CA 1
ATOM 2501 C C . CYS A 1 342 ? 20.134 -3.681 -18.435 1.00 77.25 342 CYS A C 1
ATOM 2503 O O . CYS A 1 342 ? 19.738 -4.657 -17.801 1.00 77.25 342 CYS A O 1
ATOM 2505 N N . GLY A 1 343 ? 21.253 -3.023 -18.118 1.00 78.56 343 GLY A N 1
ATOM 2506 C CA . GLY A 1 343 ? 22.227 -3.473 -17.117 1.00 78.56 343 GLY A CA 1
ATOM 2507 C C . GLY A 1 343 ? 23.110 -4.632 -17.604 1.00 78.56 343 GLY A C 1
ATOM 2508 O O . GLY A 1 343 ? 22.950 -5.126 -18.717 1.00 78.56 343 GLY A O 1
ATOM 2509 N N . LEU A 1 344 ? 24.106 -5.004 -16.799 1.00 85.62 344 LEU A N 1
ATOM 2510 C CA . LEU A 1 344 ? 25.127 -6.014 -17.099 1.00 85.62 344 LEU A CA 1
ATOM 2511 C C . LEU A 1 344 ? 24.646 -7.425 -16.756 1.00 85.62 344 LEU A C 1
ATOM 2513 O O . LEU A 1 344 ? 24.034 -7.629 -15.707 1.00 85.62 344 LEU A O 1
ATOM 2517 N N . SER A 1 345 ? 25.024 -8.412 -17.568 1.00 88.44 345 SER A N 1
ATOM 2518 C CA . SER A 1 345 ? 24.723 -9.833 -17.349 1.00 88.44 345 SER A CA 1
ATOM 2519 C C . SER A 1 345 ? 23.227 -10.121 -17.177 1.00 88.44 345 SER A C 1
ATOM 2521 O O . SER A 1 345 ? 22.848 -11.001 -16.404 1.00 88.44 345 SER A O 1
ATOM 2523 N N . SER A 1 346 ? 22.369 -9.355 -17.850 1.00 85.75 346 SER A N 1
ATOM 2524 C CA . SER A 1 346 ? 20.915 -9.424 -17.682 1.00 85.75 346 SER A CA 1
ATOM 2525 C C . SER A 1 346 ? 20.247 -10.211 -18.810 1.00 85.75 346 SER A C 1
ATOM 2527 O O . SER A 1 346 ? 20.787 -10.338 -19.908 1.00 85.75 346 SER A O 1
ATOM 2529 N N . SER A 1 347 ? 19.061 -10.756 -18.537 1.00 88.44 347 SER A N 1
ATOM 2530 C CA . SER A 1 347 ? 18.214 -11.430 -19.530 1.00 88.44 347 SER A CA 1
ATOM 2531 C C . SER A 1 347 ? 16.947 -10.618 -19.773 1.00 88.44 347 SER A C 1
ATOM 2533 O O . SER A 1 347 ? 16.100 -10.498 -18.887 1.00 88.44 347 SER A O 1
ATOM 2535 N N . ASN A 1 348 ? 16.804 -10.064 -20.973 1.00 86.94 348 ASN A N 1
ATOM 2536 C CA . ASN A 1 348 ? 15.682 -9.207 -21.345 1.00 86.94 348 ASN A CA 1
ATOM 2537 C C . ASN A 1 348 ? 14.837 -9.904 -22.408 1.00 86.94 348 ASN A C 1
ATOM 2539 O O . ASN A 1 348 ? 15.318 -10.212 -23.493 1.00 86.94 348 ASN A O 1
ATOM 2543 N N . PHE A 1 349 ? 13.564 -10.137 -22.111 1.00 89.62 349 PHE A N 1
ATOM 2544 C CA . PHE A 1 349 ? 12.593 -10.646 -23.072 1.00 89.62 349 PHE A CA 1
ATOM 2545 C C . PHE A 1 349 ? 11.549 -9.574 -23.340 1.00 89.62 349 PHE A C 1
ATOM 2547 O O . PHE A 1 349 ? 10.811 -9.171 -22.441 1.00 89.62 349 PHE A O 1
ATOM 2554 N N . ILE A 1 350 ? 11.486 -9.130 -24.588 1.00 89.44 350 ILE A N 1
ATOM 2555 C CA . ILE A 1 350 ? 10.609 -8.080 -25.084 1.00 89.44 350 ILE A CA 1
ATOM 2556 C C . ILE A 1 350 ? 9.770 -8.703 -26.197 1.00 89.44 350 ILE A C 1
ATOM 2558 O O . ILE A 1 350 ? 10.259 -8.957 -27.291 1.00 89.44 350 ILE A O 1
ATOM 2562 N N . GLY A 1 351 ? 8.507 -9.016 -25.912 1.00 85.25 351 GLY A N 1
ATOM 2563 C CA . GLY A 1 351 ? 7.653 -9.789 -26.820 1.00 85.25 351 GLY A CA 1
ATOM 2564 C C . GLY A 1 351 ? 7.268 -9.062 -28.112 1.00 85.25 351 GLY A C 1
ATOM 2565 O O . GLY A 1 351 ? 6.944 -9.714 -29.100 1.00 85.25 351 GLY A O 1
ATOM 2566 N N . GLY A 1 352 ? 7.328 -7.732 -28.134 1.00 88.06 352 GLY A N 1
ATOM 2567 C CA . GLY A 1 352 ? 7.013 -6.920 -29.309 1.00 88.06 352 GLY A CA 1
ATOM 2568 C C . GLY A 1 352 ? 8.037 -5.813 -29.538 1.00 88.06 352 GLY A C 1
ATOM 2569 O O . GLY A 1 352 ? 9.237 -6.039 -29.400 1.00 88.06 352 GLY A O 1
ATOM 2570 N N . SER A 1 353 ? 7.582 -4.652 -30.009 1.00 91.62 353 SER A N 1
ATOM 2571 C CA . SER A 1 353 ? 8.472 -3.647 -30.602 1.00 91.62 353 SER A CA 1
ATOM 2572 C C . SER A 1 353 ? 9.115 -2.709 -29.578 1.00 91.62 353 SER A C 1
ATOM 2574 O O . SER A 1 353 ? 8.530 -2.382 -28.542 1.00 91.62 353 SER A O 1
ATOM 2576 N N . ILE A 1 354 ? 10.300 -2.211 -29.924 1.00 90.38 354 ILE A N 1
ATOM 2577 C CA . ILE A 1 354 ? 10.992 -1.125 -29.225 1.00 90.38 354 ILE A CA 1
ATOM 2578 C C . ILE A 1 354 ? 10.881 0.126 -30.085 1.00 90.38 354 ILE A C 1
ATOM 2580 O O . ILE A 1 354 ? 11.124 0.088 -31.291 1.00 90.38 354 ILE A O 1
ATOM 2584 N N . THR A 1 355 ? 10.480 1.240 -29.481 1.00 90.50 355 THR A N 1
ATOM 2585 C CA . THR A 1 355 ? 10.443 2.543 -30.151 1.00 90.50 355 THR A CA 1
ATOM 2586 C C . THR A 1 355 ? 11.199 3.567 -29.329 1.00 90.50 355 THR A C 1
ATOM 2588 O O . THR A 1 355 ? 10.805 3.856 -28.197 1.00 90.50 355 THR A O 1
ATOM 2591 N N . THR A 1 356 ? 12.260 4.126 -29.901 1.00 84.38 356 THR A N 1
ATOM 2592 C CA . THR A 1 356 ? 13.048 5.167 -29.251 1.00 84.38 356 THR A CA 1
ATOM 2593 C C . THR A 1 356 ? 12.716 6.523 -29.873 1.00 84.38 356 THR A C 1
ATOM 2595 O O . THR A 1 356 ? 13.037 6.817 -31.015 1.00 84.38 356 THR A O 1
ATOM 2598 N N . GLY A 1 357 ? 11.959 7.354 -29.167 1.00 76.56 357 GLY A N 1
ATOM 2599 C CA . GLY A 1 357 ? 11.487 8.669 -29.617 1.00 76.56 357 GLY A CA 1
ATOM 2600 C C . GLY A 1 357 ? 12.505 9.792 -29.403 1.00 76.56 357 GLY A C 1
ATOM 2601 O O . GLY A 1 357 ? 12.100 10.889 -29.030 1.00 76.56 357 GLY A O 1
ATOM 2602 N N . GLY A 1 358 ? 13.803 9.506 -29.559 1.00 79.19 358 GLY A N 1
ATOM 2603 C CA . GLY A 1 358 ? 14.900 10.471 -29.402 1.00 79.19 358 GLY A CA 1
ATOM 2604 C C . GLY A 1 358 ? 15.929 10.157 -28.309 1.00 79.19 358 GLY A C 1
ATOM 2605 O O . GLY A 1 358 ? 16.944 10.836 -28.266 1.00 79.19 358 GLY A O 1
ATOM 2606 N N . GLY A 1 359 ? 15.686 9.164 -27.449 1.00 83.81 359 GLY A N 1
ATOM 2607 C CA . GLY A 1 359 ? 16.701 8.629 -26.527 1.00 83.81 359 GLY A CA 1
ATOM 2608 C C . GLY A 1 359 ? 17.087 7.197 -26.894 1.00 83.81 359 GLY A C 1
ATOM 2609 O O . GLY A 1 359 ? 16.691 6.718 -27.956 1.00 83.81 359 GLY A O 1
ATOM 2610 N N . ASP A 1 360 ? 17.822 6.503 -26.036 1.00 87.38 360 ASP A N 1
ATOM 2611 C CA . ASP A 1 360 ? 18.545 5.292 -26.426 1.00 87.38 360 ASP A CA 1
ATOM 2612 C C . ASP A 1 360 ? 17.969 4.013 -25.811 1.00 87.38 360 ASP A C 1
ATOM 2614 O O . ASP A 1 360 ? 17.441 3.989 -24.703 1.00 87.38 360 ASP A O 1
ATOM 2618 N N . PHE A 1 361 ? 18.113 2.891 -26.505 1.00 88.56 361 PHE A N 1
ATOM 2619 C CA . PHE A 1 361 ? 17.981 1.560 -25.927 1.00 88.56 361 PHE A CA 1
ATOM 2620 C C . PHE A 1 361 ? 19.355 0.898 -25.941 1.00 88.56 361 PHE A C 1
ATOM 2622 O O . PHE A 1 361 ? 19.884 0.586 -27.001 1.00 88.56 361 PHE A O 1
ATOM 2629 N N . SER A 1 362 ? 19.940 0.683 -24.769 1.00 88.88 362 SER A N 1
ATOM 2630 C CA . SER A 1 362 ? 21.292 0.154 -24.620 1.00 88.88 362 SER A CA 1
ATOM 2631 C C . SER A 1 362 ? 21.310 -1.111 -23.776 1.00 88.88 362 SER A C 1
ATOM 2633 O O . SER A 1 362 ? 20.900 -1.131 -22.614 1.00 88.88 362 SER A O 1
ATOM 2635 N N . CYS A 1 363 ? 21.842 -2.183 -24.335 1.00 83.69 363 CYS A N 1
ATOM 2636 C CA . CYS A 1 363 ? 22.111 -3.413 -23.614 1.00 83.69 363 CYS A CA 1
ATOM 2637 C C . CYS A 1 363 ? 23.491 -3.358 -22.943 1.00 83.69 363 CYS A C 1
ATOM 2639 O O . CYS A 1 363 ? 24.430 -2.747 -23.453 1.00 83.69 363 CYS A O 1
ATOM 2641 N N . GLY A 1 364 ? 23.619 -3.970 -21.762 1.00 80.62 364 GLY A N 1
ATOM 2642 C CA . GLY A 1 364 ? 24.895 -4.039 -21.051 1.00 80.62 364 GLY A CA 1
ATOM 2643 C C . GLY A 1 364 ? 25.731 -5.249 -21.459 1.00 80.62 364 GLY A C 1
ATOM 2644 O O . GLY A 1 364 ? 25.248 -6.155 -22.133 1.00 80.62 364 GLY A O 1
ATOM 2645 N N . LEU A 1 365 ? 26.980 -5.279 -20.994 1.00 86.31 365 LEU A N 1
ATOM 2646 C CA . LEU A 1 365 ? 27.929 -6.379 -21.196 1.00 86.31 365 LEU A CA 1
ATOM 2647 C C . LEU A 1 365 ? 27.327 -7.748 -20.838 1.00 86.31 365 LEU A C 1
ATOM 2649 O O . LEU A 1 365 ? 26.683 -7.874 -19.795 1.00 86.31 365 LEU A O 1
ATOM 2653 N N . SER A 1 366 ? 27.622 -8.771 -21.644 1.00 89.00 366 SER A N 1
ATOM 2654 C CA . SER A 1 366 ? 27.293 -10.179 -21.369 1.00 89.00 366 SER A CA 1
ATOM 2655 C C . SER A 1 366 ? 25.796 -10.438 -21.159 1.00 89.00 366 SER A C 1
ATOM 2657 O O . SER A 1 366 ? 25.420 -11.324 -20.390 1.00 89.00 366 SER A O 1
ATOM 2659 N N . SER A 1 367 ? 24.937 -9.647 -21.801 1.00 88.38 367 SER A N 1
ATOM 2660 C CA . SER A 1 367 ? 23.482 -9.768 -21.671 1.00 88.38 367 SER A CA 1
ATOM 2661 C C . SER A 1 367 ? 22.892 -10.690 -22.738 1.00 88.38 367 SER A C 1
ATOM 2663 O O . SER A 1 367 ? 23.500 -10.944 -23.775 1.00 88.38 367 SER A O 1
ATOM 2665 N N . SER A 1 368 ? 21.677 -11.180 -22.503 1.00 89.69 368 SER A N 1
ATOM 2666 C CA . SER A 1 368 ? 20.878 -11.863 -23.519 1.00 89.69 368 SER A CA 1
ATOM 2667 C C . SER A 1 368 ? 19.580 -11.101 -23.736 1.00 89.69 368 SER A C 1
ATOM 2669 O O . SER A 1 368 ? 18.821 -10.891 -22.789 1.00 89.69 368 SER A O 1
ATOM 2671 N N . ASN A 1 369 ? 19.320 -10.682 -24.972 1.00 88.50 369 ASN A N 1
ATOM 2672 C CA . ASN A 1 369 ? 18.135 -9.908 -25.310 1.00 88.50 369 ASN A CA 1
ATOM 2673 C C . ASN A 1 369 ? 17.345 -10.622 -26.401 1.00 88.50 369 ASN A C 1
ATOM 2675 O O . ASN A 1 369 ? 17.856 -10.942 -27.471 1.00 88.50 369 ASN A O 1
ATOM 2679 N N . TYR A 1 370 ? 16.073 -10.872 -26.125 1.00 92.12 370 TYR A N 1
ATOM 2680 C CA . TYR A 1 370 ? 15.107 -11.370 -27.089 1.00 92.12 370 TYR A CA 1
ATOM 2681 C C . TYR A 1 370 ? 14.092 -10.271 -27.373 1.00 92.12 370 TYR A C 1
ATOM 2683 O O . TYR A 1 370 ? 13.379 -9.843 -26.467 1.00 92.12 370 TYR A O 1
ATOM 2691 N N . ILE A 1 371 ? 14.009 -9.837 -28.624 1.00 92.06 371 ILE A N 1
ATOM 2692 C CA . ILE A 1 371 ? 13.084 -8.810 -29.094 1.00 92.06 371 ILE A CA 1
ATOM 2693 C C . ILE A 1 371 ? 12.229 -9.439 -30.189 1.00 92.06 371 ILE A C 1
ATOM 2695 O O . ILE A 1 371 ? 12.688 -9.670 -31.304 1.00 92.06 371 ILE A O 1
ATOM 2699 N N . GLY A 1 372 ? 10.978 -9.760 -29.869 1.00 89.56 372 GLY A N 1
ATOM 2700 C CA . GLY A 1 372 ? 10.054 -10.408 -30.800 1.00 89.56 372 GLY A CA 1
ATOM 2701 C C . GLY A 1 372 ? 9.547 -9.476 -31.903 1.00 89.56 372 GLY A C 1
ATOM 2702 O O . GLY A 1 372 ? 9.187 -9.945 -32.980 1.00 89.56 372 GLY A O 1
ATOM 2703 N N . GLY A 1 373 ? 9.521 -8.165 -31.646 1.00 90.94 373 GLY A N 1
ATOM 2704 C CA . GLY A 1 373 ? 9.021 -7.160 -32.581 1.00 90.94 373 GLY A CA 1
ATOM 2705 C C . GLY A 1 373 ? 10.107 -6.388 -33.326 1.00 90.94 373 GLY A C 1
ATOM 2706 O O . GLY A 1 373 ? 11.260 -6.800 -33.423 1.00 90.94 373 GLY A O 1
ATOM 2707 N N . SER A 1 374 ? 9.697 -5.253 -33.892 1.00 92.25 374 SER A N 1
ATOM 2708 C CA . SER A 1 374 ? 10.584 -4.360 -34.647 1.00 92.25 374 SER A CA 1
ATOM 2709 C C . SER A 1 374 ? 11.301 -3.372 -33.729 1.00 92.25 374 SER A C 1
ATOM 2711 O O . SER A 1 374 ? 10.787 -3.017 -32.667 1.00 92.25 374 SER A O 1
ATOM 2713 N N . ILE A 1 375 ? 12.451 -2.876 -34.173 1.00 90.56 375 ILE A N 1
ATOM 2714 C CA . ILE A 1 375 ? 13.155 -1.755 -33.547 1.00 90.56 375 ILE A CA 1
ATOM 2715 C C . ILE A 1 375 ? 12.929 -0.530 -34.426 1.00 90.56 375 ILE A C 1
ATOM 2717 O O . ILE A 1 375 ? 13.283 -0.543 -35.602 1.00 90.56 375 ILE A O 1
ATOM 2721 N N . ASN A 1 376 ? 12.340 0.522 -33.864 1.00 91.19 376 ASN A N 1
ATOM 2722 C CA . ASN A 1 376 ? 12.121 1.788 -34.555 1.00 91.19 376 ASN A CA 1
ATOM 2723 C C . ASN A 1 376 ? 12.835 2.905 -33.793 1.00 91.19 376 ASN A C 1
ATOM 2725 O O . 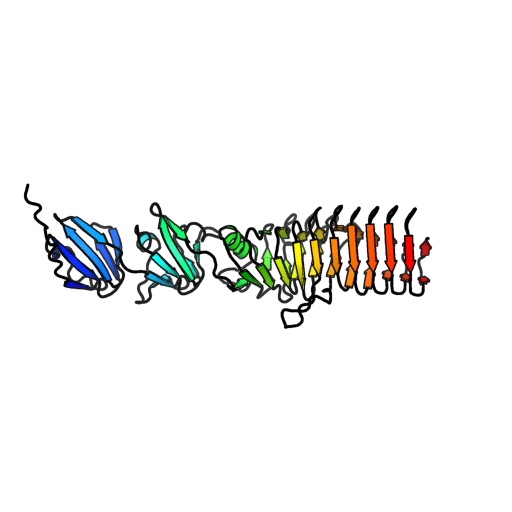ASN A 1 376 ? 12.386 3.291 -32.712 1.00 91.19 376 ASN A O 1
ATOM 2729 N N . THR A 1 377 ? 13.921 3.437 -34.348 1.00 86.56 377 THR A N 1
ATOM 2730 C CA . THR A 1 377 ? 14.648 4.536 -33.715 1.00 86.56 377 THR A CA 1
ATOM 2731 C C . THR A 1 377 ? 14.292 5.870 -34.367 1.00 86.56 377 THR A C 1
ATOM 2733 O O . THR A 1 377 ? 14.680 6.181 -35.487 1.00 86.56 377 THR A O 1
ATOM 2736 N N . GLY A 1 378 ? 13.478 6.668 -33.687 1.00 76.31 378 GLY A N 1
ATOM 2737 C CA . GLY A 1 378 ? 12.986 7.977 -34.121 1.00 76.31 378 GLY A CA 1
ATOM 2738 C C . GLY A 1 378 ? 13.883 9.145 -33.706 1.00 76.31 378 GLY A C 1
ATOM 2739 O O . GLY A 1 378 ? 13.365 10.231 -33.463 1.00 76.31 378 GLY A O 1
ATOM 2740 N N . GLY A 1 379 ? 15.196 8.921 -33.571 1.00 80.06 379 GLY A N 1
ATOM 2741 C CA . GLY A 1 379 ? 16.184 9.967 -33.275 1.00 80.06 379 GLY A CA 1
ATOM 2742 C C . GLY A 1 379 ? 17.308 9.565 -32.315 1.00 80.06 379 GLY A C 1
ATOM 2743 O O . GLY A 1 379 ? 18.356 10.191 -32.366 1.00 80.06 379 GLY A O 1
ATOM 2744 N N . GLY A 1 380 ? 17.109 8.538 -31.482 1.00 84.62 380 GLY A N 1
ATOM 2745 C CA . GLY A 1 380 ? 18.165 7.978 -30.624 1.00 84.62 380 GLY A CA 1
ATOM 2746 C C . GLY A 1 380 ? 18.617 6.596 -31.085 1.00 84.62 380 GLY A C 1
ATOM 2747 O O . GLY A 1 380 ? 18.230 6.140 -32.157 1.00 84.62 380 GLY A O 1
ATOM 2748 N N . ASP A 1 381 ? 19.414 5.908 -30.287 1.00 88.94 381 ASP A N 1
ATOM 2749 C CA . ASP A 1 381 ? 20.182 4.746 -30.721 1.00 88.94 381 ASP A CA 1
ATOM 2750 C C . ASP A 1 381 ? 19.666 3.430 -30.130 1.00 88.94 381 ASP A C 1
ATOM 2752 O O . ASP A 1 381 ? 19.096 3.383 -29.042 1.00 88.94 381 ASP A O 1
ATOM 2756 N N . PHE A 1 382 ? 19.872 2.325 -30.846 1.00 89.25 382 PHE A N 1
ATOM 2757 C CA . PHE A 1 382 ? 19.756 0.974 -30.297 1.00 89.25 382 PHE A CA 1
ATOM 2758 C C . PHE A 1 382 ? 21.142 0.322 -30.249 1.00 89.25 382 PHE A C 1
ATOM 2760 O O . PHE A 1 382 ? 21.815 0.256 -31.274 1.00 89.25 382 PHE A O 1
ATOM 2767 N N . SER A 1 383 ? 21.559 -0.191 -29.091 1.00 89.75 383 SER A N 1
ATOM 2768 C CA . SER A 1 383 ? 22.860 -0.834 -28.878 1.00 89.75 383 SER A CA 1
ATOM 2769 C C . SER A 1 383 ? 22.712 -2.208 -28.218 1.00 89.75 383 SER A C 1
ATOM 2771 O O . SER A 1 383 ? 22.141 -2.315 -27.133 1.00 89.75 383 SER A O 1
ATOM 2773 N N . CYS A 1 384 ? 23.260 -3.248 -28.853 1.00 80.56 384 CYS A N 1
ATOM 2774 C CA . CYS A 1 384 ? 23.226 -4.656 -28.420 1.00 80.56 384 CYS A CA 1
ATOM 2775 C C . CYS A 1 384 ? 24.158 -4.961 -27.225 1.00 80.56 384 CYS A C 1
ATOM 2777 O O . CYS A 1 384 ? 23.991 -5.946 -26.503 1.00 80.56 384 CYS A O 1
ATOM 2779 N N . GLY A 1 385 ? 25.088 -4.057 -26.909 1.00 82.75 385 GLY A N 1
ATOM 2780 C CA . GLY A 1 385 ? 26.044 -4.240 -25.816 1.00 82.75 385 GLY A CA 1
ATOM 2781 C C . GLY A 1 385 ? 27.174 -5.219 -26.157 1.00 82.75 385 GLY A C 1
ATOM 2782 O O . GLY A 1 385 ? 27.150 -5.940 -27.146 1.00 82.75 385 GLY A O 1
ATOM 2783 N N . ILE A 1 386 ? 28.223 -5.227 -25.336 1.00 84.44 386 ILE A N 1
ATOM 2784 C CA . ILE A 1 386 ? 29.454 -5.979 -25.622 1.00 84.44 386 ILE A CA 1
ATOM 2785 C C . ILE A 1 386 ? 29.330 -7.428 -25.135 1.00 84.44 386 ILE A C 1
ATOM 2787 O O . ILE A 1 386 ? 28.954 -7.670 -23.989 1.00 84.44 386 ILE A O 1
ATOM 2791 N N . SER A 1 387 ? 29.739 -8.392 -25.965 1.00 86.88 387 SER A N 1
ATOM 2792 C CA . SER A 1 387 ? 29.667 -9.830 -25.646 1.00 86.88 387 SER A CA 1
ATOM 2793 C C . SER A 1 387 ? 28.245 -10.304 -25.319 1.00 86.88 387 SER A C 1
ATOM 2795 O O . SER A 1 387 ? 28.065 -11.243 -24.543 1.00 86.88 387 SER A O 1
ATOM 2797 N N . SER A 1 388 ? 27.244 -9.632 -25.886 1.00 86.06 388 SER A N 1
ATOM 2798 C CA . SER A 1 388 ? 25.831 -9.954 -25.720 1.00 86.06 388 SER A CA 1
ATOM 2799 C C . SER A 1 388 ? 25.344 -10.947 -26.774 1.00 86.06 388 SER A C 1
ATOM 2801 O O . SER A 1 388 ? 25.986 -11.177 -27.799 1.00 86.06 388 SER A O 1
ATOM 2803 N N . SER A 1 389 ? 24.191 -11.552 -26.500 1.00 87.62 389 SER A N 1
ATOM 2804 C CA . SER A 1 389 ? 23.447 -12.367 -27.454 1.00 87.62 389 SER A CA 1
ATOM 2805 C C . SER A 1 389 ? 22.084 -11.738 -27.702 1.00 87.62 389 SER A C 1
ATOM 2807 O O . SER A 1 389 ? 21.196 -11.831 -26.852 1.00 87.62 389 SER A O 1
ATOM 2809 N N . ASP A 1 390 ? 21.900 -11.185 -28.895 1.00 86.81 390 ASP A N 1
ATOM 2810 C CA . ASP A 1 390 ? 20.701 -10.448 -29.279 1.00 86.81 390 ASP A CA 1
ATOM 2811 C C . ASP A 1 390 ? 19.935 -11.177 -30.384 1.00 86.81 390 ASP A C 1
ATOM 2813 O O . ASP A 1 390 ? 20.485 -11.544 -31.422 1.00 86.81 390 ASP A O 1
ATOM 2817 N N . TYR A 1 391 ? 18.642 -11.387 -30.159 1.00 91.38 391 TYR A N 1
ATOM 2818 C CA . TYR A 1 391 ? 17.702 -11.864 -31.164 1.00 91.38 391 TYR A CA 1
ATOM 2819 C C . TYR A 1 391 ? 16.674 -10.774 -31.443 1.00 91.38 391 TYR A C 1
ATOM 2821 O O . TYR A 1 391 ? 15.990 -10.319 -30.527 1.00 91.38 391 TYR A O 1
ATOM 2829 N N . ILE A 1 392 ? 16.528 -10.401 -32.713 1.00 90.94 392 ILE A N 1
ATOM 2830 C CA . ILE A 1 392 ? 15.540 -9.426 -33.178 1.00 90.94 392 ILE A CA 1
ATOM 2831 C C . ILE A 1 392 ? 14.686 -10.110 -34.243 1.00 90.94 392 ILE A C 1
ATOM 2833 O O . ILE A 1 392 ? 15.178 -10.477 -35.308 1.00 90.94 392 ILE A O 1
ATOM 2837 N N . GLY A 1 393 ? 13.409 -10.324 -33.930 1.00 89.69 393 GLY A N 1
ATOM 2838 C CA . GLY A 1 393 ? 12.463 -11.022 -34.799 1.00 89.69 393 GLY A CA 1
ATOM 2839 C C . GLY A 1 393 ? 11.817 -10.135 -35.865 1.00 89.69 393 GLY A C 1
ATOM 2840 O O . GLY A 1 393 ? 11.311 -10.653 -36.858 1.00 89.69 393 GLY A O 1
ATOM 2841 N N . GLY A 1 394 ? 11.805 -8.815 -35.660 1.00 90.06 394 GLY A N 1
ATOM 2842 C CA . GLY A 1 394 ? 11.219 -7.841 -36.580 1.00 90.06 394 GLY A CA 1
ATOM 2843 C C . GLY A 1 394 ? 12.241 -7.060 -37.409 1.00 90.06 394 GLY A C 1
ATOM 2844 O O . GLY A 1 394 ? 13.438 -7.332 -37.400 1.00 90.06 394 GLY A O 1
ATOM 2845 N N . SER A 1 395 ? 11.755 -6.053 -38.136 1.00 91.25 395 SER A N 1
ATOM 2846 C CA . SER A 1 395 ? 12.604 -5.130 -38.898 1.00 91.25 395 SER A CA 1
ATOM 2847 C C . SER A 1 395 ? 13.308 -4.120 -37.991 1.00 91.25 395 SER A C 1
ATOM 2849 O O . SER A 1 395 ? 12.763 -3.730 -36.956 1.00 91.25 395 SER A O 1
ATOM 2851 N N . ILE A 1 396 ? 14.466 -3.628 -38.429 1.00 89.69 396 ILE A N 1
ATOM 2852 C CA . ILE A 1 396 ? 15.164 -2.490 -37.823 1.00 89.69 396 ILE A CA 1
ATOM 2853 C C . ILE A 1 396 ? 14.951 -1.275 -38.730 1.00 89.69 396 ILE A C 1
ATOM 2855 O O . ILE A 1 396 ? 15.380 -1.285 -39.882 1.00 89.69 396 ILE A O 1
ATOM 2859 N N . ASN A 1 397 ? 14.290 -0.239 -38.213 1.00 89.44 397 ASN A N 1
ATOM 2860 C CA . ASN A 1 397 ? 14.017 1.007 -38.924 1.00 89.44 397 ASN A CA 1
ATOM 2861 C C . ASN A 1 397 ? 14.649 2.182 -38.174 1.00 89.44 397 ASN A C 1
ATOM 2863 O O . ASN A 1 397 ? 14.142 2.623 -37.140 1.00 89.44 397 ASN A O 1
ATOM 2867 N N . THR A 1 398 ? 15.740 2.712 -38.716 1.00 84.50 398 THR A N 1
ATOM 2868 C CA . THR A 1 398 ? 16.436 3.877 -38.165 1.00 84.50 398 THR A CA 1
ATOM 2869 C C . THR A 1 398 ? 15.932 5.153 -38.836 1.00 84.50 398 THR A C 1
ATOM 2871 O O . THR A 1 398 ? 16.353 5.509 -39.934 1.00 84.50 398 THR A O 1
ATOM 2874 N N . GLY A 1 399 ? 14.980 5.825 -38.193 1.00 72.50 399 GLY A N 1
ATOM 2875 C CA . GLY A 1 399 ? 14.333 7.055 -38.656 1.00 72.50 399 GLY A CA 1
ATOM 2876 C C . GLY A 1 399 ? 15.016 8.346 -38.191 1.00 72.50 399 GLY A C 1
ATOM 2877 O O . GLY A 1 399 ? 14.380 9.397 -38.213 1.00 72.50 399 GLY A O 1
ATOM 2878 N N . GLY A 1 400 ? 16.274 8.278 -37.743 1.00 76.50 400 GLY A N 1
ATOM 2879 C CA . GLY A 1 400 ? 17.051 9.445 -37.310 1.00 76.50 400 GLY A CA 1
ATOM 2880 C C . GLY A 1 400 ? 18.240 9.135 -36.397 1.00 76.50 400 GLY A C 1
ATOM 2881 O O . GLY A 1 400 ? 19.160 9.942 -36.349 1.00 76.50 400 GLY A O 1
ATOM 2882 N N . GLY A 1 401 ? 18.242 7.984 -35.717 1.00 83.69 401 GLY A N 1
ATOM 2883 C CA . GLY A 1 401 ? 19.390 7.503 -34.936 1.00 83.69 401 GLY A CA 1
ATOM 2884 C C . GLY A 1 401 ? 20.028 6.243 -35.523 1.00 83.69 401 GLY A C 1
ATOM 2885 O O . GLY A 1 401 ? 19.837 5.940 -36.701 1.00 83.69 401 GLY A O 1
ATOM 2886 N N . GLY A 1 402 ? 20.795 5.514 -34.721 1.00 85.38 402 GLY A N 1
ATOM 2887 C CA . GLY A 1 402 ? 21.635 4.393 -35.135 1.00 85.38 402 GLY A CA 1
ATOM 2888 C C . GLY A 1 402 ? 21.218 3.032 -34.576 1.00 85.38 402 GLY A C 1
ATOM 2889 O O . GLY A 1 402 ? 20.411 2.913 -33.654 1.00 85.38 402 GLY A O 1
ATOM 2890 N N . PHE A 1 403 ? 21.802 1.986 -35.158 1.00 87.75 403 PHE A N 1
ATOM 2891 C CA . PHE A 1 403 ? 21.788 0.623 -34.633 1.00 87.75 403 PHE A CA 1
ATOM 2892 C C . PHE A 1 403 ? 23.236 0.137 -34.515 1.00 87.75 403 PHE A C 1
ATOM 2894 O O . PHE A 1 403 ? 23.976 0.170 -35.502 1.00 87.75 403 PHE A O 1
ATOM 2901 N N . TYR A 1 404 ? 23.619 -0.330 -33.329 1.00 84.94 404 TYR A N 1
ATOM 2902 C CA . TYR A 1 404 ? 24.957 -0.819 -33.010 1.00 84.94 404 TYR A CA 1
ATOM 2903 C C . TYR A 1 404 ? 24.868 -2.250 -32.474 1.00 84.94 404 TYR A C 1
ATOM 2905 O O . TYR A 1 404 ? 24.134 -2.526 -31.521 1.00 84.94 404 TYR A O 1
ATOM 2913 N N . GLY A 1 405 ? 25.589 -3.154 -33.138 1.00 77.06 405 GLY A N 1
ATOM 2914 C CA . GLY A 1 405 ? 25.638 -4.588 -32.847 1.00 77.06 405 GLY A CA 1
ATOM 2915 C C . GLY A 1 405 ? 26.840 -4.989 -32.017 1.00 77.06 405 GLY A C 1
ATOM 2916 O O . GLY A 1 405 ? 27.904 -4.350 -32.193 1.00 77.06 405 GLY A O 1
#

Foldseek 3Di:
DDPPPPPLPAPAAEDAAAPCVVPLVPDDASYKYFYQHWHWHADPNDIATDDGGWIWHHHPNDIDTGAPDEWEAAQAVCATPRGYRDAPLNQQDAPYKYAHQAWHWHPDCDEQLQDDPRTGTDHHGWIWHRDPSHTYTPDADEAPEEDEACPPGPHNHVQSVQSSPVSGEYAHYEYAYPAAAEDQAAGEREDPYPHAYEYECVLHEDEDAVYEAHAYEYYDPRYEYENYHYEHAYLEENYEFEAEYEYEQEYEFEYAHAQYERYEAEAHTEYWAFYDDPDDDDRDAGAAYEGEYPYQNYEHYYEANYEYAHQEYEAAHYYELYAPYEYHHQEEYEHLLYEYENHHLYEEEHNEEYEYNAEEYEYEYNYEYEHQYEYHYNAYEYYQYHNYHYDHNYYYHYNHYYYYD

Sequence (405 aa):
MSNRRRTLNIQSIAYNASTNTPSLANMVDGAVYKVSVEGIQTIGGTSKFCAVNDLIVNVGGVTSFLHVSNVNFNASTGLTTGGTTVTQSQLTETGRKIYITASGKITGGTVVNGTTGGDSYLIAGDTLETINNVLTITSQINSGSIINVGIGGLFSNMSVANDYLNLRNYADVTLNLLSATTETSSIDIENRCGGKLNILGNGFTVDFRGTVGNNCTLSGDNILIDNFTVKANHANQALYVTGNILHNNGLNVQNTHATGSGISVVSGGKLQGINIRTNLTTYNTAANITISVSNVNNYAYISANGNLTAYNITINGTFYGGNSSVNHIRNSITTNGGDFICGLSSSNFIGGSITTGGGDFSCGLSSSNYIGGSINTGGGDFSCGISSSDYIGGSINTGGGGFYG

Secondary structure (DSSP, 8-state):
-----------EEEEETTTTBS-GGG--TT-EEEEEE-EEEEETTEEEEE-TT-EEEEETTEEEEE--SPEEEETTTTEETT--B--HHHH--TT-EEEEEE-EEE-SSPPBTTBSSSSEEE-TT-EEEEETTEEEE-SPBPTTEEEEESSSSTTSSHHHHHHHHHTS-BSSEEEEE-S-EE-SS-EEEEE-SSS-EEEE-TT-EEE-TTSTT--EEEEESSEEEEEEEEEE--SSEEEEE-SEEEEEEEEEEEE-STT-EEEEE-TT-EEEE----SSTT---SPPPEEEEESSTT-EEEEPTT-EEEEEEEEESSEEE--TT-EEEEEEEEEESS-EEE--TT-EEEESS-EEESSS-EEPPTT-EEEE-S-EEESSS-EE--TT-EEEE-S-EEESSS-EE-

pLDDT: mean 79.56, std 12.24, range [32.0, 92.75]